Protein AF-A0A5M4BBP0-F1 (afdb_monomer)

Organism: NCBI:txid2267611

Solvent-accessible surface area (backbone atoms only — not comparable to full-atom values): 36323 Å² total; per-residue (Å²): 132,71,73,49,62,66,44,79,38,35,40,32,74,32,28,45,44,56,83,13,88,80,29,74,54,66,83,66,51,65,66,61,50,46,51,52,39,50,76,71,56,39,31,31,39,23,43,29,16,58,75,41,69,57,63,69,61,51,52,51,37,32,54,59,16,53,80,73,64,22,34,43,27,49,23,26,25,45,39,22,76,49,87,91,55,74,63,45,53,36,33,41,41,37,44,64,84,52,64,57,70,59,55,43,53,50,51,39,69,76,43,45,53,38,40,34,76,77,67,70,41,54,72,94,74,46,54,33,60,62,68,65,47,52,50,51,39,47,78,72,66,30,49,37,36,34,72,68,33,98,83,63,79,59,89,80,76,61,73,95,83,51,76,70,64,53,53,54,48,50,51,51,60,71,69,48,51,32,37,29,40,65,45,83,77,56,55,58,54,42,63,72,52,49,26,69,74,66,73,48,84,66,22,65,46,38,45,46,69,35,45,44,75,94,71,67,59,68,86,54,40,20,33,37,49,30,53,76,45,49,76,30,55,56,48,29,60,80,39,27,83,84,22,42,47,81,43,89,66,67,74,76,61,77,63,76,47,60,35,54,44,28,42,36,33,81,37,68,38,54,40,40,92,92,53,90,53,58,49,74,31,88,69,40,55,50,52,42,43,86,65,94,77,82,90,80,78,66,92,84,71,46,65,68,54,54,54,51,60,56,50,72,28,37,63,56,90,62,94,66,79,85,74,87,59,50,40,87,53,25,40,33,39,33,32,27,66,33,62,84,42,86,82,49,59,48,80,48,68,35,35,64,98,44,62,44,89,55,101,62,91,77,78,52,82,66,50,55,51,47,46,70,72,39,64,61,51,60,48,53,50,34,57,74,54,62,48,78,84,86,72,80,60,63,68,59,51,52,53,50,51,56,52,49,53,51,51,49,54,50,46,57,53,56,72,33,77,93,48,34,60,68,61,48,51,51,51,42,53,50,38,54,47,52,59,55,70,74,49,46,96,91,47,36,71,62,51,48,53,52,53,50,50,50,51,52,49,52,50,48,52,52,52,44,51,52,54,51,51,49,55,51,50,56,54,50,53,41,51,55,51,36,53,52,45,50,55,47,29,72,77,67,69,69,74,68,80,74,72,55,61,76,73,76,41,37,75,58,54,52,50,49,51,52,52,44,53,53,46,53,54,50,48,50,55,50,51,54,52,50,52,52,52,52,52,66,46,60,78,74,52,90,66,72,60,68,62,53,53,50,50,50,53,50,42,52,52,52,41,53,53,44,54,52,50,52,50,53,47,53,53,48,51,54,50,49,54,53,52,48,34,44,40,69,70,26,53,104,88,43,81,10,51,51,56,53,52,52,51,51,54,49,52,52,49,52,50,52,53,53,36,49,53,54,49,74,46,41,88,77,42,83,94,49,54,75,67,55,39,51,53,54,52,53,52,53,53,54,51,55,65,70,77,106

Nearest PDB structures (foldseek):
  4gx9-assembly2_B  TM=6.840E-01  e=6.507E-06  Escherichia coli K-12
  8wjo-assembly1_B  TM=2.340E-01  e=6.288E-02  Saccharomyces cerevisiae S288C
  3g67-assembly1_A  TM=2.323E-01  e=9.707E-01  Thermotoga maritima
  8t4j-assembly1_A  TM=2.274E-01  e=7.832E-01  Homo sapiens
  7t56-assembly1_B  TM=4.247E-01  e=7.870E+00  Acetivibrio thermocellus

Structure (mmCIF, N/CA/C/O backbone):
data_AF-A0A5M4BBP0-F1
#
_entry.id   AF-A0A5M4BBP0-F1
#
loop_
_atom_site.group_PDB
_atom_site.id
_atom_site.type_symbol
_atom_site.label_atom_id
_atom_site.label_alt_id
_atom_site.label_comp_id
_atom_site.label_asym_id
_atom_site.label_entity_id
_atom_site.label_seq_id
_atom_site.pdbx_PDB_ins_code
_atom_site.Cartn_x
_atom_site.Cartn_y
_atom_site.Cartn_z
_atom_site.occupancy
_atom_site.B_iso_or_equiv
_atom_site.auth_seq_id
_atom_site.auth_comp_id
_atom_site.auth_asym_id
_atom_site.auth_atom_id
_atom_site.pdbx_PDB_model_num
ATOM 1 N N . MET A 1 1 ? -21.624 -14.794 19.153 1.00 41.50 1 MET A N 1
ATOM 2 C CA . MET A 1 1 ? -20.356 -14.225 18.646 1.00 41.50 1 MET A CA 1
ATOM 3 C C . MET A 1 1 ? -20.687 -13.128 17.651 1.00 41.50 1 MET A C 1
ATOM 5 O O . MET A 1 1 ? -21.636 -13.293 16.895 1.00 41.50 1 MET A O 1
ATOM 9 N N . ASN A 1 2 ? -19.963 -12.007 17.676 1.00 52.50 2 ASN A N 1
ATOM 10 C CA . ASN A 1 2 ? -20.090 -10.989 16.636 1.00 52.50 2 ASN A CA 1
ATOM 11 C C . ASN A 1 2 ? -19.529 -11.530 15.327 1.00 52.50 2 ASN A C 1
ATOM 13 O O . ASN A 1 2 ? -18.333 -11.779 15.218 1.00 52.50 2 ASN A O 1
ATOM 17 N N . ASN A 1 3 ? -20.374 -11.638 14.309 1.00 65.38 3 ASN A N 1
ATOM 18 C CA . ASN A 1 3 ? -19.947 -12.146 13.007 1.00 65.38 3 ASN A CA 1
ATOM 19 C C . ASN A 1 3 ? -19.150 -11.104 12.185 1.00 65.38 3 ASN A C 1
ATOM 21 O O . ASN A 1 3 ? -18.716 -11.412 11.084 1.00 65.38 3 ASN A O 1
ATOM 25 N N . ARG A 1 4 ? -18.942 -9.879 12.700 1.00 71.62 4 ARG A N 1
ATOM 26 C CA . ARG A 1 4 ? -18.246 -8.760 12.021 1.00 71.62 4 ARG A CA 1
ATOM 27 C C . ARG A 1 4 ? -16.877 -8.405 12.631 1.00 71.62 4 ARG A C 1
ATOM 29 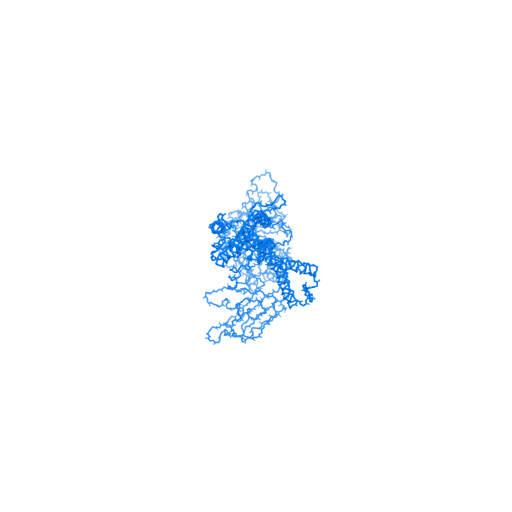O O . ARG A 1 4 ? -16.231 -7.450 12.205 1.00 71.62 4 ARG A O 1
ATOM 36 N N . GLY A 1 5 ? -16.387 -9.184 13.595 1.00 77.25 5 GLY A N 1
ATOM 37 C CA . GLY A 1 5 ? -15.147 -8.878 14.318 1.00 77.25 5 GLY A CA 1
ATOM 38 C C . GLY A 1 5 ? -15.293 -7.699 15.292 1.00 77.25 5 GLY A C 1
ATOM 39 O O . GLY A 1 5 ? -16.396 -7.372 15.728 1.00 77.25 5 GLY A O 1
ATOM 40 N N . SER A 1 6 ? -14.170 -7.068 15.660 1.00 83.44 6 SER A N 1
ATOM 41 C CA . SER A 1 6 ? -14.137 -6.003 16.675 1.00 83.44 6 SER A CA 1
ATOM 42 C C . SER A 1 6 ? -14.738 -4.684 16.173 1.00 83.44 6 SER A C 1
ATOM 44 O O . SER A 1 6 ? -14.270 -4.107 15.188 1.00 83.44 6 SER A O 1
ATOM 46 N N . GLU A 1 7 ? -15.708 -4.155 16.918 1.00 88.44 7 GLU A N 1
ATOM 47 C CA . GLU A 1 7 ? -16.390 -2.883 16.647 1.00 88.44 7 GLU A CA 1
ATOM 48 C C . GLU A 1 7 ? -16.191 -1.911 17.815 1.00 88.44 7 GLU A C 1
ATOM 50 O O . GLU A 1 7 ? -15.908 -2.330 18.940 1.00 88.44 7 GLU A O 1
ATOM 55 N N . TRP A 1 8 ? -16.355 -0.614 17.550 1.00 93.94 8 TRP A N 1
ATOM 56 C CA . TRP A 1 8 ? -16.302 0.428 18.574 1.00 93.94 8 TRP A CA 1
ATOM 57 C C . TRP A 1 8 ? -17.575 0.432 19.415 1.00 93.94 8 TRP A C 1
ATOM 59 O O . TRP A 1 8 ? -18.680 0.592 18.893 1.00 93.94 8 TRP A O 1
ATOM 69 N N . ARG A 1 9 ? -17.418 0.291 20.730 1.00 95.88 9 ARG A N 1
ATOM 70 C CA . ARG A 1 9 ? -18.519 0.318 21.702 1.00 95.88 9 ARG A CA 1
ATOM 71 C C . ARG A 1 9 ? -18.170 1.214 22.877 1.00 95.88 9 ARG A C 1
ATOM 73 O O . ARG A 1 9 ? -16.988 1.437 23.124 1.00 95.88 9 ARG A O 1
ATOM 80 N N . LYS A 1 10 ? -19.177 1.702 23.603 1.00 97.69 10 LYS A N 1
ATOM 81 C CA . LYS A 1 10 ? -18.966 2.474 24.834 1.00 97.69 10 LYS A CA 1
ATOM 82 C C . LYS A 1 10 ? -18.791 1.538 26.022 1.00 97.69 10 LYS A C 1
ATOM 84 O O . LYS A 1 10 ? -19.608 0.634 26.209 1.00 97.69 10 LYS A O 1
ATOM 89 N N . TRP A 1 11 ? -17.727 1.748 26.783 1.00 98.00 11 TRP A N 1
ATOM 90 C CA . TRP A 1 11 ? -17.383 0.949 27.956 1.00 98.00 11 TRP A CA 1
ATOM 91 C C . TRP A 1 11 ? -17.268 1.868 29.171 1.00 98.00 11 TRP A C 1
ATOM 93 O O . TRP A 1 11 ? -16.737 2.970 29.053 1.00 98.00 11 TRP A O 1
ATOM 103 N N . ASP A 1 12 ? -17.745 1.409 30.324 1.00 97.69 12 ASP A N 1
ATOM 104 C CA . ASP A 1 12 ? -17.620 2.108 31.603 1.00 97.69 12 ASP A CA 1
ATOM 105 C C . ASP A 1 12 ? -16.926 1.201 32.623 1.00 97.69 12 ASP A C 1
ATOM 107 O O . ASP A 1 12 ? -17.517 0.269 33.159 1.00 97.69 12 ASP A O 1
ATOM 111 N N . LEU A 1 13 ? -15.628 1.413 32.828 1.00 97.19 13 LEU A N 1
ATOM 112 C CA . LEU A 1 13 ? -14.762 0.473 33.551 1.00 97.19 13 LEU A CA 1
ATOM 113 C C . LEU A 1 13 ? -14.589 0.798 35.044 1.00 97.19 13 LEU A C 1
ATOM 115 O O . LEU A 1 13 ? -13.750 0.182 35.697 1.00 97.19 13 LEU A O 1
ATOM 119 N N . HIS A 1 14 ? -15.371 1.743 35.567 1.00 96.31 14 HIS A N 1
ATOM 120 C CA . HIS A 1 14 ? -15.360 2.155 36.968 1.00 96.31 14 HIS A CA 1
ATOM 121 C C . HIS A 1 14 ? -16.772 2.590 37.367 1.00 96.31 14 HIS A C 1
ATOM 123 O O . HIS A 1 14 ? -17.229 3.676 36.997 1.00 96.31 14 HIS A O 1
ATOM 129 N N . PHE A 1 15 ? -17.485 1.718 38.075 1.00 96.88 15 PHE A N 1
ATOM 130 C CA . PHE A 1 15 ? -18.886 1.922 38.418 1.00 96.88 15 PHE A CA 1
ATOM 131 C C . PHE A 1 15 ? -19.206 1.307 39.781 1.00 96.88 15 PHE A C 1
ATOM 133 O O . PHE A 1 15 ? -19.022 0.103 39.981 1.00 96.88 15 PHE A O 1
ATOM 140 N N . HIS A 1 16 ? -19.766 2.107 40.688 1.00 97.44 16 HIS A N 1
ATOM 141 C CA . HIS A 1 16 ? -20.236 1.630 41.986 1.00 97.44 16 HIS A CA 1
ATOM 142 C C . HIS A 1 16 ? -21.729 1.333 41.963 1.00 97.44 16 HIS A C 1
ATOM 144 O O . HIS A 1 16 ? -22.515 1.880 41.187 1.00 97.44 16 HIS A O 1
ATOM 150 N N . THR A 1 17 ? -22.129 0.457 42.865 1.00 97.75 17 THR A N 1
ATOM 151 C CA . THR A 1 17 ? -23.499 0.039 43.113 1.00 97.75 17 THR A CA 1
ATOM 152 C C . THR A 1 17 ? -23.860 0.330 44.570 1.00 97.75 17 THR A C 1
ATOM 154 O O . THR A 1 17 ? -22.991 0.668 45.378 1.00 97.75 17 THR A O 1
ATOM 157 N N . PRO A 1 18 ? -25.130 0.145 44.971 1.00 97.44 18 PRO A N 1
ATOM 158 C CA . PRO A 1 18 ? -25.535 0.197 46.374 1.00 97.44 18 PRO A CA 1
ATOM 159 C C . PRO A 1 18 ? -24.691 -0.640 47.348 1.00 97.44 18 PRO A C 1
ATOM 161 O O . PRO A 1 18 ? -24.754 -0.384 48.554 1.00 97.44 18 PRO A O 1
ATOM 164 N N . SER A 1 19 ? -23.909 -1.607 46.866 1.00 95.94 19 SER A N 1
ATOM 165 C CA . SER A 1 19 ? -23.012 -2.408 47.698 1.00 95.94 19 SER A CA 1
ATOM 166 C C . SER A 1 19 ? -21.733 -1.659 48.118 1.00 95.94 19 SER A C 1
ATOM 168 O O . SER A 1 19 ? -21.215 -1.952 49.195 1.00 95.94 19 SER A O 1
ATOM 170 N N . SER A 1 20 ? -21.270 -0.636 47.381 1.00 94.81 20 SER A N 1
ATOM 171 C CA . SER A 1 20 ? -20.174 0.251 47.828 1.00 94.81 20 SER A CA 1
ATOM 172 C C . SER A 1 20 ? -20.610 1.130 48.993 1.00 94.81 20 SER A C 1
ATOM 174 O O . SER A 1 20 ? -21.701 1.681 48.944 1.00 94.81 20 SER A O 1
ATOM 176 N N . TYR A 1 21 ? -19.797 1.325 50.035 1.00 91.75 21 TYR A N 1
ATOM 177 C CA . TYR A 1 21 ? -20.221 1.984 51.284 1.00 91.75 21 TYR A CA 1
ATOM 178 C C . TYR A 1 21 ? -20.748 3.424 51.120 1.00 91.75 21 TYR A C 1
ATOM 180 O O . TYR A 1 21 ? -21.602 3.843 51.901 1.00 91.75 21 TYR A O 1
ATOM 188 N N . ASP A 1 22 ? -20.290 4.149 50.108 1.00 91.88 22 ASP A N 1
ATOM 189 C CA . ASP A 1 22 ? -20.558 5.565 49.832 1.00 91.88 22 ASP A CA 1
ATOM 190 C C . ASP A 1 22 ? -21.579 5.821 48.715 1.00 91.88 22 ASP A C 1
ATOM 192 O O . ASP A 1 22 ? -21.879 6.973 48.406 1.00 91.88 22 ASP A O 1
ATOM 196 N N . TYR A 1 23 ? -22.170 4.766 48.154 1.00 93.62 23 TYR A N 1
ATOM 197 C CA . TYR A 1 23 ? -23.242 4.905 47.173 1.00 93.62 23 TYR A CA 1
ATOM 198 C C . TYR A 1 23 ? -24.443 5.674 47.748 1.00 93.62 23 TYR A C 1
ATOM 200 O O . TYR A 1 23 ? -24.960 5.298 48.808 1.00 93.62 23 TYR A O 1
ATOM 208 N N . GLU A 1 24 ? -24.910 6.710 47.039 1.00 92.81 24 GLU A N 1
ATOM 209 C CA . GLU A 1 24 ? -25.854 7.701 47.579 1.00 92.81 24 GLU A CA 1
ATOM 210 C C . GLU A 1 24 ? -27.220 7.089 47.942 1.00 92.81 24 GLU A C 1
ATOM 212 O O . GLU A 1 24 ? -27.759 7.359 49.017 1.00 92.81 24 GLU A O 1
ATOM 217 N N . ASP A 1 25 ? -27.787 6.255 47.061 1.00 91.81 25 ASP A N 1
ATOM 218 C CA . ASP A 1 25 ? -29.113 5.649 47.244 1.00 91.81 25 ASP A CA 1
ATOM 219 C C . ASP A 1 25 ? -29.047 4.117 47.284 1.00 91.81 25 ASP A C 1
ATOM 221 O O . ASP A 1 25 ? -28.974 3.432 46.262 1.00 91.81 25 ASP A O 1
ATOM 225 N N . LYS A 1 26 ? -29.141 3.568 48.498 1.00 92.25 26 LYS A N 1
ATOM 226 C CA . LYS A 1 26 ? -29.116 2.121 48.751 1.00 92.25 26 LYS A CA 1
ATOM 227 C C . LYS A 1 26 ? -30.360 1.370 48.272 1.00 92.25 26 LYS A C 1
ATOM 229 O O . LYS A 1 26 ? -30.326 0.145 48.201 1.00 92.25 26 LYS A O 1
ATOM 234 N N . GLY A 1 27 ? -31.448 2.079 47.964 1.00 93.44 27 GLY A N 1
ATOM 235 C CA . GLY A 1 27 ? -32.711 1.496 47.506 1.00 93.44 27 GLY A CA 1
ATOM 236 C C . GLY A 1 27 ? -32.762 1.202 46.005 1.00 93.44 27 GLY A C 1
ATOM 237 O O . GLY A 1 27 ? -33.750 0.641 45.533 1.00 93.44 27 GLY A O 1
ATOM 238 N N . ILE A 1 28 ? -31.725 1.575 45.249 1.00 95.69 28 ILE A N 1
ATOM 239 C CA . ILE A 1 28 ? -31.643 1.330 43.807 1.00 95.69 28 ILE A CA 1
ATOM 240 C C . ILE A 1 28 ? -31.597 -0.171 43.498 1.00 95.69 28 ILE A C 1
ATOM 242 O O . ILE A 1 28 ? -30.766 -0.927 44.011 1.00 95.69 28 ILE A O 1
ATOM 246 N N . THR A 1 29 ? -32.484 -0.589 42.598 1.00 97.31 29 THR A N 1
ATOM 247 C CA . THR A 1 29 ? -32.551 -1.966 42.098 1.00 97.31 29 THR A CA 1
ATOM 248 C C . THR A 1 29 ? -31.545 -2.207 40.973 1.00 97.31 29 THR A C 1
ATOM 250 O O . THR A 1 29 ? -31.181 -1.290 40.233 1.00 97.31 29 THR A O 1
ATOM 253 N N . ASN A 1 30 ? -31.132 -3.462 40.790 1.00 98.00 30 ASN A N 1
ATOM 254 C CA . ASN A 1 30 ? -30.227 -3.852 39.705 1.00 98.00 30 ASN A CA 1
ATOM 255 C C . ASN A 1 30 ? -30.842 -3.614 38.316 1.00 98.00 30 ASN A C 1
ATOM 257 O O . ASN A 1 30 ? -30.137 -3.218 37.389 1.00 98.00 30 ASN A O 1
ATOM 261 N N . GLN A 1 31 ? -32.169 -3.732 38.193 1.00 97.88 31 GLN A N 1
ATOM 262 C CA . GLN A 1 31 ? -32.892 -3.393 36.967 1.00 97.88 31 GLN A CA 1
ATOM 263 C C . GLN A 1 31 ? -32.720 -1.920 36.581 1.00 97.88 31 GLN A C 1
ATOM 265 O O . GLN A 1 31 ? -32.397 -1.624 35.435 1.00 97.88 31 GLN A O 1
ATOM 270 N N . GLN A 1 32 ? -32.866 -0.995 37.537 1.00 97.69 32 GLN A N 1
ATOM 271 C CA . GLN A 1 32 ? -32.683 0.438 37.279 1.00 97.69 32 GLN A CA 1
ATOM 272 C C . GLN A 1 32 ? -31.257 0.763 36.814 1.00 97.69 32 GLN A C 1
ATOM 274 O O . GLN A 1 32 ? -31.079 1.637 35.967 1.00 97.69 32 GLN A O 1
ATOM 279 N N . ILE A 1 33 ? -30.254 0.048 37.336 1.00 98.12 33 ILE A N 1
ATOM 280 C CA . ILE A 1 33 ? -28.857 0.173 36.898 1.00 98.12 33 ILE A CA 1
ATOM 281 C C . ILE A 1 33 ? -28.717 -0.223 35.428 1.00 98.12 33 ILE A C 1
ATOM 283 O O . ILE A 1 33 ? -28.269 0.583 34.613 1.00 98.12 33 ILE A O 1
ATOM 287 N N . ILE A 1 34 ? -29.156 -1.429 35.069 1.00 98.31 34 ILE A N 1
ATOM 288 C CA . ILE A 1 34 ? -29.047 -1.937 33.696 1.00 98.31 34 ILE A CA 1
ATOM 289 C C . ILE A 1 34 ? -29.878 -1.109 32.710 1.00 98.31 34 ILE A C 1
ATOM 291 O O . ILE A 1 34 ? -29.410 -0.818 31.609 1.00 98.31 34 ILE A O 1
ATOM 295 N N . ASP A 1 35 ? -31.078 -0.675 33.099 1.00 97.94 35 ASP A N 1
ATOM 296 C CA . ASP A 1 35 ? -31.922 0.198 32.281 1.00 97.94 35 ASP A CA 1
ATOM 297 C C . ASP A 1 35 ? -31.201 1.504 31.947 1.00 97.94 35 ASP A C 1
ATOM 299 O O . ASP A 1 35 ? -31.147 1.897 30.779 1.00 97.94 35 ASP A O 1
ATOM 303 N N . LYS A 1 36 ? -30.573 2.133 32.946 1.00 97.69 36 LYS A N 1
ATOM 304 C CA . LYS A 1 36 ? -29.860 3.392 32.742 1.00 97.69 36 LYS A CA 1
ATOM 305 C C . LYS A 1 36 ? -28.606 3.230 31.886 1.00 97.69 36 LYS A C 1
ATOM 307 O O . LYS A 1 36 ? -28.336 4.078 31.033 1.00 97.69 36 LYS A O 1
ATOM 312 N N . LEU A 1 37 ? -27.856 2.145 32.070 1.00 97.88 37 LEU A N 1
ATOM 313 C CA . LEU A 1 37 ? -26.690 1.827 31.240 1.00 97.88 37 LEU A CA 1
ATOM 314 C C . LEU A 1 37 ? -27.096 1.576 29.779 1.00 97.88 37 LEU A C 1
ATOM 316 O O . LEU A 1 37 ? -26.449 2.082 28.857 1.00 97.88 37 LEU A O 1
ATOM 320 N N . TYR A 1 38 ? -28.212 0.874 29.567 1.00 97.44 38 TYR A N 1
ATOM 321 C CA . TYR A 1 38 ? -28.780 0.627 28.242 1.00 97.44 38 TYR A CA 1
ATOM 322 C C . TYR A 1 38 ? -29.212 1.922 27.544 1.00 97.44 38 TYR A C 1
ATOM 324 O O . TYR A 1 38 ? -28.847 2.145 26.388 1.00 97.44 38 TYR A O 1
ATOM 332 N N . GLU A 1 39 ? -29.919 2.816 28.247 1.00 96.44 39 GLU A N 1
ATOM 333 C CA . GLU A 1 39 ? -30.294 4.147 27.736 1.00 96.44 39 GLU A CA 1
ATOM 334 C C . GLU A 1 39 ? -29.072 4.946 27.251 1.00 96.44 39 GLU A C 1
ATOM 336 O O . GLU A 1 39 ? -29.136 5.642 26.235 1.00 96.44 39 GLU A O 1
ATOM 341 N N . ASN A 1 40 ? -27.937 4.805 27.942 1.00 96.06 40 ASN A N 1
ATOM 342 C CA . ASN A 1 40 ? -26.677 5.473 27.610 1.00 96.06 40 ASN A CA 1
ATOM 343 C C . ASN A 1 40 ? -25.827 4.725 26.567 1.00 96.06 40 ASN A C 1
ATOM 345 O O . ASN A 1 40 ? -24.742 5.191 26.202 1.00 96.06 40 ASN A O 1
ATOM 349 N N . LYS A 1 41 ? -26.336 3.608 26.028 1.00 96.62 41 LYS A N 1
ATOM 350 C CA . LYS A 1 41 ? -25.673 2.759 25.025 1.00 96.62 41 LYS A CA 1
ATOM 351 C C . LYS A 1 41 ? -24.334 2.193 25.512 1.00 96.62 41 LYS A C 1
ATOM 353 O O . LYS A 1 41 ? -23.411 2.027 24.711 1.00 96.62 41 LYS A O 1
ATOM 358 N N . ILE A 1 42 ? -24.220 1.916 26.811 1.00 97.94 42 ILE A N 1
ATOM 359 C CA . ILE A 1 42 ? -23.075 1.203 27.381 1.00 97.94 42 ILE A CA 1
ATOM 360 C C . ILE A 1 42 ? -23.166 -0.264 26.974 1.00 97.94 42 ILE A C 1
ATOM 362 O O . ILE A 1 42 ? -24.210 -0.888 27.126 1.00 97.94 42 ILE A O 1
ATOM 366 N N . SER A 1 43 ? -22.082 -0.810 26.431 1.00 97.88 43 SER A N 1
ATOM 367 C CA . SER A 1 43 ? -22.004 -2.228 26.056 1.00 97.88 43 SER A CA 1
ATOM 368 C C . SER A 1 43 ? -21.264 -3.070 27.086 1.00 97.88 43 SER A C 1
ATOM 370 O O . SER A 1 43 ? -21.494 -4.273 27.156 1.00 97.88 43 SER A O 1
ATOM 372 N N . VAL A 1 44 ? -20.372 -2.457 27.866 1.00 98.50 44 VAL A N 1
ATOM 373 C CA . VAL A 1 44 ? -19.639 -3.130 28.941 1.00 98.50 44 VAL A CA 1
ATOM 374 C C . VAL A 1 44 ? -19.556 -2.211 30.148 1.00 98.50 44 VAL A C 1
ATOM 376 O O . VAL A 1 44 ? -19.202 -1.043 29.994 1.00 98.50 44 VAL A O 1
ATOM 379 N N . VAL A 1 45 ? -19.845 -2.747 31.330 1.00 98.56 45 VAL A N 1
ATOM 380 C CA . VAL A 1 45 ? -19.642 -2.068 32.612 1.00 98.56 45 VAL A CA 1
ATOM 381 C C . VAL A 1 45 ? -18.792 -2.940 33.534 1.00 98.56 45 VAL A C 1
ATOM 383 O O . VAL A 1 45 ? -19.006 -4.151 33.584 1.00 98.56 45 VAL A O 1
ATOM 386 N N . ALA A 1 46 ? -17.838 -2.357 34.259 1.00 98.44 46 ALA A N 1
ATOM 387 C CA . ALA A 1 46 ? -17.147 -3.038 35.352 1.00 98.44 46 ALA A CA 1
ATOM 388 C C . ALA A 1 46 ? -17.709 -2.563 36.692 1.00 98.44 46 ALA A C 1
ATOM 390 O O . ALA A 1 46 ? -17.720 -1.367 36.969 1.00 98.44 46 ALA A O 1
ATOM 391 N N . ILE A 1 47 ? -18.179 -3.503 37.511 1.00 98.44 47 ILE A N 1
ATOM 392 C CA . ILE A 1 47 ? -18.720 -3.212 38.842 1.00 98.44 47 ILE A CA 1
ATOM 393 C C . ILE A 1 47 ? -17.575 -3.246 39.841 1.00 98.44 47 ILE A C 1
ATOM 395 O O . ILE A 1 47 ? -16.998 -4.305 40.052 1.00 98.44 47 ILE A O 1
ATOM 399 N N . THR A 1 48 ? -17.231 -2.105 40.428 1.00 97.31 48 THR A N 1
ATOM 400 C CA . THR A 1 48 ? -15.968 -1.899 41.152 1.00 97.31 48 THR A CA 1
ATOM 401 C C . THR A 1 48 ? -16.213 -1.333 42.548 1.00 97.31 48 THR A C 1
ATOM 403 O O . THR A 1 48 ? -15.608 -0.347 42.948 1.00 97.31 48 THR A O 1
ATOM 406 N N . ASP A 1 49 ? -17.125 -1.944 43.304 1.00 97.38 49 ASP A N 1
ATOM 407 C CA . ASP A 1 49 ? -17.475 -1.493 44.654 1.00 97.38 49 ASP A CA 1
ATOM 408 C C . ASP A 1 49 ? -16.264 -1.476 45.612 1.00 97.38 49 ASP A C 1
ATOM 410 O O . ASP A 1 49 ? -15.359 -2.315 45.534 1.00 97.38 49 ASP A O 1
ATOM 414 N N . HIS A 1 50 ? -16.248 -0.521 46.548 1.00 94.81 50 HIS A N 1
ATOM 415 C CA . HIS A 1 50 ? -15.123 -0.331 47.464 1.00 94.81 50 HIS A CA 1
ATOM 416 C C . HIS A 1 50 ? -14.932 -1.510 48.432 1.00 94.81 50 HIS A C 1
ATOM 418 O O . HIS A 1 50 ? -15.741 -1.750 49.338 1.00 94.81 50 HIS A O 1
ATOM 424 N N . HIS A 1 51 ? -13.797 -2.201 48.298 1.00 95.44 51 HIS A N 1
ATOM 425 C CA . HIS A 1 51 ? -13.383 -3.359 49.108 1.00 95.44 51 HIS A CA 1
ATOM 426 C C . HIS A 1 51 ? -14.394 -4.509 49.161 1.00 95.44 51 HIS A C 1
ATOM 428 O O . HIS A 1 51 ? -14.343 -5.318 50.090 1.00 95.44 51 HIS A O 1
ATOM 434 N N . ILE A 1 52 ? -15.310 -4.610 48.198 1.00 95.88 52 ILE A N 1
ATOM 435 C CA . ILE A 1 52 ? -16.320 -5.666 48.192 1.00 95.88 52 ILE A CA 1
ATOM 436 C C . ILE A 1 52 ? -16.616 -6.159 46.779 1.00 95.88 52 ILE A C 1
ATOM 438 O O . ILE A 1 52 ? -16.782 -5.373 45.857 1.00 95.88 52 ILE A O 1
ATOM 442 N N . ILE A 1 53 ? -16.714 -7.482 46.633 1.00 97.25 53 ILE A N 1
ATOM 443 C CA . ILE A 1 53 ? -17.343 -8.132 45.480 1.00 97.25 53 ILE A CA 1
ATOM 444 C C . ILE A 1 53 ? -18.659 -8.721 45.978 1.00 97.25 53 ILE A C 1
ATOM 446 O O . ILE A 1 53 ? -18.680 -9.779 46.611 1.00 97.25 53 ILE A O 1
ATOM 450 N N . ASP A 1 54 ? -19.764 -8.031 45.713 1.00 97.38 54 ASP A N 1
ATOM 451 C CA . ASP A 1 54 ? -21.099 -8.543 46.016 1.00 97.38 54 ASP A CA 1
ATOM 452 C C . ASP A 1 54 ? -21.501 -9.585 44.964 1.00 97.38 54 ASP A C 1
ATOM 454 O O . ASP A 1 54 ? -21.959 -9.265 43.866 1.00 97.38 54 ASP A O 1
ATOM 458 N N . ILE A 1 55 ? -21.274 -10.856 45.300 1.00 98.00 55 ILE A N 1
ATOM 459 C CA . ILE A 1 55 ? -21.470 -11.985 44.385 1.00 98.00 55 ILE A CA 1
ATOM 460 C C . ILE A 1 55 ? -22.924 -12.077 43.913 1.00 98.00 55 ILE A C 1
ATOM 462 O O . ILE A 1 55 ? -23.159 -12.364 42.740 1.00 98.00 55 ILE A O 1
ATOM 466 N N . GLU A 1 56 ? -23.894 -11.870 44.806 1.00 98.00 56 GLU A N 1
ATOM 467 C CA . GLU A 1 56 ? -25.314 -11.985 44.463 1.00 98.00 56 GLU A CA 1
ATOM 468 C C . GLU A 1 56 ? -25.722 -10.854 43.522 1.00 98.00 56 GLU A C 1
ATOM 470 O O . GLU A 1 56 ? -26.279 -11.114 42.452 1.00 98.00 56 GLU A O 1
ATOM 475 N N . ARG A 1 57 ? -25.347 -9.614 43.861 1.00 98.06 57 ARG A N 1
ATOM 476 C CA . ARG A 1 57 ? -25.639 -8.442 43.032 1.00 98.06 57 ARG A CA 1
ATOM 477 C C . ARG A 1 57 ? -24.987 -8.526 41.657 1.00 98.06 57 ARG A C 1
ATOM 479 O O . ARG A 1 57 ? -25.657 -8.270 40.661 1.00 98.06 57 ARG A O 1
ATOM 486 N N . ILE A 1 58 ? -23.703 -8.881 41.577 1.00 98.44 58 ILE A N 1
ATOM 487 C CA . ILE A 1 58 ? -23.000 -8.964 40.289 1.00 98.44 58 ILE A CA 1
ATOM 488 C C . ILE A 1 58 ? -23.620 -10.047 39.405 1.00 98.44 58 ILE A C 1
ATOM 490 O O . ILE A 1 58 ? -23.829 -9.797 38.222 1.00 98.44 58 ILE A O 1
ATOM 494 N N . ARG A 1 59 ? -23.978 -11.215 39.956 1.00 98.38 59 ARG A N 1
ATOM 495 C CA . ARG A 1 59 ? -24.642 -12.276 39.178 1.00 98.38 59 ARG A CA 1
ATOM 496 C C . ARG A 1 59 ? -26.003 -11.842 38.643 1.00 98.38 59 ARG A C 1
ATOM 498 O O . ARG A 1 59 ? -26.319 -12.127 37.491 1.00 98.38 59 ARG A O 1
ATOM 505 N N . GLU A 1 60 ? -26.791 -11.136 39.450 1.00 98.44 60 GLU A N 1
ATOM 506 C CA . GLU A 1 60 ? -28.070 -10.581 38.999 1.00 98.44 60 GLU A CA 1
ATOM 507 C C . GLU A 1 60 ? -27.861 -9.523 37.903 1.00 98.44 60 GLU A C 1
ATOM 509 O O . GLU A 1 60 ? -28.521 -9.570 36.868 1.00 98.44 60 GLU A O 1
ATOM 514 N N . LEU A 1 61 ? -26.891 -8.616 38.070 1.00 98.56 61 LEU A N 1
ATOM 515 C CA . LEU A 1 61 ? -26.530 -7.631 37.045 1.00 98.56 61 LEU A CA 1
ATOM 516 C C . LEU A 1 61 ? -26.045 -8.297 35.751 1.00 98.56 61 LEU A C 1
ATOM 518 O O . LEU A 1 61 ? -26.417 -7.844 34.674 1.00 98.56 61 LEU A O 1
ATOM 522 N N . GLN A 1 62 ? -25.258 -9.371 35.832 1.00 98.50 62 GLN A N 1
ATOM 523 C CA . GLN A 1 62 ? -24.826 -10.153 34.669 1.00 98.50 62 GLN A CA 1
ATOM 524 C C . GLN A 1 62 ? -26.018 -10.770 33.933 1.00 98.50 62 GLN A C 1
ATOM 526 O O . GLN A 1 62 ? -26.089 -10.683 32.707 1.00 98.50 62 GLN A O 1
ATOM 531 N N . GLN A 1 63 ? -26.978 -11.341 34.667 1.00 98.31 63 GLN A N 1
ATOM 532 C CA . GLN A 1 63 ? -28.199 -11.886 34.082 1.00 98.31 63 GLN A CA 1
ATOM 533 C C . GLN A 1 63 ? -29.003 -10.790 33.365 1.00 98.31 63 GLN A C 1
ATOM 535 O O . GLN A 1 63 ? -29.231 -10.890 32.160 1.00 98.31 63 GLN A O 1
ATOM 540 N N . LEU A 1 64 ? -29.362 -9.717 34.074 1.00 98.44 64 LEU A N 1
ATOM 541 C CA . LEU A 1 64 ? -30.147 -8.603 33.530 1.00 98.44 64 LEU A CA 1
ATOM 542 C C . LEU A 1 64 ? -29.426 -7.890 32.375 1.00 98.44 64 LEU A C 1
ATOM 544 O O . LEU A 1 64 ? -30.041 -7.505 31.381 1.00 98.44 64 LEU A O 1
ATOM 548 N N . GLY A 1 65 ? -28.107 -7.726 32.487 1.00 97.62 65 GLY A N 1
ATOM 549 C CA . GLY A 1 65 ? -27.258 -7.154 31.448 1.00 97.62 65 GLY A CA 1
ATOM 550 C C . GLY A 1 65 ? -27.273 -7.999 30.179 1.00 97.62 65 GLY A C 1
ATOM 551 O O . GLY A 1 65 ? -27.470 -7.454 29.092 1.00 97.62 65 GLY A O 1
ATOM 552 N N . SER A 1 66 ? -27.166 -9.327 30.305 1.00 96.06 66 SER A N 1
ATOM 553 C CA . SER A 1 66 ? -27.181 -10.241 29.157 1.00 96.06 66 SER A CA 1
ATOM 554 C C . SER A 1 66 ? -28.475 -10.147 28.337 1.00 96.06 66 SER A C 1
ATOM 556 O O . SER A 1 66 ? -28.418 -10.148 27.106 1.00 96.06 66 SER A O 1
ATOM 558 N N . GLU A 1 67 ? -29.625 -9.946 28.993 1.00 96.06 67 GLU A N 1
ATOM 559 C CA . GLU A 1 67 ? -30.928 -9.747 28.340 1.00 96.06 67 GLU A CA 1
ATOM 560 C C . GLU A 1 67 ? -30.974 -8.459 27.498 1.00 96.06 67 GLU A C 1
ATOM 562 O O . GLU A 1 67 ? -31.700 -8.384 26.505 1.00 96.06 67 GLU A O 1
ATOM 567 N N . LYS A 1 68 ? -30.165 -7.455 27.859 1.00 95.38 68 LYS A N 1
ATOM 568 C CA . LYS A 1 68 ? -30.037 -6.175 27.146 1.00 95.38 68 LYS A CA 1
ATOM 569 C C . LYS A 1 68 ? -28.791 -6.060 26.263 1.00 95.38 68 LYS A C 1
ATOM 571 O O . LYS A 1 68 ? -28.586 -5.013 25.648 1.00 95.38 68 LYS A O 1
ATOM 576 N N . GLY A 1 69 ? -27.966 -7.105 26.186 1.00 95.31 69 GLY A N 1
ATOM 577 C CA . GLY A 1 69 ? -26.699 -7.084 25.450 1.00 95.31 69 GLY A CA 1
ATOM 578 C C . GLY A 1 69 ? -25.603 -6.230 26.102 1.00 95.31 69 GLY A C 1
ATOM 579 O O . GLY A 1 69 ? -24.755 -5.692 25.392 1.00 95.31 69 GLY A O 1
ATOM 580 N N . ILE A 1 70 ? -25.631 -6.086 27.430 1.00 98.12 70 ILE A N 1
ATOM 581 C CA . ILE A 1 70 ? -24.599 -5.419 28.233 1.00 98.12 70 ILE A CA 1
ATOM 582 C C . ILE A 1 70 ? -23.788 -6.476 28.975 1.00 98.12 70 ILE A C 1
ATOM 584 O O . ILE A 1 70 ? -24.335 -7.251 29.760 1.00 98.12 70 ILE A O 1
ATOM 588 N N . THR A 1 71 ? -22.476 -6.470 28.779 1.00 98.50 71 THR A N 1
ATOM 589 C CA . THR A 1 71 ? -21.569 -7.324 29.548 1.00 98.50 71 THR A CA 1
ATOM 590 C C . THR A 1 71 ? -21.227 -6.656 30.871 1.00 98.50 71 THR A C 1
ATOM 592 O O . THR A 1 71 ? -20.790 -5.506 30.906 1.00 98.50 71 THR A O 1
ATOM 595 N N . VAL A 1 72 ? -21.400 -7.391 31.966 1.00 98.69 72 VAL A N 1
ATOM 596 C CA . VAL A 1 72 ? -21.045 -6.938 33.313 1.00 98.69 72 VAL A CA 1
ATOM 597 C C . VAL A 1 72 ? -19.787 -7.673 33.760 1.00 98.69 72 VAL A C 1
ATOM 599 O O . VAL A 1 72 ? -19.801 -8.892 33.957 1.00 98.69 72 VAL A O 1
ATOM 602 N N . LEU A 1 73 ? -18.696 -6.924 33.900 1.00 98.69 73 LEU A N 1
ATOM 603 C CA . LEU A 1 73 ? -17.421 -7.426 34.388 1.00 98.69 73 LEU A CA 1
ATOM 604 C C . LEU A 1 73 ? -17.368 -7.307 35.920 1.00 98.69 73 LEU A C 1
ATOM 606 O O . LEU A 1 73 ? -17.592 -6.215 36.454 1.00 98.69 73 LEU A O 1
ATOM 610 N N . PRO A 1 74 ? -17.065 -8.396 36.643 1.00 98.44 74 PRO A N 1
ATOM 611 C CA . PRO A 1 74 ? -16.789 -8.326 38.069 1.00 98.44 74 PRO A CA 1
ATOM 612 C C . PRO A 1 74 ? -15.498 -7.550 38.319 1.00 98.44 74 PRO A C 1
ATOM 614 O O . PRO A 1 74 ? -14.466 -7.809 37.698 1.00 98.44 74 PRO A O 1
ATOM 617 N N . GLY A 1 75 ? -15.535 -6.637 39.276 1.00 97.75 75 GLY A N 1
ATOM 618 C CA . GLY A 1 75 ? -14.371 -5.899 39.721 1.00 97.75 75 GLY A CA 1
ATOM 619 C C . GLY A 1 75 ? -14.480 -5.503 41.184 1.00 97.75 75 GLY A C 1
ATOM 620 O O . GLY A 1 75 ? -15.406 -5.885 41.897 1.00 97.75 75 GLY A O 1
ATOM 621 N N . ILE A 1 76 ? -13.473 -4.775 41.640 1.00 97.81 76 ILE A N 1
ATOM 622 C CA . ILE A 1 76 ? -13.364 -4.266 43.004 1.00 97.81 76 ILE A CA 1
ATOM 623 C C . ILE A 1 76 ? -12.404 -3.090 42.989 1.00 97.81 76 ILE A C 1
ATOM 625 O O . ILE A 1 76 ? -11.379 -3.129 42.303 1.00 97.81 76 ILE A O 1
ATOM 629 N N . GLU A 1 77 ? -12.714 -2.066 43.769 1.00 96.06 77 GLU A N 1
ATOM 630 C CA . GLU A 1 77 ? -11.796 -0.961 43.993 1.00 96.06 77 GLU A CA 1
ATOM 631 C C . GLU A 1 77 ? -11.145 -1.071 45.375 1.00 96.06 77 GLU A C 1
ATOM 633 O O . GLU A 1 77 ? -11.800 -1.289 46.400 1.00 96.06 77 GLU A O 1
ATOM 638 N N . PHE A 1 78 ? -9.823 -0.930 45.394 1.00 93.31 78 PHE A N 1
ATOM 639 C CA . PHE A 1 78 ? -8.982 -0.962 46.577 1.00 93.31 78 PHE A CA 1
ATOM 640 C C . PHE A 1 78 ? -8.485 0.432 46.952 1.00 93.31 78 PHE A C 1
ATOM 642 O O . PHE A 1 78 ? -8.333 1.314 46.112 1.00 93.31 78 PHE A O 1
ATOM 649 N N . LEU A 1 79 ? -8.134 0.578 48.230 1.00 88.69 79 LEU A N 1
ATOM 650 C CA . LEU A 1 79 ? -7.431 1.743 48.760 1.00 88.69 79 LEU A CA 1
ATOM 651 C C . LEU A 1 79 ? -6.029 1.295 49.159 1.00 88.69 79 LEU A C 1
ATOM 653 O O . LEU A 1 79 ? -5.895 0.322 49.900 1.00 88.69 79 LEU A O 1
ATOM 657 N N . ALA A 1 80 ? -4.996 1.994 48.704 1.00 84.50 80 ALA A N 1
ATOM 658 C CA . ALA A 1 80 ? -3.617 1.824 49.154 1.00 84.50 80 ALA A CA 1
ATOM 659 C C . ALA A 1 80 ? -3.135 3.061 49.923 1.00 84.50 80 ALA A C 1
ATOM 661 O O . ALA A 1 80 ? -3.519 4.194 49.625 1.00 84.50 80 ALA A O 1
ATOM 662 N N . ASP A 1 81 ? -2.284 2.840 50.927 1.00 78.69 81 ASP A N 1
ATOM 663 C CA . ASP A 1 81 ? -1.709 3.916 51.739 1.00 78.69 81 ASP A CA 1
ATOM 664 C C . ASP A 1 81 ? -0.684 4.728 50.925 1.00 78.69 81 ASP A C 1
ATOM 666 O O . ASP A 1 81 ? 0.273 4.185 50.370 1.00 78.69 81 ASP A O 1
ATOM 670 N N . ALA A 1 82 ? -0.871 6.049 50.890 1.00 66.25 82 ALA A N 1
ATOM 671 C CA . ALA A 1 82 ? -0.001 7.001 50.205 1.00 66.25 82 ALA A CA 1
ATOM 672 C C . ALA A 1 82 ? 0.997 7.721 51.139 1.00 66.25 82 ALA A C 1
ATOM 674 O O . ALA A 1 82 ? 1.562 8.749 50.756 1.00 66.25 82 ALA A O 1
ATOM 675 N N . ARG A 1 83 ? 1.224 7.211 52.362 1.00 59.03 83 ARG A N 1
ATOM 676 C CA . ARG A 1 83 ? 2.200 7.713 53.353 1.00 59.03 83 ARG A CA 1
ATOM 677 C C . ARG A 1 83 ? 2.071 9.220 53.631 1.00 59.03 83 ARG A C 1
ATOM 679 O O . ARG A 1 83 ? 3.035 9.974 53.497 1.00 59.03 83 ARG A O 1
ATOM 686 N N . GLY A 1 84 ? 0.880 9.655 54.048 1.00 52.56 84 GLY A N 1
ATOM 687 C CA . GLY A 1 84 ? 0.613 11.043 54.468 1.00 52.56 84 GLY A CA 1
ATOM 688 C C . GLY A 1 84 ? -0.019 11.946 53.402 1.00 52.56 84 GLY A C 1
ATOM 689 O O . GLY A 1 84 ? -0.012 13.167 53.549 1.00 52.56 84 GLY A O 1
ATOM 690 N N . LYS A 1 85 ? -0.565 11.355 52.337 1.00 59.97 85 LYS A N 1
ATOM 691 C CA . LYS A 1 85 ? -1.392 12.011 51.311 1.00 59.97 85 LYS A CA 1
ATOM 692 C C . LYS A 1 85 ? -2.712 11.240 51.151 1.00 59.97 85 LYS A C 1
ATOM 694 O O . LYS A 1 85 ? -2.864 10.214 51.812 1.00 59.97 85 LYS A O 1
ATOM 699 N N . GLU A 1 86 ? -3.660 11.711 50.331 1.00 64.75 86 GLU A N 1
ATOM 700 C CA . GLU A 1 86 ? -4.899 10.932 50.118 1.00 64.75 86 GLU A CA 1
ATOM 701 C C . GLU A 1 86 ? -4.580 9.541 49.536 1.00 64.75 86 GLU A C 1
ATOM 703 O O . GLU A 1 86 ? -3.582 9.408 48.813 1.00 64.75 86 GLU A O 1
ATOM 708 N N . PRO A 1 87 ? -5.385 8.518 49.884 1.00 75.00 87 PRO A N 1
ATOM 709 C CA . PRO A 1 87 ? -5.209 7.152 49.407 1.00 75.00 87 PRO A CA 1
ATOM 710 C C . PRO A 1 87 ? -5.099 7.045 47.892 1.00 75.00 87 PRO A C 1
ATOM 712 O O . PRO A 1 87 ? -5.713 7.799 47.144 1.00 75.00 87 PRO A O 1
ATOM 715 N N . ILE A 1 88 ? -4.360 6.032 47.449 1.00 78.06 88 ILE A N 1
ATOM 716 C CA . ILE A 1 88 ? -4.343 5.637 46.044 1.00 78.06 88 ILE A CA 1
ATOM 717 C C . ILE A 1 88 ? -5.489 4.659 45.816 1.00 78.06 88 ILE A C 1
ATOM 719 O O . ILE A 1 88 ? -5.530 3.593 46.432 1.00 78.06 88 ILE A O 1
ATOM 723 N N . HIS A 1 89 ? -6.379 5.023 44.905 1.00 86.50 89 HIS A N 1
ATOM 724 C CA . HIS A 1 89 ? -7.452 4.175 44.416 1.00 86.50 89 HIS A CA 1
ATOM 725 C C . HIS A 1 89 ? -6.959 3.350 43.225 1.00 86.50 89 HIS A C 1
ATOM 727 O O . HIS A 1 89 ? -6.390 3.894 42.272 1.00 86.50 89 HIS A O 1
ATOM 733 N N . PHE A 1 90 ? -7.141 2.032 43.283 1.00 89.81 90 PHE A N 1
ATOM 734 C CA . PHE A 1 90 ? -6.801 1.137 42.177 1.00 89.81 90 PHE A CA 1
ATOM 735 C C . PHE A 1 90 ? -7.820 0.011 42.064 1.00 89.81 90 PHE A C 1
ATOM 737 O O . PHE A 1 90 ? -8.339 -0.484 43.062 1.00 89.81 90 PHE A O 1
ATOM 744 N N . ILE A 1 91 ? -8.098 -0.399 40.834 1.00 95.00 91 ILE A N 1
ATOM 745 C CA . ILE A 1 91 ? -9.203 -1.290 40.505 1.00 95.00 91 ILE A CA 1
ATOM 746 C C . ILE A 1 91 ? -8.646 -2.599 39.978 1.00 95.00 91 ILE A C 1
ATOM 748 O O . ILE A 1 91 ? -7.728 -2.609 39.157 1.00 95.00 91 ILE A O 1
ATOM 752 N N . ALA A 1 92 ? -9.242 -3.704 40.411 1.00 97.31 92 ALA A N 1
ATOM 753 C CA . ALA A 1 92 ? -9.100 -4.984 39.742 1.00 97.31 92 ALA A CA 1
ATOM 754 C C . ALA A 1 92 ? -10.370 -5.304 38.956 1.00 97.31 92 ALA A C 1
ATOM 756 O O . ALA A 1 92 ? -11.472 -5.180 39.486 1.00 97.31 92 ALA A O 1
ATOM 757 N N . ILE A 1 93 ? -10.206 -5.753 37.713 1.00 98.44 93 ILE A N 1
ATOM 758 C CA . ILE A 1 93 ? -11.296 -6.237 36.859 1.00 98.44 93 ILE A CA 1
ATOM 759 C C . ILE A 1 93 ? -10.993 -7.685 36.481 1.00 98.44 93 ILE A C 1
ATOM 761 O O . ILE A 1 93 ? -9.853 -8.014 36.144 1.00 98.44 93 ILE A O 1
ATOM 765 N N . PHE A 1 94 ? -12.006 -8.544 36.520 1.00 98.56 94 PHE A N 1
ATOM 766 C CA . PHE A 1 94 ? -11.911 -9.969 36.220 1.00 98.56 94 PHE A CA 1
ATOM 767 C C . PHE A 1 94 ? -12.870 -10.363 35.094 1.00 98.56 94 PHE A C 1
ATOM 769 O O . PHE A 1 94 ? -13.749 -9.595 34.697 1.00 98.56 94 PHE A O 1
ATOM 776 N N . SER A 1 95 ? -12.697 -11.582 34.578 1.00 98.19 95 SER A N 1
ATOM 777 C CA . SER A 1 95 ? -13.597 -12.124 33.562 1.00 98.19 95 SER A CA 1
ATOM 778 C C . SER A 1 95 ? -15.016 -12.302 34.085 1.00 98.19 95 SER A C 1
ATOM 780 O O . SER A 1 95 ? -15.231 -12.775 35.200 1.00 98.19 95 SER A O 1
ATOM 782 N N . GLU A 1 96 ? -15.981 -11.974 33.233 1.00 97.69 96 GLU A N 1
ATOM 783 C CA . GLU A 1 96 ? -17.400 -12.265 33.390 1.00 97.69 96 GLU A CA 1
ATOM 784 C C . GLU A 1 96 ? -17.681 -13.740 33.728 1.00 97.69 96 GLU A C 1
ATOM 786 O O . GLU A 1 96 ? -18.603 -14.012 34.494 1.00 97.69 96 GLU A O 1
ATOM 791 N N . ASP A 1 97 ? -16.840 -14.664 33.251 1.00 96.38 97 ASP A N 1
ATOM 792 C CA . ASP A 1 97 ? -16.981 -16.114 33.432 1.00 96.38 97 ASP A CA 1
ATOM 793 C C . ASP A 1 97 ? -16.138 -16.670 34.599 1.00 96.38 97 ASP A C 1
ATOM 795 O O . ASP A 1 97 ? -16.028 -17.887 34.787 1.00 96.38 97 ASP A O 1
ATOM 799 N N . CYS A 1 98 ? -15.489 -15.809 35.394 1.00 96.94 98 CYS A N 1
ATOM 800 C CA . CYS A 1 98 ? -14.625 -16.271 36.479 1.00 96.94 98 CYS A CA 1
ATOM 801 C C . CYS A 1 98 ? -15.418 -16.881 37.650 1.00 96.94 98 CYS A C 1
ATOM 803 O O . CYS A 1 98 ? -16.591 -16.589 37.894 1.00 96.94 98 CYS A O 1
ATOM 805 N N . ASN A 1 99 ? -14.749 -17.716 38.452 1.00 97.62 99 ASN A N 1
ATOM 806 C CA . ASN A 1 99 ? -15.327 -18.209 39.699 1.00 97.62 99 ASN A CA 1
ATOM 807 C C . ASN A 1 99 ? -15.316 -17.096 40.763 1.00 97.62 99 ASN A C 1
ATOM 809 O O . ASN A 1 99 ? -14.411 -17.044 41.598 1.00 97.62 99 ASN A O 1
ATOM 813 N N . LEU A 1 100 ? -16.333 -16.225 40.745 1.00 96.44 100 LEU A N 1
ATOM 814 C CA . LEU A 1 100 ? -16.455 -15.080 41.661 1.00 96.44 100 LEU A CA 1
ATOM 815 C C . LEU A 1 100 ? -16.263 -15.458 43.133 1.00 96.44 100 LEU A C 1
ATOM 817 O O . LEU A 1 100 ? -15.607 -14.729 43.867 1.00 96.44 100 LEU A O 1
ATOM 821 N N . SER A 1 101 ? -16.819 -16.590 43.575 1.00 97.75 101 SER A N 1
ATOM 822 C CA . SER A 1 101 ? -16.716 -17.029 44.972 1.00 97.75 101 SER A CA 1
ATOM 823 C C . SER A 1 101 ? -15.278 -17.360 45.363 1.00 97.75 101 SER A C 1
ATOM 825 O O . SER A 1 101 ? -14.849 -17.025 46.466 1.00 97.75 101 SER A O 1
ATOM 827 N N . PHE A 1 102 ? -14.523 -17.984 44.457 1.00 97.94 102 PHE A N 1
ATOM 828 C CA . PHE A 1 102 ? -13.099 -18.229 44.658 1.00 97.94 102 PHE A CA 1
ATOM 829 C C . PHE A 1 102 ? -12.307 -16.918 44.657 1.00 97.94 102 PHE A C 1
ATOM 831 O O . PHE A 1 102 ? -11.555 -16.678 45.598 1.00 97.94 102 PHE A O 1
ATOM 838 N N . ILE A 1 103 ? -12.512 -16.059 43.652 1.00 97.94 103 ILE A N 1
ATOM 839 C CA . ILE A 1 103 ? -11.821 -14.766 43.523 1.00 97.94 103 ILE A CA 1
ATOM 840 C C . ILE A 1 103 ? -12.049 -13.909 44.771 1.00 97.94 103 ILE A C 1
ATOM 842 O O . ILE A 1 103 ? -11.087 -13.509 45.426 1.00 97.94 103 ILE A O 1
ATOM 846 N N . TRP A 1 104 ? -13.311 -13.697 45.155 1.00 97.81 104 TRP A N 1
ATOM 847 C CA . TRP A 1 104 ? -13.667 -12.939 46.351 1.00 97.81 104 TRP A CA 1
ATOM 848 C C . TRP A 1 104 ? -13.051 -13.549 47.611 1.00 97.81 104 TRP A C 1
ATOM 850 O O . TRP A 1 104 ? -12.423 -12.835 48.384 1.00 97.81 104 TRP A O 1
ATOM 860 N N . GLY A 1 105 ? -13.142 -14.872 47.789 1.00 97.25 105 GLY A N 1
ATOM 861 C CA . GLY A 1 105 ? -12.544 -15.549 48.938 1.00 97.25 105 GLY A CA 1
ATOM 862 C C . GLY A 1 105 ? -11.024 -15.364 49.025 1.00 97.25 105 GLY A C 1
ATOM 863 O O . GLY A 1 105 ? -10.494 -15.195 50.122 1.00 97.25 105 GLY A O 1
ATOM 864 N N . GLN A 1 106 ? -10.312 -15.357 47.894 1.00 97.88 106 GLN A N 1
ATOM 865 C CA . GLN A 1 106 ? -8.871 -15.094 47.879 1.00 97.88 106 GLN A CA 1
ATOM 866 C C . GLN A 1 106 ? -8.557 -13.633 48.210 1.00 97.88 106 GLN A C 1
ATOM 868 O O . GLN A 1 106 ? -7.676 -13.380 49.031 1.00 97.88 106 GLN A O 1
ATOM 873 N N . LEU A 1 107 ? -9.283 -12.679 47.625 1.00 97.00 107 LEU A N 1
ATOM 874 C CA . LEU A 1 107 ? -9.071 -11.253 47.878 1.00 97.00 107 LEU A CA 1
ATOM 875 C C . LEU A 1 107 ? -9.418 -10.871 49.320 1.00 97.00 107 LEU A C 1
ATOM 877 O O . LEU A 1 107 ? -8.620 -10.218 49.989 1.00 97.00 107 LEU A O 1
ATOM 881 N N . GLU A 1 108 ? -10.562 -11.322 49.832 1.00 96.00 108 GLU A N 1
ATOM 882 C CA . GLU A 1 108 ? -11.032 -11.020 51.186 1.00 96.00 108 GLU A CA 1
ATOM 883 C C . GLU A 1 108 ? -10.031 -11.502 52.247 1.00 96.00 108 GLU A C 1
ATOM 885 O O . GLU A 1 108 ? -9.710 -10.758 53.171 1.00 96.00 108 GLU A O 1
ATOM 890 N N . ASN A 1 109 ? -9.489 -12.717 52.097 1.00 95.38 109 ASN A N 1
ATOM 891 C CA . ASN A 1 109 ? -8.662 -13.355 53.127 1.00 95.38 109 ASN A CA 1
ATOM 892 C C . ASN A 1 109 ? -7.155 -13.068 53.009 1.00 95.38 109 ASN A C 1
ATOM 894 O O . ASN A 1 109 ? -6.445 -13.093 54.023 1.00 95.38 109 ASN A O 1
ATOM 898 N N . ASN A 1 110 ? -6.651 -12.790 51.803 1.00 95.12 110 ASN A N 1
ATOM 899 C CA . ASN A 1 110 ? -5.219 -12.568 51.574 1.00 95.12 110 ASN A CA 1
ATOM 900 C C . ASN A 1 110 ? -4.829 -11.089 51.460 1.00 95.12 110 ASN A C 1
ATOM 902 O O . ASN A 1 110 ? -3.642 -10.785 51.404 1.00 95.12 110 ASN A O 1
ATOM 906 N N . THR A 1 111 ? -5.791 -10.166 51.498 1.00 94.75 111 THR A N 1
ATOM 907 C CA . THR A 1 111 ? -5.522 -8.723 51.587 1.00 94.75 111 THR A CA 1
ATOM 908 C C . THR A 1 111 ? -5.888 -8.179 52.971 1.00 94.75 111 THR A C 1
ATOM 910 O O . THR A 1 111 ? -6.316 -8.911 53.870 1.00 94.75 111 THR A O 1
ATOM 913 N N . ASN A 1 112 ? -5.729 -6.868 53.168 1.00 93.75 112 ASN A N 1
ATOM 914 C CA . ASN A 1 112 ? -6.135 -6.211 54.409 1.00 93.75 112 ASN A CA 1
ATOM 915 C C . ASN A 1 112 ? -7.660 -6.066 54.552 1.00 93.75 112 ASN A C 1
ATOM 917 O O . ASN A 1 112 ? -8.110 -5.699 55.640 1.00 93.75 112 ASN A O 1
ATOM 921 N N . ILE A 1 113 ? -8.447 -6.423 53.528 1.00 94.00 113 ILE A N 1
ATOM 922 C CA . ILE A 1 113 ? -9.921 -6.436 53.553 1.00 94.00 113 ILE A CA 1
ATOM 923 C C . ILE A 1 113 ? -10.464 -7.303 54.695 1.00 94.00 113 ILE A C 1
ATOM 925 O O . ILE A 1 113 ? -11.431 -6.910 55.347 1.00 94.00 113 ILE A O 1
ATOM 929 N N . LYS A 1 114 ? -9.799 -8.413 55.051 1.00 91.56 114 LYS A N 1
ATOM 930 C CA . LYS A 1 114 ? -10.174 -9.242 56.214 1.00 91.56 114 LYS A CA 1
ATOM 931 C C . LYS A 1 114 ? -10.338 -8.456 57.513 1.00 91.56 114 LYS A C 1
ATOM 933 O O . LYS A 1 114 ? -11.088 -8.877 58.388 1.00 91.56 114 LYS A O 1
ATOM 938 N N . ASN A 1 115 ? -9.656 -7.317 57.655 1.00 90.44 115 ASN A N 1
ATOM 939 C CA . ASN A 1 115 ? -9.729 -6.484 58.852 1.00 90.44 115 ASN A CA 1
ATOM 940 C C . ASN A 1 115 ? -11.064 -5.736 58.981 1.00 90.44 115 ASN A C 1
ATOM 942 O O . ASN A 1 115 ? -11.398 -5.322 60.089 1.00 90.44 115 ASN A O 1
ATOM 946 N N . ILE A 1 116 ? -11.840 -5.597 57.899 1.00 88.81 116 ILE A N 1
ATOM 947 C CA . ILE A 1 116 ? -13.200 -5.039 57.943 1.00 88.81 116 ILE A CA 1
ATOM 948 C C . ILE A 1 116 ? -14.066 -5.909 58.859 1.00 88.81 116 ILE A C 1
ATOM 950 O O . ILE A 1 116 ? -14.610 -5.422 59.845 1.00 88.81 116 ILE A O 1
ATOM 954 N N . LYS A 1 117 ? -14.105 -7.226 58.615 1.00 84.75 117 LYS A N 1
ATOM 955 C CA . LYS A 1 117 ? -14.844 -8.180 59.460 1.00 84.75 117 LYS A CA 1
ATOM 956 C C . LYS A 1 117 ? -14.076 -8.567 60.725 1.00 84.75 117 LYS A C 1
ATOM 958 O O . LYS A 1 117 ? -14.643 -8.584 61.811 1.00 84.75 117 LYS A O 1
ATOM 963 N N . GLY A 1 118 ? -12.786 -8.872 60.596 1.00 80.56 118 GLY A N 1
ATOM 964 C CA . GLY A 1 118 ? -11.966 -9.420 61.679 1.00 80.56 118 GLY A CA 1
ATOM 965 C C . GLY A 1 118 ? -11.633 -8.427 62.793 1.00 80.56 118 GLY A C 1
ATOM 966 O O . GLY A 1 118 ? -11.449 -8.845 63.932 1.00 80.56 118 GLY A O 1
ATOM 967 N N . LEU A 1 119 ? -11.571 -7.126 62.485 1.00 84.75 119 LEU A N 1
ATOM 968 C CA . LEU A 1 119 ? -11.270 -6.056 63.447 1.00 84.75 119 LEU A CA 1
ATOM 969 C C . LEU A 1 119 ? -12.380 -4.992 63.529 1.00 84.75 119 LEU A C 1
ATOM 971 O O . LEU A 1 119 ? -12.181 -3.968 64.179 1.00 84.75 119 LEU A O 1
ATOM 975 N N . ASN A 1 120 ? -13.532 -5.225 62.886 1.00 85.25 120 ASN A N 1
ATOM 976 C CA . ASN A 1 120 ? -14.672 -4.302 62.830 1.00 85.25 120 ASN A CA 1
ATOM 977 C C . ASN A 1 120 ? -14.298 -2.884 62.339 1.00 85.25 120 ASN A C 1
ATOM 979 O O . ASN A 1 120 ? -14.794 -1.883 62.861 1.00 85.25 120 ASN A O 1
ATOM 983 N N . LYS A 1 121 ? -13.376 -2.801 61.370 1.00 86.19 121 LYS A N 1
ATOM 984 C CA . LYS A 1 121 ? -12.971 -1.538 60.734 1.00 86.19 121 LYS A CA 1
ATOM 985 C C . LYS A 1 121 ? -13.983 -1.110 59.678 1.00 86.19 121 LYS A C 1
ATOM 987 O O . LYS A 1 121 ? -14.599 -1.955 59.031 1.00 86.19 121 LYS A O 1
ATOM 992 N N . LYS A 1 122 ? -14.106 0.196 59.442 1.00 85.69 122 LYS A N 1
ATOM 993 C CA . LYS A 1 122 ? -14.861 0.708 58.288 1.00 85.69 122 LYS A CA 1
ATOM 994 C C . LYS A 1 122 ? -14.082 0.466 56.991 1.00 85.69 122 LYS A C 1
ATOM 996 O O . LYS A 1 122 ? -12.855 0.396 57.015 1.00 85.69 122 LYS A O 1
ATOM 1001 N N . HIS A 1 123 ? -14.783 0.387 55.857 1.00 84.81 123 HIS A N 1
ATOM 1002 C CA . HIS A 1 123 ? -14.163 0.197 54.533 1.00 84.81 123 HIS A CA 1
ATOM 1003 C C . HIS A 1 123 ? -13.086 1.266 54.255 1.00 84.81 123 HIS A C 1
ATOM 1005 O O . HIS A 1 123 ? -11.948 0.944 53.933 1.00 84.81 123 HIS A O 1
ATOM 1011 N N . ASN A 1 124 ? -13.379 2.538 54.529 1.00 83.31 124 ASN A N 1
ATOM 1012 C CA . ASN A 1 124 ? -12.440 3.653 54.346 1.00 83.31 124 ASN A CA 1
ATOM 1013 C C . ASN A 1 124 ? -11.293 3.737 55.384 1.00 83.31 124 ASN A C 1
ATOM 1015 O O . ASN A 1 124 ? -10.480 4.658 55.336 1.00 83.31 124 ASN A O 1
ATOM 1019 N N . GLU A 1 125 ? -11.208 2.799 56.332 1.00 86.25 125 GLU A N 1
ATOM 1020 C CA . GLU A 1 125 ? -10.119 2.690 57.320 1.00 86.25 125 GLU A CA 1
ATOM 1021 C C . GLU A 1 125 ? -9.151 1.535 56.999 1.00 86.25 125 GLU A C 1
ATOM 1023 O O . GLU A 1 125 ? -8.208 1.263 57.758 1.00 86.25 125 GLU A O 1
ATOM 1028 N N . VAL A 1 126 ? -9.390 0.822 55.895 1.00 88.75 126 VAL A N 1
ATOM 1029 C CA . VAL A 1 126 ? -8.594 -0.320 55.451 1.00 88.75 126 VAL A CA 1
ATOM 1030 C C . VAL A 1 126 ? -7.791 0.055 54.213 1.00 88.75 126 VAL A C 1
ATOM 1032 O O . VAL A 1 126 ? -8.325 0.535 53.224 1.00 88.75 126 VAL A O 1
ATOM 1035 N N . TYR A 1 127 ? -6.487 -0.197 54.271 1.00 89.75 127 TYR A N 1
ATOM 1036 C CA . TYR A 1 127 ? -5.557 0.068 53.179 1.00 89.75 127 TYR A CA 1
ATOM 1037 C C . TYR A 1 127 ? -4.845 -1.234 52.837 1.00 89.75 127 TYR A C 1
ATOM 1039 O O . TYR A 1 127 ? -4.297 -1.890 53.726 1.00 89.75 127 TYR A O 1
ATOM 1047 N N . CYS A 1 128 ? -4.880 -1.632 51.574 1.00 89.94 128 CYS A N 1
ATOM 1048 C CA . CYS A 1 128 ? -4.193 -2.805 51.052 1.00 89.94 128 CYS A CA 1
ATOM 1049 C C . CYS A 1 128 ? -2.782 -2.432 50.588 1.00 89.94 128 CYS A C 1
ATOM 1051 O O . CYS A 1 128 ? -2.542 -1.309 50.141 1.00 89.94 128 CYS A O 1
ATOM 1053 N N . ASP A 1 129 ? -1.841 -3.371 50.701 1.00 90.44 129 ASP A N 1
ATOM 1054 C CA . ASP A 1 129 ? -0.522 -3.186 50.098 1.00 90.44 129 ASP A CA 1
ATOM 1055 C C . ASP A 1 129 ? -0.657 -3.228 48.573 1.00 90.44 129 ASP A C 1
ATOM 1057 O O . ASP A 1 129 ? -1.210 -4.182 48.025 1.00 90.44 129 ASP A O 1
ATOM 1061 N N . LEU A 1 130 ? -0.189 -2.184 47.890 1.00 85.31 130 LEU A N 1
ATOM 1062 C CA . LEU A 1 130 ? -0.403 -2.028 46.454 1.00 85.31 130 LEU A CA 1
ATOM 1063 C C . LEU A 1 130 ? 0.254 -3.157 45.646 1.00 85.31 130 LEU A C 1
ATOM 1065 O O . LEU A 1 130 ? -0.389 -3.739 44.777 1.00 85.31 130 LEU A O 1
ATOM 1069 N N . LEU A 1 131 ? 1.520 -3.480 45.920 1.00 86.12 131 LEU A N 1
ATOM 1070 C CA . LEU A 1 131 ? 2.278 -4.425 45.097 1.00 86.12 131 LEU A CA 1
ATOM 1071 C C . LEU A 1 131 ? 1.849 -5.868 45.362 1.00 86.12 131 LEU A C 1
ATOM 1073 O O . LEU A 1 131 ? 1.652 -6.628 44.412 1.00 86.12 131 LEU A O 1
ATOM 1077 N N . ASP A 1 132 ? 1.644 -6.228 46.629 1.00 91.12 132 ASP A N 1
ATOM 1078 C CA . ASP A 1 132 ? 1.171 -7.562 46.998 1.00 91.12 132 ASP A CA 1
ATOM 1079 C C . ASP A 1 132 ? -0.249 -7.808 46.468 1.00 91.12 132 ASP A C 1
ATOM 1081 O O . ASP A 1 132 ? -0.547 -8.893 45.962 1.00 91.12 132 ASP A O 1
ATOM 1085 N N . THR A 1 133 ? -1.114 -6.786 46.501 1.00 93.44 133 THR A N 1
ATOM 1086 C CA . THR A 1 133 ? -2.479 -6.900 45.965 1.00 93.44 133 THR A CA 1
ATOM 1087 C C . THR A 1 133 ? -2.473 -7.011 44.443 1.00 93.44 133 THR A C 1
ATOM 1089 O O . THR A 1 133 ? -3.164 -7.874 43.907 1.00 93.44 133 THR A O 1
ATOM 1092 N N . ILE A 1 134 ? -1.666 -6.213 43.731 1.00 91.81 134 ILE A N 1
ATOM 1093 C CA . ILE A 1 134 ? -1.512 -6.339 42.270 1.00 91.81 134 ILE A CA 1
ATOM 1094 C C . ILE A 1 134 ? -1.038 -7.746 41.896 1.00 91.81 134 ILE A C 1
ATOM 1096 O O . ILE A 1 134 ? -1.571 -8.356 40.967 1.00 91.81 134 ILE A O 1
ATOM 1100 N N . LYS A 1 135 ? -0.056 -8.285 42.627 1.00 93.50 135 LYS A N 1
ATOM 1101 C CA . LYS A 1 135 ? 0.455 -9.636 42.389 1.00 93.50 135 LYS A CA 1
ATOM 1102 C C . LYS A 1 135 ? -0.643 -10.686 42.560 1.00 93.50 135 LYS A C 1
ATOM 1104 O O . LYS A 1 135 ? -0.820 -11.513 41.668 1.00 93.50 135 LYS A O 1
ATOM 1109 N N . LEU A 1 136 ? -1.408 -10.611 43.649 1.00 96.69 136 LEU A N 1
ATOM 1110 C CA . LEU A 1 136 ? -2.535 -11.511 43.894 1.00 96.69 136 LEU A CA 1
ATOM 1111 C C . LEU A 1 136 ? -3.596 -11.407 42.789 1.00 96.69 136 LEU A C 1
ATOM 1113 O O . LEU A 1 136 ? -4.035 -12.424 42.266 1.00 96.69 136 LEU A O 1
ATOM 1117 N N . VAL A 1 137 ? -3.986 -10.195 42.386 1.00 96.75 137 VAL A N 1
ATOM 1118 C CA . VAL A 1 137 ? -4.969 -9.988 41.308 1.00 96.75 137 VAL A CA 1
ATOM 1119 C C . VAL A 1 137 ? -4.505 -10.637 40.004 1.00 96.75 137 VAL A C 1
ATOM 1121 O O . VAL A 1 137 ? -5.296 -11.302 39.335 1.00 96.75 137 VAL A O 1
ATOM 1124 N N . ARG A 1 138 ? -3.218 -10.506 39.667 1.00 94.50 138 ARG A N 1
ATOM 1125 C CA . ARG A 1 138 ? -2.633 -11.138 38.477 1.00 94.50 138 ARG A CA 1
ATOM 1126 C C . ARG A 1 138 ? -2.611 -12.662 38.571 1.00 94.50 138 ARG A C 1
ATOM 1128 O O . ARG A 1 138 ? -2.929 -13.324 37.588 1.00 94.50 138 ARG A O 1
ATOM 1135 N N . GLU A 1 139 ? -2.289 -13.225 39.737 1.00 96.69 139 GLU A N 1
ATOM 1136 C CA . GLU A 1 139 ? -2.376 -14.676 39.986 1.00 96.69 139 GLU A CA 1
ATOM 1137 C C . GLU A 1 139 ? -3.811 -15.202 39.823 1.00 96.69 139 GLU A C 1
ATOM 1139 O O . GLU A 1 139 ? -4.019 -16.327 39.371 1.00 96.69 139 GLU A O 1
ATOM 1144 N N . LEU A 1 140 ? -4.801 -14.361 40.124 1.00 97.44 140 LEU A N 1
ATOM 1145 C CA . LEU A 1 140 ? -6.226 -14.634 39.947 1.00 97.44 140 LEU A CA 1
ATOM 1146 C C . LEU A 1 140 ? -6.746 -14.343 38.524 1.00 97.44 140 LEU A C 1
ATOM 1148 O O . LEU A 1 140 ? -7.930 -14.538 38.255 1.00 97.44 140 LEU A O 1
ATOM 1152 N N . GLY A 1 141 ? -5.880 -13.903 37.605 1.00 96.06 141 GLY A N 1
ATOM 1153 C CA . GLY A 1 141 ? -6.218 -13.645 36.203 1.00 96.06 141 GLY A CA 1
ATOM 1154 C C . GLY A 1 141 ? -6.924 -12.312 35.936 1.00 96.06 141 GLY A C 1
ATOM 1155 O O . GLY A 1 141 ? -7.492 -12.143 34.858 1.00 96.06 141 GLY A O 1
ATOM 1156 N N . GLY A 1 142 ? -6.911 -11.381 36.894 1.00 96.81 142 GLY A N 1
ATOM 1157 C CA . GLY A 1 142 ? -7.456 -10.034 36.727 1.00 96.81 142 GLY A CA 1
ATOM 1158 C C . GLY A 1 142 ? -6.473 -9.054 36.081 1.00 96.81 142 GLY A C 1
ATOM 1159 O O . GLY A 1 142 ? -5.270 -9.315 36.003 1.00 96.81 142 GLY A O 1
ATOM 1160 N N . ILE A 1 143 ? -6.996 -7.906 35.651 1.00 96.06 143 ILE A N 1
ATOM 1161 C CA . ILE A 1 143 ? -6.206 -6.746 35.211 1.00 96.06 143 ILE A CA 1
ATOM 1162 C C . ILE A 1 143 ? -6.313 -5.611 36.225 1.00 96.06 143 ILE A C 1
ATOM 1164 O O . ILE A 1 143 ? -7.312 -5.508 36.939 1.00 96.06 143 ILE A O 1
ATOM 1168 N N . ILE A 1 144 ? -5.306 -4.742 36.246 1.00 94.25 144 ILE A N 1
ATOM 1169 C CA . ILE A 1 144 ? -5.234 -3.598 37.153 1.00 94.25 144 ILE A CA 1
ATOM 1170 C C . ILE A 1 144 ? -5.428 -2.284 36.403 1.00 94.25 144 ILE A C 1
ATOM 1172 O O . ILE A 1 144 ? -4.702 -1.982 35.449 1.00 94.25 144 ILE A O 1
ATOM 1176 N N . THR A 1 145 ? -6.355 -1.471 36.904 1.00 91.44 145 THR A N 1
ATOM 1177 C CA . THR A 1 145 ? -6.527 -0.066 36.527 1.00 91.44 145 THR A CA 1
ATOM 1178 C C . THR A 1 145 ? -6.125 0.840 37.694 1.00 91.44 145 THR A C 1
ATOM 1180 O O . THR A 1 145 ? -6.235 0.455 38.860 1.00 91.44 145 THR A O 1
ATOM 1183 N N . ILE A 1 146 ? -5.628 2.040 37.398 1.00 85.44 146 ILE A N 1
ATOM 1184 C CA . ILE A 1 146 ? -5.362 3.063 38.416 1.00 85.44 146 ILE A CA 1
ATOM 1185 C C . ILE A 1 146 ? -5.933 4.404 37.964 1.00 85.44 146 ILE A C 1
ATOM 1187 O O . ILE A 1 146 ? -5.804 4.773 36.791 1.00 85.44 146 ILE A O 1
ATOM 1191 N N . HIS A 1 147 ? -6.537 5.140 38.895 1.00 72.56 147 HIS A N 1
ATOM 1192 C CA . HIS A 1 147 ? -7.028 6.482 38.615 1.00 72.56 147 HIS A CA 1
ATOM 1193 C C . HIS A 1 147 ? -5.853 7.466 38.478 1.00 72.56 147 HIS A C 1
ATOM 1195 O O . HIS A 1 147 ? -4.960 7.530 39.321 1.00 72.56 147 HIS A O 1
ATOM 1201 N N . ALA A 1 148 ? -5.853 8.234 37.392 1.00 56.00 148 ALA A N 1
ATOM 1202 C CA . ALA A 1 148 ? -4.768 9.096 36.924 1.00 56.00 148 ALA A CA 1
ATOM 1203 C C . ALA A 1 148 ? -5.107 10.607 36.998 1.00 56.00 148 ALA A C 1
ATOM 1205 O O . ALA A 1 148 ? -4.362 11.424 36.452 1.00 56.00 148 ALA A O 1
ATOM 1206 N N . GLY A 1 149 ? -6.215 10.990 37.651 1.00 42.09 149 GLY A N 1
ATOM 1207 C CA . GLY A 1 149 ? -6.794 12.342 37.646 1.00 42.09 149 GLY A CA 1
ATOM 1208 C C . GLY A 1 149 ? -6.488 13.278 38.835 1.00 42.09 149 GLY A C 1
ATOM 1209 O O . GLY A 1 149 ? -6.159 12.867 39.944 1.00 42.09 149 GLY A O 1
ATOM 1210 N N . LYS A 1 150 ? -6.672 14.583 38.572 1.00 41.28 150 LYS A N 1
ATOM 1211 C CA . LYS A 1 150 ? -6.256 15.815 39.293 1.00 41.28 150 LYS A CA 1
ATOM 1212 C C . LYS A 1 150 ? -6.605 16.013 40.784 1.00 41.28 150 LYS A C 1
ATOM 1214 O O . LYS A 1 150 ? -6.427 17.133 41.269 1.00 41.28 150 LYS A O 1
ATOM 1219 N N . LYS A 1 151 ? -7.071 15.013 41.540 1.00 41.06 151 LYS A N 1
ATOM 1220 C CA . LYS A 1 151 ? -7.368 15.210 42.976 1.00 41.06 151 LYS A CA 1
ATOM 1221 C C . LYS A 1 151 ? -6.514 14.477 43.985 1.00 41.06 151 LYS A C 1
ATOM 1223 O O . LYS A 1 151 ? -6.490 14.949 45.112 1.00 41.06 151 LYS A O 1
ATOM 1228 N N . THR A 1 152 ? -5.616 13.586 43.578 1.00 34.72 152 THR A N 1
ATOM 1229 C CA . THR A 1 152 ? -4.445 13.357 44.423 1.00 34.72 152 THR A CA 1
ATOM 1230 C C . THR A 1 152 ? -3.232 12.817 43.700 1.00 34.72 152 THR A C 1
ATOM 1232 O O . THR A 1 152 ? -3.273 11.807 43.020 1.00 34.72 152 THR A O 1
ATOM 1235 N N . ASN A 1 153 ? -2.106 13.503 43.912 1.00 39.03 153 ASN A N 1
ATOM 1236 C CA 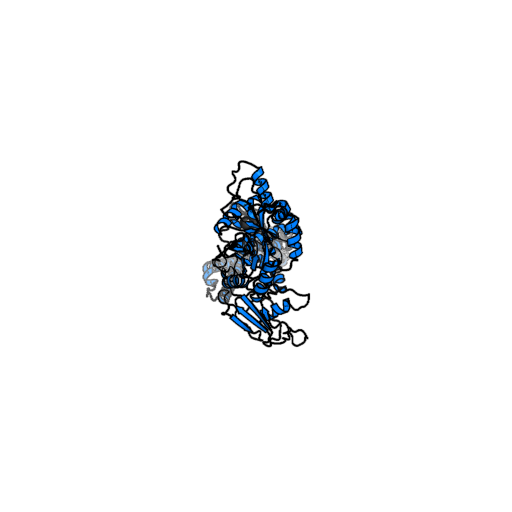. ASN A 1 153 ? -0.770 13.101 43.481 1.00 39.03 153 ASN A CA 1
ATOM 1237 C C . ASN A 1 153 ? -0.599 12.839 41.985 1.00 39.03 153 ASN A C 1
ATOM 1239 O O . ASN A 1 153 ? -0.279 11.729 41.568 1.00 39.03 153 ASN A O 1
ATOM 1243 N N . ASN A 1 154 ? -0.619 13.920 41.203 1.00 40.50 154 ASN A N 1
ATOM 1244 C CA . ASN A 1 154 ? 0.015 13.930 39.892 1.00 40.50 154 ASN A CA 1
ATOM 1245 C C . ASN A 1 154 ? 1.394 13.244 39.953 1.00 40.50 154 ASN A C 1
ATOM 1247 O O . ASN A 1 154 ? 2.288 13.637 40.720 1.00 40.50 154 ASN A O 1
ATOM 1251 N N . ILE A 1 155 ? 1.607 12.295 39.040 1.00 42.50 155 ILE A N 1
ATOM 1252 C CA . ILE A 1 155 ? 2.950 11.891 38.618 1.00 42.50 155 ILE A CA 1
ATOM 1253 C C . ILE A 1 155 ? 3.767 13.122 38.163 1.00 42.50 155 ILE A C 1
ATOM 1255 O O . ILE A 1 155 ? 4.988 13.132 38.297 1.00 42.50 155 ILE A O 1
ATOM 1259 N N . GLU A 1 156 ? 3.101 14.201 37.765 1.00 38.72 156 GLU A N 1
ATOM 1260 C CA . GLU A 1 156 ? 3.693 15.441 37.256 1.00 38.72 156 GLU A CA 1
ATOM 1261 C C . GLU A 1 156 ? 4.161 16.447 38.330 1.00 38.72 156 GLU A C 1
ATOM 1263 O O . GLU A 1 156 ? 5.050 17.238 38.043 1.00 38.72 156 GLU A O 1
ATOM 1268 N N . ASN A 1 157 ? 3.645 16.423 39.571 1.00 36.09 157 ASN A N 1
ATOM 1269 C CA . ASN A 1 157 ? 3.949 17.453 40.597 1.00 36.09 157 ASN A CA 1
ATOM 1270 C C . ASN A 1 157 ? 4.919 17.000 41.701 1.00 36.09 157 ASN A C 1
ATOM 1272 O O . ASN A 1 157 ? 4.938 17.559 42.799 1.00 36.09 157 ASN A O 1
ATOM 1276 N N . ILE A 1 158 ? 5.748 15.988 41.443 1.00 39.75 158 ILE A N 1
ATOM 1277 C CA . ILE A 1 158 ? 6.861 15.690 42.351 1.00 39.75 158 ILE A CA 1
ATOM 1278 C C . ILE A 1 158 ? 8.074 16.459 41.859 1.00 39.75 158 ILE A C 1
ATOM 1280 O O . ILE A 1 158 ? 8.559 16.227 40.757 1.00 39.75 158 ILE A O 1
ATOM 1284 N N . THR A 1 159 ? 8.562 17.371 42.695 1.00 33.31 159 THR A N 1
ATOM 1285 C CA . THR A 1 159 ? 9.836 18.055 42.493 1.00 33.31 159 THR A CA 1
ATOM 1286 C C . THR A 1 159 ? 10.920 17.040 42.130 1.00 33.31 159 THR A C 1
ATOM 1288 O O . THR A 1 159 ? 11.100 16.055 42.845 1.00 33.31 159 THR A O 1
ATOM 1291 N N . ASN A 1 160 ? 11.680 17.316 41.065 1.00 37.34 160 ASN A N 1
ATOM 1292 C CA . ASN A 1 160 ? 12.849 16.557 40.583 1.00 37.34 160 ASN A CA 1
ATOM 1293 C C . ASN A 1 160 ? 14.011 16.458 41.604 1.00 37.34 160 ASN A C 1
ATOM 1295 O O . ASN A 1 160 ? 15.161 16.244 41.234 1.00 37.34 160 ASN A O 1
ATOM 1299 N N . SER A 1 161 ? 13.748 16.666 42.893 1.00 34.88 161 SER A N 1
ATOM 1300 C CA . SER A 1 161 ? 14.742 16.794 43.950 1.00 34.88 161 SER A CA 1
ATOM 1301 C C . SER A 1 161 ? 15.185 15.460 44.556 1.00 34.88 161 SER A C 1
ATOM 1303 O O . SER A 1 161 ? 16.214 15.446 45.227 1.00 34.88 161 SER A O 1
ATOM 1305 N N . LEU A 1 162 ? 14.475 14.340 44.333 1.00 33.59 162 LEU A N 1
ATOM 1306 C CA . LEU A 1 162 ? 14.799 13.044 44.956 1.00 33.59 162 LEU A CA 1
ATOM 1307 C C . LEU A 1 162 ? 14.623 11.837 43.995 1.00 33.59 162 LEU A C 1
ATOM 1309 O O . LEU A 1 162 ? 13.490 11.494 43.650 1.00 33.59 162 LEU A O 1
ATOM 1313 N N . PRO A 1 163 ? 15.709 11.116 43.637 1.00 35.31 163 PRO A N 1
ATOM 1314 C CA . PRO A 1 163 ? 15.696 9.921 42.771 1.00 35.31 163 PRO A CA 1
ATOM 1315 C C . PRO A 1 163 ? 14.766 8.777 43.225 1.00 35.31 163 PRO A C 1
ATOM 1317 O O . PRO A 1 163 ? 14.265 8.011 42.406 1.00 35.31 163 PRO A O 1
ATOM 1320 N N . HIS A 1 164 ? 14.489 8.674 44.527 1.00 35.28 164 HIS A N 1
ATOM 1321 C CA . HIS A 1 164 ? 13.669 7.610 45.121 1.00 35.28 164 HIS A CA 1
ATOM 1322 C C . HIS A 1 164 ? 12.171 7.704 44.757 1.00 35.28 164 HIS A C 1
ATOM 1324 O O . HIS A 1 164 ? 11.485 6.688 44.673 1.00 35.28 164 HIS A O 1
ATOM 1330 N N . ALA A 1 165 ? 11.643 8.910 44.514 1.00 39.19 165 ALA A N 1
ATOM 1331 C CA . ALA A 1 165 ? 10.231 9.103 44.160 1.00 39.19 165 ALA A CA 1
ATOM 1332 C C . ALA A 1 165 ? 9.936 8.787 42.682 1.00 39.19 165 ALA A C 1
ATOM 1334 O O . ALA A 1 165 ? 8.800 8.480 42.330 1.00 39.19 165 ALA A O 1
ATOM 1335 N N . ILE A 1 166 ? 10.959 8.843 41.823 1.00 41.47 166 ILE A N 1
ATOM 1336 C CA . ILE A 1 166 ? 10.875 8.438 40.415 1.00 41.47 166 ILE A CA 1
ATOM 1337 C C . ILE A 1 166 ? 10.883 6.907 40.317 1.00 41.47 166 ILE A C 1
ATOM 1339 O O . ILE A 1 166 ? 10.049 6.355 39.614 1.00 41.47 166 ILE A O 1
ATOM 1343 N N . ALA A 1 167 ? 11.726 6.216 41.095 1.00 43.25 167 ALA A N 1
ATOM 1344 C CA . ALA A 1 167 ? 11.776 4.750 41.121 1.00 43.25 167 ALA A CA 1
ATOM 1345 C C . ALA A 1 167 ? 10.426 4.106 41.501 1.00 43.25 167 ALA A C 1
ATOM 1347 O O . ALA A 1 167 ? 9.944 3.240 40.781 1.00 43.25 167 ALA A O 1
ATOM 1348 N N . GLN A 1 168 ? 9.751 4.596 42.552 1.00 49.78 168 GLN A N 1
ATOM 1349 C CA . GLN A 1 168 ? 8.411 4.107 42.926 1.00 49.78 168 GLN A CA 1
ATOM 1350 C C . GLN A 1 168 ? 7.347 4.361 41.849 1.00 49.78 168 GLN A C 1
ATOM 1352 O O . GLN A 1 168 ? 6.443 3.550 41.670 1.00 49.78 168 GLN A O 1
ATOM 1357 N N . LYS A 1 169 ? 7.441 5.474 41.115 1.00 53.69 169 LYS A N 1
ATOM 1358 C CA . LYS A 1 169 ? 6.517 5.786 40.016 1.00 53.69 169 LYS A CA 1
ATOM 1359 C C . LYS A 1 169 ? 6.739 4.893 38.812 1.00 53.69 169 LYS A C 1
ATOM 1361 O O . LYS A 1 169 ? 5.769 4.418 38.232 1.00 53.69 169 LYS A O 1
ATOM 1366 N N . THR A 1 170 ? 7.996 4.651 38.461 1.00 54.53 170 THR A N 1
ATOM 1367 C CA . THR A 1 170 ? 8.363 3.712 37.404 1.00 54.53 170 THR A CA 1
ATOM 1368 C C . THR A 1 170 ? 7.930 2.292 37.769 1.00 54.53 170 THR A C 1
ATOM 1370 O O . THR A 1 170 ? 7.391 1.595 36.912 1.00 54.53 170 THR A O 1
ATOM 1373 N N . ASP A 1 171 ? 8.063 1.883 39.034 1.00 59.09 171 ASP A N 1
ATOM 1374 C CA . ASP A 1 171 ? 7.619 0.566 39.508 1.00 59.09 171 ASP A CA 1
ATOM 1375 C C . ASP A 1 171 ? 6.092 0.415 39.458 1.00 59.09 171 ASP A C 1
ATOM 1377 O O . ASP A 1 171 ? 5.599 -0.582 38.934 1.00 59.09 171 ASP A O 1
ATOM 1381 N N . ILE A 1 172 ? 5.318 1.403 39.920 1.00 63.66 172 ILE A N 1
ATOM 1382 C CA . ILE A 1 172 ? 3.846 1.365 39.821 1.00 63.66 172 ILE A CA 1
ATOM 1383 C C . ILE A 1 172 ? 3.409 1.384 38.351 1.00 63.66 172 ILE A C 1
ATOM 1385 O O . ILE A 1 172 ? 2.609 0.549 37.938 1.00 63.66 172 ILE A O 1
ATOM 1389 N N . ALA A 1 173 ? 3.983 2.264 37.526 1.00 63.12 173 ALA A N 1
ATOM 1390 C CA . ALA A 1 173 ? 3.688 2.329 36.094 1.00 63.12 173 ALA A CA 1
ATOM 1391 C C . ALA A 1 173 ? 4.025 1.027 35.348 1.00 63.12 173 ALA A C 1
ATOM 1393 O O . ALA A 1 173 ? 3.337 0.651 34.402 1.00 63.12 173 ALA A O 1
ATOM 1394 N N . SER A 1 174 ? 5.049 0.300 35.796 1.00 66.31 174 SER A N 1
ATOM 1395 C CA . SER A 1 174 ? 5.414 -1.000 35.223 1.00 66.31 174 SER A CA 1
ATOM 1396 C C . SER A 1 174 ? 4.423 -2.115 35.582 1.00 66.31 174 SER A C 1
ATOM 1398 O O . SER A 1 174 ? 4.317 -3.098 34.844 1.00 66.31 174 SER A O 1
ATOM 1400 N N . ASN A 1 175 ? 3.683 -1.967 36.686 1.00 76.31 175 ASN A N 1
ATOM 1401 C CA . ASN A 1 175 ? 2.784 -2.986 37.236 1.00 76.31 175 ASN A CA 1
ATOM 1402 C C . ASN A 1 175 ? 1.290 -2.735 36.967 1.00 76.31 175 ASN A C 1
ATOM 1404 O O . ASN A 1 175 ? 0.474 -3.595 37.288 1.00 76.31 175 ASN A O 1
ATOM 1408 N N . VAL A 1 176 ? 0.935 -1.600 36.362 1.00 82.94 176 VAL A N 1
ATOM 1409 C CA . VAL A 1 176 ? -0.443 -1.268 35.974 1.00 82.94 176 VAL A CA 1
ATOM 1410 C C . VAL A 1 176 ? -0.689 -1.619 34.506 1.00 82.94 176 VAL A C 1
ATOM 1412 O O . VAL A 1 176 ? 0.190 -1.454 33.652 1.00 82.94 176 VAL A O 1
ATOM 1415 N N . ASP A 1 177 ? -1.897 -2.106 34.217 1.00 90.94 177 ASP A N 1
ATOM 1416 C CA . ASP A 1 177 ? -2.298 -2.525 32.876 1.00 90.94 177 ASP A CA 1
ATOM 1417 C C . ASP A 1 177 ? -3.049 -1.412 32.131 1.00 90.94 177 ASP A C 1
ATOM 1419 O O . ASP A 1 177 ? -2.874 -1.279 30.922 1.00 90.94 177 ASP A O 1
ATOM 1423 N N . VAL A 1 178 ? -3.837 -0.593 32.845 1.00 92.12 178 VAL A N 1
ATOM 1424 C CA . VAL A 1 178 ? -4.668 0.490 32.285 1.00 92.12 178 VAL A CA 1
ATOM 1425 C C . VAL A 1 178 ? -4.636 1.745 33.170 1.00 92.12 178 VAL A C 1
ATOM 1427 O O . VAL A 1 178 ? -4.707 1.657 34.393 1.00 92.12 178 VAL A O 1
ATOM 1430 N N . TYR A 1 179 ? -4.576 2.931 32.562 1.00 88.88 179 TYR A N 1
ATOM 1431 C CA . TYR A 1 179 ? -4.712 4.222 33.248 1.00 88.88 179 TYR A CA 1
ATOM 1432 C C . TYR A 1 179 ? -6.100 4.816 33.042 1.00 88.88 179 TYR A C 1
ATOM 1434 O O . TYR A 1 179 ? -6.546 4.972 31.912 1.00 88.88 179 TYR A O 1
ATOM 1442 N N . GLU A 1 180 ? -6.778 5.188 34.121 1.00 89.69 180 GLU A N 1
ATOM 1443 C CA . GLU A 1 180 ? -8.075 5.857 34.058 1.00 89.69 180 GLU A CA 1
ATOM 1444 C C . GLU A 1 180 ? -7.908 7.369 34.230 1.00 89.69 180 GLU A C 1
ATOM 1446 O O . GLU A 1 180 ? -7.548 7.856 35.295 1.00 89.69 180 GLU A O 1
ATOM 1451 N N . LEU A 1 181 ? -8.174 8.139 33.184 1.00 87.75 181 LEU A N 1
ATOM 1452 C CA . LEU A 1 181 ? -8.029 9.589 33.195 1.00 87.75 181 LEU A CA 1
ATOM 1453 C C . LEU A 1 181 ? -9.154 10.267 33.986 1.00 87.75 181 LEU A C 1
ATOM 1455 O O . LEU A 1 181 ? -10.325 9.912 33.860 1.00 87.75 181 LEU A O 1
ATOM 1459 N N . GLY A 1 182 ? -8.809 11.324 34.728 1.00 81.38 182 GLY A N 1
ATOM 1460 C CA . GLY A 1 182 ? -9.803 12.200 35.356 1.00 81.38 182 GLY A CA 1
ATOM 1461 C C . GLY A 1 182 ? -10.510 13.108 34.346 1.00 81.38 182 GLY A C 1
ATOM 1462 O O . GLY A 1 182 ? -11.712 13.346 34.460 1.00 81.38 182 GLY A O 1
ATOM 1463 N N . ALA A 1 183 ? -9.773 13.595 33.344 1.00 84.38 183 ALA A N 1
ATOM 1464 C CA . ALA A 1 183 ? -10.296 14.371 32.226 1.00 84.38 183 ALA A CA 1
ATOM 1465 C C . ALA A 1 183 ? -9.597 13.995 30.912 1.00 84.38 183 ALA A C 1
ATOM 1467 O O . ALA A 1 183 ? -8.419 13.637 30.893 1.00 84.38 183 ALA A O 1
ATOM 1468 N N . SER A 1 184 ? -10.298 14.149 29.785 1.00 84.44 184 SER A N 1
ATOM 1469 C CA . SER A 1 184 ? -9.744 13.877 28.450 1.00 84.44 184 SER A CA 1
ATOM 1470 C C . SER A 1 184 ? -8.511 14.733 28.122 1.00 84.44 184 SER A C 1
ATOM 1472 O O . SER A 1 184 ? -7.623 14.274 27.403 1.00 84.44 184 SER A O 1
ATOM 1474 N N . SER A 1 185 ? -8.410 15.938 28.700 1.00 82.94 185 SER A N 1
ATOM 1475 C CA . SER A 1 185 ? -7.253 16.834 28.561 1.00 82.94 185 SER A CA 1
ATOM 1476 C C . SER A 1 185 ? -5.952 16.252 29.110 1.00 82.94 185 SER A C 1
ATOM 1478 O O . SER A 1 185 ? -4.883 16.582 28.606 1.00 82.94 185 SER A O 1
ATOM 1480 N N . ASP A 1 186 ? -6.034 15.386 30.122 1.00 79.12 186 ASP A N 1
ATOM 1481 C CA . ASP A 1 186 ? -4.858 14.883 30.842 1.00 79.12 186 ASP A CA 1
ATOM 1482 C C . ASP A 1 186 ? -4.070 13.870 29.987 1.00 79.12 186 ASP A C 1
ATOM 1484 O O . ASP A 1 186 ? -2.889 13.617 30.215 1.00 79.12 186 ASP A O 1
ATOM 1488 N N . LYS A 1 187 ? -4.695 13.335 28.928 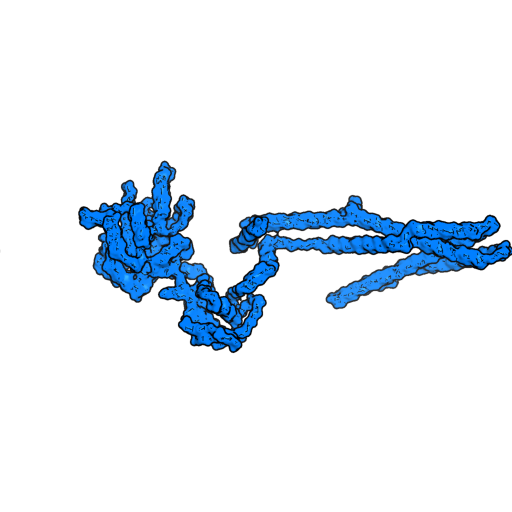1.00 83.62 187 LYS A N 1
ATOM 1489 C CA . LYS A 1 187 ? -4.092 12.379 27.989 1.00 83.62 187 LYS A CA 1
ATOM 1490 C C . LYS A 1 187 ? -2.756 12.865 27.413 1.00 83.62 187 LYS A C 1
ATOM 1492 O O . LYS A 1 187 ? -1.843 12.065 27.211 1.00 83.62 187 LYS A O 1
ATOM 1497 N N . GLN A 1 188 ? -2.651 14.158 27.103 1.00 83.12 188 GLN A N 1
ATOM 1498 C CA . GLN A 1 188 ? -1.486 14.697 26.402 1.00 83.12 188 GLN A CA 1
ATOM 1499 C C . GLN A 1 188 ? -0.232 14.715 27.283 1.00 83.12 188 GLN A C 1
ATOM 1501 O O . GLN A 1 188 ? 0.868 14.469 26.782 1.00 83.12 188 GLN A O 1
ATOM 1506 N N . ASP A 1 189 ? -0.397 14.946 28.584 1.00 76.12 189 ASP A N 1
ATOM 1507 C CA . ASP A 1 189 ? 0.713 14.999 29.531 1.00 76.12 189 ASP A CA 1
ATOM 1508 C C . ASP A 1 189 ? 1.311 13.598 29.748 1.00 76.12 189 ASP A C 1
ATOM 1510 O O . ASP A 1 189 ? 2.532 13.430 29.698 1.00 76.12 189 ASP A O 1
ATOM 1514 N N . TYR A 1 190 ? 0.475 12.554 29.824 1.00 76.88 190 TYR A N 1
ATOM 1515 C CA . TYR A 1 190 ? 0.944 11.160 29.852 1.00 76.88 190 TYR A CA 1
ATOM 1516 C C . TYR A 1 190 ? 1.763 10.790 28.610 1.00 76.88 190 TYR A C 1
ATOM 1518 O O . TYR A 1 190 ? 2.843 10.208 28.737 1.00 76.88 190 TYR A O 1
ATOM 1526 N N . ILE A 1 191 ? 1.292 11.167 27.418 1.00 82.38 191 ILE A N 1
ATOM 1527 C CA . ILE A 1 191 ? 1.981 10.877 26.150 1.00 82.38 191 ILE A CA 1
ATOM 1528 C C . ILE A 1 191 ? 3.324 11.607 26.060 1.00 82.38 191 ILE A C 1
ATOM 1530 O O . ILE A 1 191 ? 4.298 11.037 25.572 1.00 82.38 191 ILE A O 1
ATOM 1534 N N . ASN A 1 192 ? 3.388 12.855 26.522 1.00 79.94 192 ASN A N 1
ATOM 1535 C CA . ASN A 1 192 ? 4.576 13.692 26.361 1.00 79.94 192 ASN A CA 1
ATOM 1536 C C . ASN A 1 192 ? 5.609 13.515 27.480 1.00 79.94 192 ASN A C 1
ATOM 1538 O O . ASN A 1 192 ? 6.792 13.767 27.253 1.00 79.94 192 ASN A O 1
ATOM 1542 N N . ILE A 1 193 ? 5.177 13.122 28.681 1.00 72.19 193 ILE A N 1
ATOM 1543 C CA . ILE A 1 193 ? 6.014 13.113 29.887 1.00 72.19 193 ILE A CA 1
ATOM 1544 C C . ILE A 1 193 ? 6.186 11.689 30.417 1.00 72.19 193 ILE A C 1
ATOM 1546 O O . ILE A 1 193 ? 7.314 11.224 30.582 1.00 72.19 193 ILE A O 1
ATOM 1550 N N . VAL A 1 194 ? 5.082 10.980 30.675 1.00 71.50 194 VAL A N 1
ATOM 1551 C CA . VAL A 1 194 ? 5.108 9.698 31.397 1.00 71.50 194 VAL A CA 1
ATOM 1552 C C . VAL A 1 194 ? 5.592 8.559 30.503 1.00 71.50 194 VAL A C 1
ATOM 1554 O O . VAL A 1 194 ? 6.561 7.886 30.851 1.00 71.50 194 VAL A O 1
ATOM 1557 N N . PHE A 1 195 ? 4.977 8.357 29.335 1.00 80.25 195 PHE A N 1
ATOM 1558 C CA . PHE A 1 195 ? 5.319 7.249 28.433 1.00 80.25 195 PHE A CA 1
ATOM 1559 C C . PHE A 1 195 ? 6.763 7.292 27.914 1.00 80.25 195 PHE A C 1
ATOM 1561 O O . PHE A 1 195 ? 7.399 6.234 27.885 1.00 80.25 195 PHE A O 1
ATOM 1568 N N . PRO A 1 196 ? 7.341 8.465 27.575 1.00 80.19 196 PRO A N 1
ATOM 1569 C CA . PRO A 1 196 ? 8.755 8.558 27.228 1.00 80.19 196 PRO A CA 1
ATOM 1570 C C . PRO A 1 196 ? 9.682 8.185 28.387 1.00 80.19 196 PRO A C 1
ATOM 1572 O O . PRO A 1 196 ? 10.728 7.594 28.139 1.00 80.19 196 PRO A O 1
ATOM 1575 N N . ALA A 1 197 ? 9.301 8.488 29.634 1.00 70.31 197 ALA A N 1
ATOM 1576 C CA . ALA A 1 197 ? 10.100 8.171 30.817 1.00 70.31 197 ALA A CA 1
ATOM 1577 C C . ALA A 1 197 ? 10.070 6.676 31.182 1.00 70.31 197 ALA A C 1
ATOM 1579 O O . ALA A 1 197 ? 11.078 6.141 31.636 1.00 70.31 197 ALA A O 1
ATOM 1580 N N . ILE A 1 198 ? 8.935 5.997 30.978 1.00 72.56 198 ILE A N 1
ATOM 1581 C CA . ILE A 1 198 ? 8.784 4.557 31.271 1.00 72.56 198 ILE A CA 1
ATOM 1582 C C . ILE A 1 198 ? 9.049 3.655 30.055 1.00 72.56 198 ILE A C 1
ATOM 1584 O O . ILE A 1 198 ? 9.030 2.435 30.183 1.00 72.56 198 ILE A O 1
ATOM 1588 N N . HIS A 1 199 ? 9.270 4.242 28.874 1.00 79.12 199 HIS A N 1
ATOM 1589 C CA . HIS A 1 199 ? 9.453 3.542 27.596 1.00 79.12 199 HIS A CA 1
ATOM 1590 C C . HIS A 1 199 ? 8.340 2.528 27.266 1.00 79.12 199 HIS A C 1
ATOM 1592 O O . HIS A 1 199 ? 8.587 1.487 26.655 1.00 79.12 199 HIS A O 1
ATOM 1598 N N . LYS A 1 200 ? 7.102 2.835 27.662 1.00 80.31 200 LYS A N 1
ATOM 1599 C CA . LYS A 1 200 ? 5.924 1.981 27.478 1.00 80.31 200 LYS A CA 1
ATOM 1600 C C . LYS A 1 200 ? 4.686 2.849 27.276 1.00 80.31 200 LYS A C 1
ATOM 1602 O O . LYS A 1 200 ? 4.469 3.794 28.030 1.00 80.31 200 LYS A O 1
ATOM 1607 N N . TYR A 1 201 ? 3.871 2.505 26.282 1.00 85.00 201 TYR A N 1
ATOM 1608 C CA . TYR A 1 201 ? 2.536 3.076 26.127 1.00 85.00 201 TYR A CA 1
ATOM 1609 C C . TYR A 1 201 ? 1.547 2.226 26.924 1.00 85.00 201 TYR A C 1
ATOM 1611 O O . TYR A 1 201 ? 1.509 1.006 26.758 1.00 85.00 201 TYR A O 1
ATOM 1619 N N . ILE A 1 202 ? 0.766 2.859 27.795 1.00 87.81 202 ILE A N 1
ATOM 1620 C CA . ILE A 1 202 ? -0.262 2.194 28.604 1.00 87.81 202 ILE A CA 1
ATOM 1621 C C . ILE A 1 202 ? -1.628 2.672 28.096 1.00 87.81 202 ILE A C 1
ATOM 1623 O O . ILE A 1 202 ? -1.786 3.873 27.852 1.00 87.81 202 ILE A O 1
ATOM 1627 N N . PRO A 1 203 ? -2.613 1.778 27.889 1.00 92.94 203 PRO A N 1
ATOM 1628 C CA . PRO A 1 203 ? -3.955 2.187 27.489 1.00 92.94 203 PRO A CA 1
ATOM 1629 C C . PRO A 1 203 ? -4.544 3.165 28.505 1.00 92.94 203 PRO A C 1
ATOM 1631 O O . PRO A 1 203 ? -4.499 2.928 29.711 1.00 92.94 203 PRO A O 1
ATOM 1634 N N . MET A 1 204 ? -5.110 4.259 28.000 1.00 92.00 204 MET A N 1
ATOM 1635 C CA . MET A 1 204 ? -5.776 5.278 28.806 1.00 92.00 204 MET A CA 1
ATOM 1636 C C . MET A 1 204 ? -7.274 5.251 28.534 1.00 92.00 204 MET A C 1
ATOM 1638 O O . MET A 1 204 ? -7.684 5.460 27.393 1.00 92.00 204 MET A O 1
ATOM 1642 N N . VAL A 1 205 ? -8.072 5.025 29.570 1.00 94.50 205 VAL A N 1
ATOM 1643 C CA . VAL A 1 205 ? -9.540 4.988 29.539 1.00 94.50 205 VAL A CA 1
ATOM 1644 C C . VAL A 1 205 ? -10.112 6.158 30.335 1.00 94.50 205 VAL A C 1
ATOM 1646 O O . VAL A 1 205 ? -9.392 6.823 31.071 1.00 94.50 205 VAL A O 1
ATOM 1649 N N . ILE A 1 206 ? -11.407 6.421 30.196 1.00 93.31 206 ILE A N 1
ATOM 1650 C CA . ILE A 1 206 ? -12.154 7.299 31.102 1.00 93.31 206 ILE A CA 1
ATOM 1651 C C . ILE A 1 206 ? -13.414 6.560 31.539 1.00 93.31 206 ILE A C 1
ATOM 1653 O O . ILE A 1 206 ? -13.987 5.809 30.750 1.00 93.31 206 ILE A O 1
ATOM 1657 N N . ALA A 1 207 ? -13.823 6.738 32.785 1.00 93.81 207 ALA A N 1
ATOM 1658 C CA . ALA A 1 207 ? -14.973 6.047 33.349 1.00 93.81 207 ALA A CA 1
ATOM 1659 C C . ALA A 1 207 ? -15.833 7.001 34.185 1.00 93.81 207 ALA A C 1
ATOM 1661 O O . ALA A 1 207 ? -15.423 8.133 34.485 1.00 93.81 207 ALA A O 1
ATOM 1662 N N . SER A 1 208 ? -17.059 6.573 34.490 1.00 93.06 208 SER A N 1
ATOM 1663 C CA . SER A 1 208 ? -18.034 7.417 35.180 1.00 93.06 208 SER A CA 1
ATOM 1664 C C . SER A 1 208 ? -17.656 7.668 36.632 1.00 93.06 208 SER A C 1
ATOM 1666 O O . SER A 1 208 ? -17.844 8.799 37.085 1.00 93.06 208 SER A O 1
ATOM 1668 N N . ASP A 1 209 ? -17.088 6.666 37.317 1.00 93.12 209 ASP A N 1
ATOM 1669 C CA . ASP A 1 209 ? -16.893 6.696 38.772 1.00 93.12 209 ASP A CA 1
ATOM 1670 C C . ASP A 1 209 ? -18.247 6.957 39.478 1.00 93.12 209 ASP A C 1
ATOM 1672 O O . ASP A 1 209 ? -18.443 7.857 40.301 1.00 93.12 209 ASP A O 1
ATOM 1676 N N . ASN A 1 210 ? -19.278 6.242 39.002 1.00 93.44 210 ASN A N 1
ATOM 1677 C CA . ASN A 1 210 ? -20.671 6.516 39.341 1.00 93.44 210 ASN A CA 1
ATOM 1678 C C . ASN A 1 210 ? -21.039 6.052 40.754 1.00 93.44 210 ASN A C 1
ATOM 1680 O O . ASN A 1 210 ? -20.982 4.860 41.039 1.00 93.44 210 ASN A O 1
ATOM 1684 N N . HIS A 1 211 ? -21.592 6.972 41.549 1.00 94.50 211 HIS A N 1
ATOM 1685 C CA . HIS A 1 211 ? -22.103 6.730 42.906 1.00 94.50 211 HIS A CA 1
ATOM 1686 C C . HIS A 1 211 ? -23.620 6.975 43.063 1.00 94.50 211 HIS A C 1
ATOM 1688 O O . HIS A 1 211 ? -24.187 6.753 44.134 1.00 94.50 211 HIS A O 1
ATOM 1694 N N . ASP A 1 212 ? -24.294 7.424 41.996 1.00 94.69 212 ASP A N 1
ATOM 1695 C CA . ASP A 1 212 ? -25.744 7.651 41.951 1.00 94.69 212 ASP A CA 1
ATOM 1696 C C . ASP A 1 212 ? -26.266 7.462 40.523 1.00 94.69 212 ASP A C 1
ATOM 1698 O O . ASP A 1 212 ? -26.178 8.354 39.676 1.00 94.69 212 ASP A O 1
ATOM 1702 N N . ILE A 1 213 ? -26.880 6.305 40.257 1.00 95.44 213 ILE A N 1
ATOM 1703 C CA . ILE A 1 213 ? -27.407 5.992 38.924 1.00 95.44 213 ILE A CA 1
ATOM 1704 C C . ILE A 1 213 ? -28.469 6.992 38.438 1.00 95.44 213 ILE A C 1
ATOM 1706 O O . ILE A 1 213 ? -28.630 7.185 37.230 1.00 95.44 213 ILE A O 1
ATOM 1710 N N . LYS A 1 214 ? -29.193 7.674 39.339 1.00 93.31 214 LYS A N 1
ATOM 1711 C CA . LYS A 1 214 ? -30.210 8.660 38.931 1.00 93.31 214 LYS A CA 1
ATOM 1712 C C . LYS A 1 214 ? -29.573 9.876 38.261 1.00 93.31 214 LYS A C 1
ATOM 1714 O O . LYS A 1 214 ? -30.228 10.525 37.447 1.00 93.31 214 LYS A O 1
ATOM 1719 N N . LYS A 1 215 ? -28.303 10.150 38.570 1.00 92.62 215 LYS A N 1
ATOM 1720 C CA . LYS A 1 215 ? -27.483 11.221 37.991 1.00 92.62 215 LYS A CA 1
ATOM 1721 C C . LYS A 1 215 ? -26.382 10.680 37.076 1.00 92.62 215 LYS A C 1
ATOM 1723 O O . LYS A 1 215 ? -25.418 11.394 36.818 1.00 92.62 215 LYS A O 1
ATOM 1728 N N . TYR A 1 216 ? -26.518 9.448 36.579 1.00 94.12 216 TYR A N 1
ATOM 1729 C CA . TYR A 1 216 ? -25.509 8.831 35.724 1.00 94.12 216 TYR A CA 1
ATOM 1730 C C . TYR A 1 216 ? -25.201 9.701 34.500 1.00 94.12 216 TYR A C 1
ATOM 1732 O O . TYR A 1 216 ? -26.054 9.902 33.629 1.00 94.12 216 TYR A O 1
ATOM 1740 N N . THR A 1 217 ? -23.966 10.190 34.439 1.00 88.31 217 THR A N 1
ATOM 1741 C CA . THR A 1 217 ? -23.422 10.954 33.318 1.00 88.31 217 THR A CA 1
ATOM 1742 C C . THR A 1 217 ? -21.979 10.544 33.086 1.00 88.31 217 THR A C 1
ATOM 1744 O O . THR A 1 217 ? -21.183 10.506 34.024 1.00 88.31 217 THR A O 1
ATOM 1747 N N . LEU A 1 218 ? -21.623 10.290 31.832 1.00 88.31 218 LEU A N 1
ATOM 1748 C CA . LEU A 1 218 ? -20.234 10.075 31.448 1.00 88.31 218 LEU A CA 1
ATOM 1749 C C . LEU A 1 218 ? -19.486 11.411 31.416 1.00 88.31 218 LEU A C 1
ATOM 1751 O O . LEU A 1 218 ? -20.000 12.395 30.886 1.00 88.31 218 LEU A O 1
ATOM 1755 N N . LYS A 1 219 ? -18.252 11.425 31.932 1.00 88.88 219 LYS A N 1
ATOM 1756 C CA . LYS A 1 219 ? -17.330 12.570 31.813 1.00 88.88 219 LYS A CA 1
ATOM 1757 C C . LYS A 1 219 ? -16.986 12.847 30.341 1.00 88.88 219 LYS A C 1
ATOM 1759 O O . LYS A 1 219 ? -16.911 13.994 29.921 1.00 88.88 219 LYS A O 1
ATOM 1764 N N . GLU A 1 220 ? -16.783 11.773 29.584 1.00 93.50 220 GLU A N 1
ATOM 1765 C CA . GLU A 1 220 ? -16.614 11.705 28.131 1.00 93.50 220 GLU A CA 1
ATOM 1766 C C . GLU A 1 220 ? -16.869 10.244 27.709 1.00 93.50 220 GLU A C 1
ATOM 1768 O O . GLU A 1 220 ? -16.773 9.339 28.544 1.00 93.50 220 GLU A O 1
ATOM 1773 N N . ASN A 1 221 ? -17.196 9.969 26.444 1.00 95.94 221 ASN A N 1
ATOM 1774 C CA . ASN A 1 221 ? -17.374 8.584 26.001 1.00 95.94 221 ASN A CA 1
ATOM 1775 C C . ASN A 1 221 ? -16.018 7.874 25.843 1.00 95.94 221 ASN A C 1
ATOM 1777 O O . ASN A 1 221 ? -15.166 8.296 25.058 1.00 95.94 221 ASN A O 1
ATOM 1781 N N . CYS A 1 222 ? -15.856 6.743 26.535 1.00 96.88 222 CYS A N 1
ATOM 1782 C CA . CYS A 1 222 ? -14.748 5.813 26.336 1.00 96.88 222 CYS A CA 1
ATOM 1783 C C . CYS A 1 222 ? -15.144 4.743 25.316 1.00 96.88 222 CYS A C 1
ATOM 1785 O O . CYS A 1 222 ? -15.907 3.817 25.608 1.00 96.88 222 CYS A O 1
ATOM 1787 N N . TRP A 1 223 ? -14.648 4.891 24.093 1.00 97.62 223 TRP A N 1
ATOM 1788 C CA . TRP A 1 223 ? -14.846 3.938 23.015 1.00 97.62 223 TRP A CA 1
ATOM 1789 C C . TRP A 1 223 ? -13.730 2.902 23.023 1.00 97.62 223 TRP A C 1
ATOM 1791 O O . TRP A 1 223 ? -12.554 3.254 22.909 1.00 97.62 223 TRP A O 1
ATOM 1801 N N . ILE A 1 224 ? -14.104 1.626 23.097 1.00 97.44 224 ILE A N 1
ATOM 1802 C CA . ILE A 1 224 ? -13.176 0.500 22.990 1.00 97.44 224 ILE A CA 1
ATOM 1803 C C . ILE A 1 224 ? -13.536 -0.359 21.777 1.00 97.44 224 ILE A C 1
ATOM 1805 O O . ILE A 1 224 ? -14.691 -0.763 21.609 1.00 97.44 224 ILE A O 1
ATOM 1809 N N . LYS A 1 225 ? -12.540 -0.631 20.923 1.00 94.50 225 LYS A N 1
ATOM 1810 C CA . LYS A 1 225 ? -12.661 -1.503 19.747 1.00 94.50 225 LYS A CA 1
ATOM 1811 C C . LYS A 1 225 ? -12.299 -2.940 20.104 1.00 94.50 225 LYS A C 1
ATOM 1813 O O . LYS A 1 225 ? -11.164 -3.384 19.909 1.00 94.50 225 LYS A O 1
ATOM 1818 N N . ALA A 1 226 ? -13.274 -3.673 20.618 1.00 93.69 226 ALA A N 1
ATOM 1819 C CA . ALA A 1 226 ? -13.122 -5.075 20.984 1.00 93.69 226 ALA A CA 1
ATOM 1820 C C . ALA A 1 226 ? -14.483 -5.777 21.042 1.00 93.69 226 ALA A C 1
ATOM 1822 O O . ALA A 1 226 ? -15.541 -5.137 21.011 1.00 93.69 226 ALA A O 1
ATOM 1823 N N . ASP A 1 227 ? -14.460 -7.105 21.137 1.00 93.75 227 ASP A N 1
ATOM 1824 C CA . ASP A 1 227 ? -15.645 -7.834 21.579 1.00 93.75 227 ASP A CA 1
ATOM 1825 C C . ASP A 1 227 ? -15.973 -7.460 23.033 1.00 93.75 227 ASP A C 1
ATOM 1827 O O . ASP A 1 227 ? -15.044 -7.260 23.817 1.00 93.75 227 ASP A O 1
ATOM 1831 N N . PRO A 1 228 ? -17.263 -7.336 23.401 1.00 95.31 228 PRO A N 1
ATOM 1832 C CA . PRO A 1 228 ? -17.693 -6.888 24.726 1.00 95.31 228 PRO A CA 1
ATOM 1833 C C . PRO A 1 228 ? -17.494 -8.000 25.765 1.00 95.31 228 PRO A C 1
ATOM 1835 O O . PRO A 1 228 ? -18.451 -8.589 26.247 1.00 95.31 228 PRO A O 1
ATOM 1838 N N . THR A 1 229 ? -16.240 -8.335 26.044 1.00 96.56 229 THR A N 1
ATOM 1839 C CA . THR A 1 229 ? -15.813 -9.425 26.928 1.00 96.56 229 THR A CA 1
ATOM 1840 C C . THR A 1 229 ? -14.527 -9.039 27.644 1.00 96.56 229 THR A C 1
ATOM 1842 O O . THR A 1 229 ? -13.815 -8.133 27.196 1.00 96.56 229 THR A O 1
ATOM 1845 N N . PHE A 1 230 ? -14.162 -9.747 28.708 1.00 97.75 230 PHE A N 1
ATOM 1846 C CA . PHE A 1 230 ? -12.871 -9.524 29.363 1.00 97.75 230 PHE A CA 1
ATOM 1847 C C . PHE A 1 230 ? -11.669 -9.845 28.465 1.00 97.75 230 PHE A C 1
ATOM 1849 O O . PHE A 1 230 ? -10.673 -9.120 28.461 1.00 97.75 230 PHE A O 1
ATOM 1856 N N . GLU A 1 231 ? -11.759 -10.887 27.636 1.00 96.44 231 GLU A N 1
ATOM 1857 C CA . GLU A 1 231 ? -10.719 -11.191 26.643 1.00 96.44 231 GLU A CA 1
ATOM 1858 C C . GLU A 1 231 ? -10.565 -10.063 25.614 1.00 96.44 231 GLU A C 1
ATOM 1860 O O . GLU A 1 231 ? -9.446 -9.732 25.211 1.00 96.44 231 GLU A O 1
ATOM 1865 N N . GLY A 1 232 ? -11.683 -9.432 25.240 1.00 95.38 232 GLY A N 1
ATOM 1866 C CA . GLY A 1 232 ? -11.701 -8.217 24.437 1.00 95.38 232 GLY A CA 1
ATOM 1867 C C . GLY A 1 232 ? -11.046 -7.032 25.148 1.00 95.38 232 GLY A C 1
ATOM 1868 O O . GLY A 1 232 ? -10.259 -6.318 24.527 1.00 95.38 232 GLY A O 1
ATOM 1869 N N . LEU A 1 233 ? -11.293 -6.862 26.452 1.00 96.44 233 LEU A N 1
ATOM 1870 C CA . LEU A 1 233 ? -10.656 -5.821 27.261 1.00 96.44 233 LEU A CA 1
ATOM 1871 C C . LEU A 1 233 ? -9.134 -5.960 27.249 1.00 96.44 233 LEU A C 1
ATOM 1873 O O . LEU A 1 233 ? -8.438 -4.984 26.998 1.00 96.44 233 LEU A O 1
ATOM 1877 N N . LYS A 1 234 ? -8.599 -7.174 27.423 1.00 95.94 234 LYS A N 1
ATOM 1878 C CA . LYS A 1 234 ? -7.145 -7.408 27.385 1.00 95.94 234 LYS A CA 1
ATOM 1879 C C . LYS A 1 234 ? -6.495 -6.976 26.068 1.00 95.94 234 LYS A C 1
ATOM 1881 O O . LYS A 1 234 ? -5.315 -6.630 26.069 1.00 95.94 234 LYS A O 1
ATOM 1886 N N . GLN A 1 235 ? -7.241 -6.924 24.959 1.00 95.00 235 GLN A N 1
ATOM 1887 C CA . GLN A 1 235 ? -6.702 -6.468 23.672 1.00 95.00 235 GLN A CA 1
ATOM 1888 C C . GLN A 1 235 ? -6.202 -5.020 23.710 1.00 95.00 235 GLN A C 1
ATOM 1890 O O . GLN A 1 235 ? -5.249 -4.689 23.005 1.00 95.00 235 GLN A O 1
ATOM 1895 N N . ILE A 1 236 ? -6.777 -4.159 24.560 1.00 95.25 236 ILE A N 1
ATOM 1896 C CA . ILE A 1 236 ? -6.337 -2.758 24.662 1.00 95.25 236 ILE A CA 1
ATOM 1897 C C . ILE A 1 236 ? -4.925 -2.630 25.240 1.00 95.25 236 ILE A C 1
ATOM 1899 O O . ILE A 1 236 ? -4.270 -1.619 25.024 1.00 95.25 236 ILE A O 1
ATOM 1903 N N . ILE A 1 237 ? -4.440 -3.644 25.960 1.00 93.12 237 ILE A N 1
ATOM 1904 C CA . ILE A 1 237 ? -3.084 -3.658 26.519 1.00 9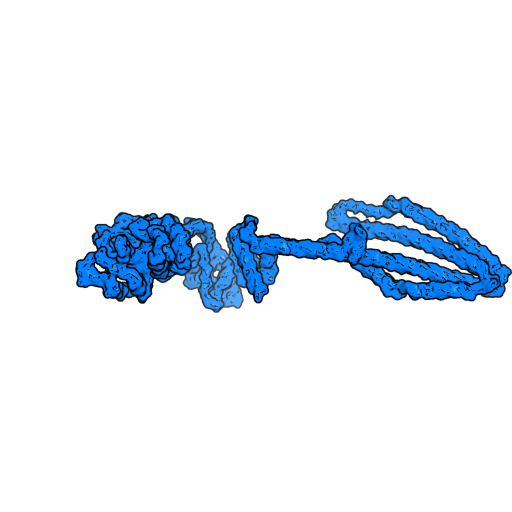3.12 237 ILE A CA 1
ATOM 1905 C C . ILE A 1 237 ? -2.055 -3.879 25.401 1.00 93.12 237 ILE A C 1
ATOM 1907 O O . ILE A 1 237 ? -0.959 -3.324 25.453 1.00 93.12 237 ILE A O 1
ATOM 1911 N N . TYR A 1 238 ? -2.410 -4.663 24.377 1.00 92.38 238 TYR A N 1
ATOM 1912 C CA . TYR A 1 238 ? -1.536 -4.951 23.238 1.00 92.38 238 TYR A CA 1
ATOM 1913 C C . TYR A 1 238 ? -1.563 -3.843 22.180 1.00 92.38 238 TYR A C 1
ATOM 1915 O O . TYR A 1 238 ? -0.526 -3.532 21.599 1.00 92.38 238 TYR A O 1
ATOM 1923 N N . GLU A 1 239 ? -2.731 -3.238 21.939 1.00 91.81 239 GLU A N 1
ATOM 1924 C CA . GLU A 1 239 ? -2.944 -2.234 20.883 1.00 91.81 239 GLU A CA 1
ATOM 1925 C C . GLU A 1 239 ? -3.645 -0.968 21.433 1.00 91.81 239 GLU A C 1
ATOM 1927 O O . GLU A 1 239 ? -4.742 -0.609 20.986 1.00 91.81 239 GLU A O 1
ATOM 1932 N N . PRO A 1 240 ? -3.045 -0.270 22.419 1.00 90.25 240 PRO A N 1
ATOM 1933 C CA . PRO A 1 240 ? -3.715 0.786 23.186 1.00 90.25 240 PRO A CA 1
ATOM 1934 C C . PRO A 1 240 ? -4.172 1.974 22.336 1.00 90.25 240 PRO A C 1
ATOM 1936 O O . PRO A 1 240 ? -5.279 2.482 22.514 1.00 90.25 240 PRO A O 1
ATOM 1939 N N . GLU A 1 241 ? -3.343 2.408 21.387 1.00 89.50 241 GLU A N 1
ATOM 1940 C CA . GLU A 1 241 ? -3.627 3.573 20.539 1.00 89.50 241 GLU A CA 1
ATOM 1941 C C . GLU A 1 241 ? -4.723 3.309 19.497 1.00 89.50 241 GLU A C 1
ATOM 1943 O O . GLU A 1 241 ? -5.459 4.225 19.111 1.00 89.50 241 GLU A O 1
ATOM 1948 N N . GLU A 1 242 ? -4.838 2.059 19.044 1.00 90.56 242 GLU A N 1
ATOM 1949 C CA . GLU A 1 242 ? -5.767 1.658 17.986 1.00 90.56 242 GLU A CA 1
ATOM 1950 C C . GLU A 1 242 ? -7.126 1.214 18.529 1.00 90.56 242 GLU A C 1
ATOM 1952 O O . GLU A 1 242 ? -8.123 1.270 17.805 1.00 90.56 242 GLU A O 1
ATOM 1957 N N . ARG A 1 243 ? -7.177 0.789 19.798 1.00 94.06 243 ARG A N 1
ATOM 1958 C CA . ARG A 1 243 ? -8.381 0.218 20.412 1.00 94.06 243 ARG A CA 1
ATOM 1959 C C . ARG A 1 243 ? -9.064 1.102 21.432 1.00 94.06 243 ARG A C 1
ATOM 1961 O O . ARG A 1 243 ? -10.185 0.761 21.788 1.00 94.06 243 ARG A O 1
ATOM 1968 N N . VAL A 1 244 ? -8.457 2.203 21.881 1.00 95.94 244 VAL A N 1
ATOM 1969 C CA . VAL A 1 244 ? -9.079 3.112 22.856 1.00 95.94 244 VAL A CA 1
ATOM 1970 C C . VAL A 1 244 ? -9.163 4.536 22.318 1.00 95.94 244 VAL A C 1
ATOM 1972 O O . VAL A 1 244 ? -8.164 5.145 21.922 1.00 95.94 244 VAL A O 1
ATOM 1975 N N . LYS A 1 245 ? -10.372 5.098 22.325 1.00 95.50 245 LYS A N 1
ATOM 1976 C CA . LYS A 1 245 ? -10.644 6.481 21.921 1.00 95.50 245 LYS A CA 1
ATOM 1977 C C . LYS A 1 245 ? -11.579 7.141 22.923 1.00 95.50 245 LYS A C 1
ATOM 1979 O O . LYS A 1 245 ? -12.607 6.586 23.282 1.00 95.50 245 LYS A O 1
ATOM 1984 N N . ILE A 1 246 ? -11.210 8.339 23.358 1.00 94.88 246 ILE A N 1
ATOM 1985 C CA . ILE A 1 246 ? -11.968 9.139 24.320 1.00 94.88 246 ILE A CA 1
ATOM 1986 C C . ILE A 1 246 ? -12.439 10.379 23.568 1.00 94.88 246 ILE A C 1
ATOM 1988 O O . ILE A 1 246 ? -11.604 11.214 23.222 1.00 94.88 246 ILE A O 1
ATOM 1992 N N . GLN A 1 247 ? -13.727 10.430 23.226 1.00 94.31 247 GLN A N 1
ATOM 1993 C CA . GLN A 1 247 ? -14.323 11.484 22.395 1.00 94.31 247 GLN A CA 1
ATOM 1994 C C . GLN A 1 247 ? -15.851 11.369 22.338 1.00 94.31 247 GLN A C 1
ATOM 1996 O O . GLN A 1 247 ? -16.399 10.277 22.474 1.00 94.31 247 GLN A O 1
ATOM 2001 N N . GLU A 1 248 ? -16.527 12.469 22.011 1.00 93.62 248 GLU A N 1
ATOM 2002 C CA . GLU A 1 248 ? -17.990 12.547 21.972 1.00 93.62 248 GLU A CA 1
ATOM 2003 C C . GLU A 1 248 ? -18.627 11.546 20.983 1.00 93.62 248 GLU A C 1
ATOM 2005 O O . GLU A 1 248 ? -19.542 10.800 21.343 1.00 93.62 248 GLU A O 1
ATOM 2010 N N . TYR A 1 249 ? -18.124 11.472 19.747 1.00 93.50 249 TYR A N 1
ATOM 2011 C CA . TYR A 1 249 ? -18.716 10.669 18.667 1.00 93.50 249 TYR A CA 1
ATOM 2012 C C . TYR A 1 249 ? -18.007 9.328 18.462 1.00 93.50 249 TYR A C 1
ATOM 2014 O O . TYR A 1 249 ? -16.829 9.183 18.770 1.00 93.50 249 TYR A O 1
ATOM 2022 N N . ASN A 1 250 ? -18.715 8.339 17.907 1.00 92.69 250 ASN A N 1
ATOM 2023 C CA . ASN A 1 250 ? -18.134 7.028 17.606 1.00 92.69 250 ASN A CA 1
ATOM 2024 C C . ASN A 1 250 ? -16.931 7.172 16.645 1.00 92.69 250 ASN A C 1
ATOM 2026 O O . ASN A 1 250 ? -17.139 7.678 15.540 1.00 92.69 250 ASN A O 1
ATOM 2030 N N . PRO A 1 251 ? -15.725 6.681 17.005 1.00 93.00 251 PRO A N 1
ATOM 2031 C CA . PRO A 1 251 ? -14.530 6.777 16.164 1.00 93.00 251 PRO A CA 1
ATOM 2032 C C . PRO A 1 251 ? -14.665 6.122 14.787 1.00 93.00 251 PRO A C 1
ATOM 2034 O O . PRO A 1 251 ? -13.917 6.442 13.867 1.00 93.00 251 PRO A O 1
ATOM 2037 N N . GLU A 1 252 ? -15.615 5.197 14.610 1.00 88.50 252 GLU A N 1
ATOM 2038 C CA . GLU A 1 252 ? -15.920 4.639 13.290 1.00 88.50 252 GLU A CA 1
ATOM 2039 C C . GLU A 1 252 ? -16.339 5.722 12.277 1.00 88.50 252 GLU A C 1
ATOM 2041 O O . GLU A 1 252 ? -16.134 5.553 11.079 1.00 88.50 252 GLU A O 1
ATOM 2046 N N . LEU A 1 253 ? -16.893 6.842 12.752 1.00 89.44 253 LEU A N 1
ATOM 2047 C CA . LEU A 1 253 ? -17.415 7.932 11.927 1.00 89.44 253 LEU A CA 1
ATOM 2048 C C . LEU A 1 253 ? -16.380 9.021 11.608 1.00 89.44 253 LEU A C 1
ATOM 2050 O O . LEU A 1 253 ? -16.683 9.917 10.816 1.00 89.44 253 LEU A O 1
ATOM 2054 N N . ASP A 1 254 ? -15.176 8.945 12.186 1.00 88.00 254 ASP A N 1
ATOM 2055 C CA . ASP A 1 254 ? -14.108 9.935 11.981 1.00 88.00 254 ASP A CA 1
ATOM 2056 C C . ASP A 1 254 ? -13.633 9.965 10.518 1.00 88.00 254 ASP A C 1
ATOM 2058 O O . ASP A 1 254 ? -13.225 11.008 10.003 1.00 88.00 254 ASP A O 1
ATOM 2062 N N . TYR A 1 255 ? -13.704 8.818 9.833 1.00 83.75 255 TYR A N 1
ATOM 2063 C CA . TYR A 1 255 ? -13.314 8.671 8.436 1.00 83.75 255 TYR A CA 1
ATOM 2064 C C . TYR A 1 255 ? -14.421 7.992 7.637 1.00 83.75 255 TYR A C 1
ATOM 2066 O O . TYR A 1 255 ? -14.617 6.779 7.718 1.00 83.75 255 TYR A O 1
ATOM 2074 N N . ASP A 1 256 ? -15.135 8.789 6.846 1.00 87.69 256 ASP A N 1
ATOM 2075 C CA . ASP A 1 256 ? -16.177 8.275 5.971 1.00 87.69 256 ASP A CA 1
ATOM 2076 C C . ASP A 1 256 ? -15.572 7.568 4.758 1.00 87.69 256 ASP A C 1
ATOM 2078 O O . ASP A 1 256 ? -14.677 8.101 4.097 1.00 87.69 256 ASP A O 1
ATOM 2082 N N . LYS A 1 257 ? -16.065 6.367 4.467 1.00 86.44 257 LYS A N 1
ATOM 2083 C CA . LYS A 1 257 ? -15.626 5.571 3.324 1.00 86.44 257 LYS A CA 1
ATOM 2084 C C . LYS A 1 257 ? -16.709 4.595 2.876 1.00 86.44 257 LYS A C 1
ATOM 2086 O O . LYS A 1 257 ? -17.481 4.107 3.703 1.00 86.44 257 LYS A O 1
ATOM 2091 N N . PRO A 1 258 ? -16.727 4.243 1.589 1.00 89.12 258 PRO A N 1
ATOM 2092 C CA . PRO A 1 258 ? -17.487 3.098 1.136 1.00 89.12 258 PRO A CA 1
ATOM 2093 C C . PRO A 1 258 ? -16.820 1.774 1.530 1.00 89.12 258 PRO A C 1
ATOM 2095 O O . PRO A 1 258 ? -15.600 1.702 1.697 1.00 89.12 258 PRO A O 1
ATOM 2098 N N . PHE A 1 259 ? -17.612 0.710 1.659 1.00 90.94 259 PHE A N 1
ATOM 2099 C CA . PHE A 1 259 ? -17.116 -0.640 1.950 1.00 90.94 259 PHE A CA 1
ATOM 2100 C C . PHE A 1 259 ? -18.137 -1.717 1.558 1.00 90.94 259 PHE A C 1
ATOM 2102 O O . PHE A 1 259 ? -19.332 -1.451 1.461 1.00 90.94 259 PHE A O 1
ATOM 2109 N N . PHE A 1 260 ? -17.685 -2.958 1.371 1.00 92.00 260 PHE A N 1
ATOM 2110 C CA . PHE A 1 260 ? -18.592 -4.102 1.256 1.00 92.00 260 PHE A CA 1
ATOM 2111 C C . PHE A 1 260 ? -19.064 -4.525 2.647 1.00 92.00 260 PHE A C 1
ATOM 2113 O O . PHE A 1 260 ? -18.240 -4.839 3.501 1.00 92.00 260 PHE A O 1
ATOM 2120 N N . SER A 1 261 ? -20.375 -4.530 2.885 1.00 92.31 261 SER A N 1
ATOM 2121 C CA . SER A 1 261 ? -20.967 -4.827 4.193 1.00 92.31 261 SER A CA 1
ATOM 2122 C C . SER A 1 261 ? -21.302 -6.302 4.389 1.00 92.31 261 SER A C 1
ATOM 2124 O O . SER A 1 261 ? -21.367 -6.767 5.527 1.00 92.31 261 SER A O 1
ATOM 2126 N N . SER A 1 262 ? -21.557 -7.041 3.307 1.00 93.94 262 SER A N 1
ATOM 2127 C CA . SER A 1 262 ? -21.764 -8.490 3.361 1.00 93.94 262 SER A CA 1
ATOM 2128 C C . SER A 1 262 ? -21.701 -9.165 1.992 1.00 93.94 262 SER A C 1
ATOM 2130 O O . SER A 1 262 ? -21.786 -8.512 0.953 1.00 93.94 262 SER A O 1
ATOM 2132 N N . ILE A 1 263 ? -21.560 -10.490 2.005 1.00 94.38 263 ILE A N 1
ATOM 2133 C CA . ILE A 1 263 ? -21.702 -11.377 0.845 1.00 94.38 263 ILE A CA 1
ATOM 2134 C C . ILE A 1 263 ? -22.861 -12.325 1.149 1.00 94.38 263 ILE A C 1
ATOM 2136 O O . ILE A 1 263 ? -22.798 -13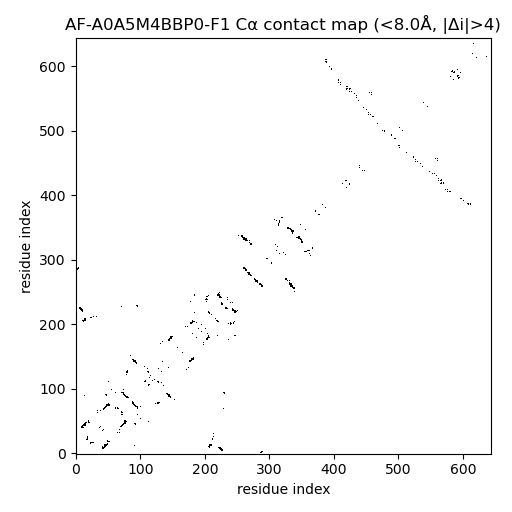.049 2.139 1.00 94.38 263 ILE A O 1
ATOM 2140 N N . LYS A 1 264 ? -23.911 -12.330 0.331 1.00 94.88 264 LYS A N 1
ATOM 2141 C CA . LYS A 1 264 ? -25.102 -13.166 0.529 1.00 94.88 264 LYS A CA 1
ATOM 2142 C C . LYS A 1 264 ? -25.175 -14.288 -0.499 1.00 94.88 264 LYS A C 1
ATOM 2144 O O . LYS A 1 264 ? -24.883 -14.074 -1.674 1.00 94.88 264 LYS A O 1
ATOM 2149 N N . PHE A 1 265 ? -25.623 -15.451 -0.040 1.00 94.12 265 PHE A N 1
ATOM 2150 C CA . PHE A 1 265 ? -25.798 -16.688 -0.793 1.00 94.12 265 PHE A CA 1
ATOM 2151 C C . PHE A 1 265 ? -27.287 -17.053 -0.775 1.00 94.12 265 PHE A C 1
ATOM 2153 O O . PHE A 1 265 ? -27.828 -17.481 0.243 1.00 94.12 265 PHE A O 1
ATOM 2160 N N . LYS A 1 266 ? -27.970 -16.832 -1.898 1.00 92.25 266 LYS A N 1
ATOM 2161 C CA . LYS A 1 266 ? -29.400 -17.122 -2.092 1.00 92.25 266 LYS A CA 1
ATOM 2162 C C . LYS A 1 266 ? -29.650 -18.604 -2.346 1.00 92.25 266 LYS A C 1
ATOM 2164 O O . LYS A 1 266 ? -30.678 -19.128 -1.929 1.00 92.25 266 LYS A O 1
ATOM 2169 N N . ASP A 1 267 ? -28.719 -19.252 -3.035 1.00 92.62 267 ASP A N 1
ATOM 2170 C CA . ASP A 1 267 ? -28.717 -20.687 -3.297 1.00 92.62 267 ASP A CA 1
ATOM 2171 C C . ASP A 1 267 ? -27.278 -21.170 -3.526 1.00 92.62 267 ASP A C 1
ATOM 2173 O O . ASP A 1 267 ? -26.349 -20.356 -3.552 1.00 92.62 267 ASP A O 1
ATOM 2177 N N . ASP A 1 268 ? -27.099 -22.477 -3.698 1.00 91.62 268 ASP A N 1
ATOM 2178 C CA . ASP A 1 268 ? -25.802 -23.044 -4.061 1.00 91.62 268 ASP A CA 1
ATOM 2179 C C . ASP A 1 268 ? -25.364 -22.497 -5.433 1.00 91.62 268 ASP A C 1
ATOM 2181 O O . ASP A 1 268 ? -26.167 -22.370 -6.364 1.00 91.62 268 ASP A O 1
ATOM 2185 N N . GLU A 1 269 ? -24.086 -22.147 -5.582 1.00 91.50 269 GLU A N 1
ATOM 2186 C CA . GLU A 1 269 ? -23.553 -21.564 -6.823 1.00 91.50 269 GLU A CA 1
ATOM 2187 C C . GLU A 1 269 ? -22.426 -22.431 -7.377 1.00 91.50 269 GLU A C 1
ATOM 2189 O O . GLU A 1 269 ? -21.314 -22.452 -6.848 1.00 91.50 269 GLU A O 1
ATOM 2194 N N . LYS A 1 270 ? -22.707 -23.135 -8.475 1.00 90.50 270 LYS A N 1
ATOM 2195 C CA . LYS A 1 270 ? -21.709 -23.917 -9.208 1.00 90.50 270 LYS A CA 1
ATOM 2196 C C . LYS A 1 270 ? -20.743 -22.980 -9.936 1.00 90.50 270 LYS A C 1
ATOM 2198 O O . LYS A 1 270 ? -21.193 -22.104 -10.663 1.00 90.50 270 LYS A O 1
ATOM 2203 N N . ILE A 1 271 ? -19.434 -23.192 -9.795 1.00 88.75 271 ILE A N 1
ATOM 2204 C CA . ILE A 1 271 ? -18.412 -22.260 -10.310 1.00 88.75 271 ILE A CA 1
ATOM 2205 C C . ILE A 1 271 ? -18.070 -22.537 -11.782 1.00 88.75 271 ILE A C 1
ATOM 2207 O O . ILE A 1 271 ? -17.925 -21.606 -12.574 1.00 88.75 271 ILE A O 1
ATOM 2211 N N . PHE A 1 272 ? -17.977 -23.813 -12.168 1.00 89.00 272 PHE A N 1
ATOM 2212 C CA . PHE A 1 272 ? -17.611 -24.245 -13.521 1.00 89.00 272 PHE A CA 1
ATOM 2213 C C . PHE A 1 272 ? -18.614 -25.258 -14.079 1.00 89.00 272 PHE A C 1
ATOM 2215 O O . PHE A 1 272 ? -19.248 -26.008 -13.340 1.00 89.00 272 PHE A O 1
ATOM 2222 N N . SER A 1 273 ? -18.745 -25.323 -15.404 1.00 82.00 273 SER A N 1
ATOM 2223 C CA . SER A 1 273 ? -19.634 -26.282 -16.077 1.00 82.00 273 SER A CA 1
ATOM 2224 C C . SER A 1 273 ? -19.221 -27.739 -15.845 1.00 82.00 273 SER A C 1
ATOM 2226 O O . SER A 1 273 ? -20.077 -28.567 -15.526 1.00 82.00 273 SER A O 1
ATOM 2228 N N . ASN A 1 274 ? -17.919 -28.021 -15.936 1.00 79.38 274 ASN A N 1
ATOM 2229 C CA . ASN A 1 274 ? -17.348 -29.373 -15.975 1.00 79.38 274 ASN A CA 1
ATOM 2230 C C . ASN A 1 274 ? -16.771 -29.876 -14.637 1.00 79.38 274 ASN A C 1
ATOM 2232 O O . ASN A 1 274 ? -16.151 -30.934 -14.622 1.00 79.38 274 ASN A O 1
ATOM 2236 N N . ASP A 1 275 ? -16.943 -29.136 -13.542 1.00 76.94 275 ASP A N 1
ATOM 2237 C CA . ASP A 1 275 ? -16.417 -29.495 -12.216 1.00 76.94 275 ASP A CA 1
ATOM 2238 C C . ASP A 1 275 ? -17.565 -29.614 -11.199 1.00 76.94 275 ASP A C 1
ATOM 2240 O O . ASP A 1 275 ? -18.645 -29.074 -11.432 1.00 76.94 275 ASP A O 1
ATOM 2244 N N . GLU A 1 276 ? -17.364 -30.303 -10.079 1.00 82.69 276 GLU A N 1
ATOM 2245 C CA . GLU A 1 276 ? -18.318 -30.351 -8.958 1.00 82.69 276 GLU A CA 1
ATOM 2246 C C . GLU A 1 276 ? -18.080 -29.227 -7.940 1.00 82.69 276 GLU A C 1
ATOM 2248 O O . GLU A 1 276 ? -18.691 -29.212 -6.882 1.00 82.69 276 GLU A O 1
ATOM 2253 N N . LEU A 1 277 ? -17.216 -28.256 -8.245 1.00 87.25 277 LEU A N 1
ATOM 2254 C CA . LEU A 1 277 ? -16.929 -27.136 -7.354 1.00 87.25 277 LEU A CA 1
ATOM 2255 C C . LEU A 1 277 ? -18.107 -26.142 -7.278 1.00 87.25 277 LEU A C 1
ATOM 2257 O O . LEU A 1 277 ? -18.518 -25.566 -8.293 1.00 87.25 277 LEU A O 1
ATOM 2261 N N . TYR A 1 278 ? -18.605 -25.889 -6.065 1.00 89.69 278 TYR A N 1
ATOM 2262 C CA . TYR A 1 278 ? -19.666 -24.917 -5.785 1.00 89.69 278 TYR A CA 1
ATOM 2263 C C . TYR A 1 278 ? -19.413 -24.137 -4.488 1.00 89.69 278 TYR A C 1
ATOM 2265 O O . TYR A 1 278 ? -18.671 -24.582 -3.611 1.00 89.69 278 TYR A O 1
ATOM 2273 N N . PHE A 1 279 ? -20.039 -22.967 -4.366 1.00 90.69 279 PHE A N 1
ATOM 2274 C CA . PHE A 1 279 ? -20.203 -22.274 -3.091 1.00 90.69 279 PHE A CA 1
ATOM 2275 C C . PHE A 1 279 ? -21.502 -22.736 -2.425 1.00 90.69 279 PHE A C 1
ATOM 2277 O O . PHE A 1 279 ? -22.570 -22.625 -3.027 1.00 90.69 279 PHE A O 1
ATOM 2284 N N . ASP A 1 280 ? -21.396 -23.254 -1.202 1.00 87.31 280 ASP A N 1
ATOM 2285 C CA . ASP A 1 280 ? -22.519 -23.738 -0.390 1.00 87.31 280 ASP A CA 1
ATOM 2286 C C . ASP A 1 280 ? -23.298 -22.573 0.244 1.00 87.31 280 ASP A C 1
ATOM 2288 O O . ASP A 1 280 ? -22.715 -21.656 0.834 1.00 87.31 280 ASP A O 1
ATOM 2292 N N . LYS A 1 281 ? -24.630 -22.626 0.162 1.00 88.31 281 LYS A N 1
ATOM 2293 C CA . LYS A 1 281 ? -25.539 -21.646 0.768 1.00 88.31 281 LYS A CA 1
ATOM 2294 C C . LYS A 1 281 ? -25.705 -21.761 2.281 1.00 88.31 281 LYS A C 1
ATOM 2296 O O . LYS A 1 281 ? -26.372 -20.906 2.861 1.00 88.31 281 LYS A O 1
ATOM 2301 N N . SER A 1 282 ? -25.153 -22.783 2.936 1.00 84.62 282 SER A N 1
ATOM 2302 C CA . SER A 1 282 ? -25.323 -23.035 4.378 1.00 84.62 282 SER A CA 1
ATOM 2303 C C . SER A 1 282 ? -25.009 -21.822 5.261 1.00 84.62 282 SER A C 1
ATOM 2305 O O . SER A 1 282 ? -25.650 -21.627 6.292 1.00 84.62 282 SER A O 1
ATOM 2307 N N . THR A 1 283 ? -24.080 -20.963 4.832 1.00 77.44 283 THR A N 1
ATOM 2308 C CA . THR A 1 283 ? -23.706 -19.741 5.560 1.00 77.44 283 THR A CA 1
ATOM 2309 C C . THR A 1 283 ? -24.729 -18.605 5.402 1.00 77.44 283 THR A C 1
ATOM 2311 O O . THR A 1 283 ? -24.776 -17.742 6.271 1.00 77.44 283 THR A O 1
ATOM 2314 N N . GLN A 1 284 ? -25.575 -18.619 4.358 1.00 87.75 284 GLN A N 1
ATOM 2315 C CA . GLN A 1 284 ? -26.556 -17.593 3.931 1.00 87.75 284 GLN A CA 1
ATOM 2316 C C . GLN A 1 284 ? -25.994 -16.178 3.709 1.00 87.75 284 GLN A C 1
ATOM 2318 O O . GLN A 1 284 ? -26.247 -15.560 2.678 1.00 87.75 284 GLN A O 1
ATOM 2323 N N . GLU A 1 285 ? -25.228 -15.646 4.654 1.00 91.56 285 GLU A N 1
ATOM 2324 C CA . GLU A 1 285 ? -24.600 -14.337 4.617 1.00 91.56 285 GLU A CA 1
ATOM 2325 C C . GLU A 1 285 ? -23.264 -14.367 5.369 1.00 91.56 285 GLU A C 1
ATOM 2327 O O . GLU A 1 285 ? -23.186 -14.776 6.525 1.00 91.56 285 GLU A O 1
ATOM 2332 N N . ILE A 1 286 ? -22.210 -13.870 4.725 1.00 90.69 286 ILE A N 1
ATOM 2333 C CA . ILE A 1 286 ? -20.939 -13.535 5.363 1.00 90.69 286 ILE A CA 1
ATOM 2334 C C . ILE A 1 286 ? -20.956 -12.027 5.620 1.00 90.69 286 ILE A C 1
ATOM 2336 O O . ILE A 1 286 ? -20.770 -11.247 4.680 1.00 90.69 286 ILE A O 1
ATOM 2340 N N . PRO A 1 287 ? -21.200 -11.579 6.860 1.00 90.81 287 PRO A N 1
ATOM 2341 C CA . PRO A 1 287 ? -21.151 -10.167 7.182 1.00 90.81 287 PRO A CA 1
ATOM 2342 C C . PRO A 1 287 ? -19.698 -9.680 7.251 1.00 90.81 287 PRO A C 1
ATOM 2344 O O . PRO A 1 287 ? -18.816 -10.354 7.776 1.00 90.81 287 PRO A O 1
ATOM 2347 N N . LEU A 1 288 ? -19.453 -8.485 6.724 1.00 89.75 288 LEU A N 1
ATOM 2348 C CA . LEU A 1 288 ? -18.135 -7.866 6.625 1.00 89.75 288 LEU A CA 1
ATOM 2349 C C . LEU A 1 288 ? -18.118 -6.572 7.447 1.00 89.75 288 LEU A C 1
ATOM 2351 O O . LEU A 1 288 ? -19.141 -5.896 7.588 1.00 89.75 288 LEU A O 1
ATOM 2355 N N . ASN A 1 289 ? -16.959 -6.224 8.005 1.00 87.38 289 ASN A N 1
ATOM 2356 C CA . ASN A 1 289 ? -16.778 -4.927 8.653 1.00 87.38 289 ASN A CA 1
ATOM 2357 C C . ASN A 1 289 ? -16.247 -3.878 7.674 1.00 87.38 289 ASN A C 1
ATOM 2359 O O . ASN A 1 289 ? -15.800 -4.184 6.574 1.00 87.38 289 ASN A O 1
ATOM 2363 N N . SER A 1 290 ? -16.281 -2.623 8.111 1.00 87.38 290 SER A N 1
ATOM 2364 C CA . SER A 1 290 ? -15.825 -1.464 7.343 1.00 87.38 290 SER A CA 1
ATOM 2365 C C . SER A 1 290 ? -14.299 -1.361 7.210 1.00 87.38 290 SER A C 1
ATOM 2367 O O . SER A 1 290 ? -13.794 -0.457 6.546 1.00 87.38 290 SER A O 1
ATOM 2369 N N . ASN A 1 291 ? -13.533 -2.241 7.858 1.00 85.25 291 ASN A N 1
ATOM 2370 C CA . ASN A 1 291 ? -12.079 -2.160 7.976 1.00 85.25 291 ASN A CA 1
ATOM 2371 C C . ASN A 1 291 ? -11.402 -3.354 7.284 1.00 85.25 291 ASN A C 1
ATOM 2373 O O . ASN A 1 291 ? -11.840 -3.799 6.228 1.00 85.25 291 ASN A O 1
ATOM 2377 N N . LEU A 1 292 ? -10.275 -3.823 7.824 1.00 86.12 292 LEU A N 1
ATOM 2378 C CA . LEU A 1 292 ? -9.583 -4.986 7.293 1.00 86.12 292 LEU A CA 1
ATOM 2379 C C . LEU A 1 292 ? -10.390 -6.250 7.604 1.00 86.12 292 LEU A C 1
ATOM 2381 O O . LEU A 1 292 ? -10.604 -6.586 8.771 1.00 86.12 292 LEU A O 1
ATOM 2385 N N . VAL A 1 293 ? -10.783 -6.964 6.552 1.00 86.31 293 VAL A N 1
ATOM 2386 C CA . VAL A 1 293 ? -11.414 -8.278 6.657 1.00 86.31 293 VAL A CA 1
ATOM 2387 C C . VAL A 1 293 ? -10.453 -9.342 6.150 1.00 86.31 293 VAL A C 1
ATOM 2389 O O . VAL A 1 293 ? -9.948 -9.258 5.032 1.00 86.31 293 VAL A O 1
ATOM 2392 N N . THR A 1 294 ? -10.239 -10.370 6.968 1.00 86.75 294 THR A N 1
ATOM 2393 C CA . THR A 1 294 ? -9.418 -11.530 6.615 1.00 86.75 294 THR A CA 1
ATOM 2394 C C . THR A 1 294 ? -10.300 -12.770 6.577 1.00 86.75 294 THR A C 1
ATOM 2396 O O . THR A 1 294 ? -10.886 -13.146 7.589 1.00 86.75 294 THR A O 1
ATOM 2399 N N . ILE A 1 295 ? -10.367 -13.434 5.422 1.00 85.00 295 ILE A N 1
ATOM 2400 C CA . ILE A 1 295 ? -11.042 -14.728 5.279 1.00 85.00 295 ILE A CA 1
ATOM 2401 C C . ILE A 1 295 ? -10.024 -15.832 5.578 1.00 85.00 295 ILE A C 1
ATOM 2403 O O . ILE A 1 295 ? -9.022 -15.972 4.875 1.00 85.00 295 ILE A O 1
ATOM 2407 N N . ILE A 1 296 ? -10.275 -16.617 6.626 1.00 86.06 296 ILE A N 1
ATOM 2408 C CA . ILE A 1 296 ? -9.385 -17.679 7.114 1.00 86.06 296 ILE A CA 1
ATOM 2409 C C . ILE A 1 296 ? -10.079 -19.033 6.932 1.00 86.06 296 ILE A C 1
ATOM 2411 O O . ILE A 1 296 ? -11.290 -19.141 7.068 1.00 86.06 296 ILE A O 1
ATOM 2415 N N . GLY A 1 297 ? -9.315 -20.073 6.597 1.00 86.50 297 GLY A N 1
ATOM 2416 C CA . GLY A 1 297 ? -9.833 -21.426 6.386 1.00 86.50 297 GLY A CA 1
ATOM 2417 C C . GLY A 1 297 ? -8.753 -22.371 5.864 1.00 86.50 297 GLY A C 1
ATOM 2418 O O . GLY A 1 297 ? -7.674 -21.914 5.466 1.00 86.50 297 GLY A O 1
ATOM 2419 N N . GLY A 1 298 ? -9.046 -23.670 5.816 1.00 88.69 298 GLY A N 1
ATOM 2420 C CA . GLY A 1 298 ? -8.129 -24.719 5.354 1.00 88.69 298 GLY A CA 1
ATOM 2421 C C . GLY A 1 298 ? -7.589 -24.508 3.932 1.00 88.69 298 GLY A C 1
ATOM 2422 O O . GLY A 1 298 ? -8.116 -23.727 3.132 1.00 88.69 298 GLY A O 1
ATOM 2423 N N . ARG A 1 299 ? -6.482 -25.173 3.588 1.00 86.25 299 ARG A N 1
ATOM 2424 C CA . ARG A 1 299 ? -5.946 -25.135 2.218 1.00 86.25 299 ARG A CA 1
ATOM 2425 C C . ARG A 1 299 ? -6.941 -25.822 1.276 1.00 86.25 299 ARG A C 1
ATOM 2427 O O . ARG A 1 299 ? -7.289 -26.965 1.514 1.00 86.25 299 ARG A O 1
ATOM 2434 N N . GLY A 1 300 ? -7.340 -25.144 0.198 1.00 83.88 300 GLY A N 1
ATOM 2435 C CA . GLY A 1 300 ? -8.291 -25.687 -0.785 1.00 83.88 300 GLY A CA 1
ATOM 2436 C C . GLY A 1 300 ? -9.756 -25.291 -0.568 1.00 83.88 300 GLY A C 1
ATOM 2437 O O . GLY A 1 300 ? -10.546 -25.475 -1.478 1.00 83.88 300 GLY A O 1
ATOM 2438 N N . GLU A 1 301 ? -10.097 -24.636 0.545 1.00 87.00 301 GLU A N 1
ATOM 2439 C CA . GLU A 1 301 ? -11.475 -24.219 0.896 1.00 87.00 301 GLU A CA 1
ATOM 2440 C C . GLU A 1 301 ? -12.020 -23.030 0.066 1.00 87.00 301 GLU A C 1
ATOM 2442 O O . GLU A 1 301 ? -12.801 -22.219 0.548 1.00 87.00 301 GLU A O 1
ATOM 2447 N N . GLY A 1 302 ? -11.523 -22.801 -1.151 1.00 87.00 302 GLY A N 1
ATOM 2448 C CA . GLY A 1 302 ? -12.105 -21.803 -2.057 1.00 87.00 302 GLY A CA 1
ATOM 2449 C C . GLY A 1 302 ? -11.914 -20.316 -1.704 1.00 87.00 302 GLY A C 1
ATOM 2450 O O . GLY A 1 302 ? -12.428 -19.476 -2.428 1.00 87.00 302 GLY A O 1
ATOM 2451 N N . LYS A 1 303 ? -11.142 -19.935 -0.674 1.00 89.88 303 LYS A N 1
ATOM 2452 C CA . LYS A 1 303 ? -10.928 -18.516 -0.275 1.00 89.88 303 LYS A CA 1
ATOM 2453 C C . LYS A 1 303 ? -10.522 -17.580 -1.425 1.00 89.88 303 LYS A C 1
ATOM 2455 O O . LYS A 1 303 ? -11.173 -16.569 -1.672 1.00 89.88 303 LYS A O 1
ATOM 2460 N N . SER A 1 304 ? -9.443 -17.919 -2.137 1.00 88.12 304 SER A N 1
ATOM 2461 C CA . SER A 1 304 ? -8.963 -17.123 -3.277 1.00 88.12 304 SER A CA 1
ATOM 2462 C C . SER A 1 304 ? -9.942 -17.177 -4.450 1.00 88.12 304 SER A C 1
ATOM 2464 O O . SER A 1 304 ? -10.099 -16.185 -5.157 1.00 88.12 304 SER A O 1
ATOM 2466 N N . MET A 1 305 ? -10.627 -18.316 -4.617 1.00 88.81 305 MET A N 1
ATOM 2467 C CA . MET A 1 305 ? -11.645 -18.510 -5.648 1.00 88.81 305 MET A CA 1
ATOM 2468 C C . MET A 1 305 ? -12.850 -17.601 -5.407 1.00 88.81 305 MET A C 1
ATOM 2470 O O . MET A 1 305 ? -13.284 -16.941 -6.337 1.00 88.81 305 MET A O 1
ATOM 2474 N N . LEU A 1 306 ? -13.334 -17.478 -4.167 1.00 90.38 306 LEU A N 1
ATOM 2475 C CA . LEU A 1 306 ? -14.425 -16.571 -3.805 1.00 90.38 306 LEU A CA 1
ATOM 2476 C C . LEU A 1 306 ? -14.085 -15.120 -4.158 1.00 90.38 306 LEU A C 1
ATOM 2478 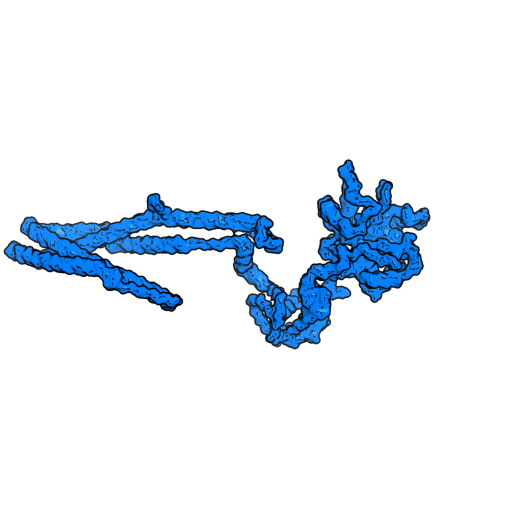O O . LEU A 1 306 ? -14.884 -14.431 -4.787 1.00 90.38 306 LEU A O 1
ATOM 2482 N N . MET A 1 307 ? -12.879 -14.663 -3.808 1.00 89.62 307 MET A N 1
ATOM 2483 C CA . MET A 1 307 ? -12.447 -13.293 -4.108 1.00 89.62 307 MET A CA 1
ATOM 2484 C C . MET A 1 307 ? -12.285 -13.048 -5.609 1.00 89.62 307 MET A C 1
ATOM 2486 O O . MET A 1 307 ? -12.718 -12.007 -6.098 1.00 89.62 307 MET A O 1
ATOM 2490 N N . LYS A 1 308 ? -11.717 -14.006 -6.352 1.00 88.38 308 LYS A N 1
ATOM 2491 C CA . LYS A 1 308 ? -11.615 -13.927 -7.817 1.00 88.38 308 LYS A CA 1
ATOM 2492 C C . LYS A 1 308 ? -12.999 -13.939 -8.475 1.00 88.38 308 LYS A C 1
ATOM 2494 O O . LYS A 1 308 ? -13.284 -13.133 -9.353 1.00 88.38 308 LYS A O 1
ATOM 2499 N N . TYR A 1 309 ? -13.884 -14.817 -8.019 1.00 90.06 309 TYR A N 1
ATOM 2500 C CA . TYR A 1 309 ? -15.248 -14.939 -8.516 1.00 90.06 309 TYR A CA 1
ATOM 2501 C C . TYR A 1 309 ? -16.033 -13.630 -8.345 1.00 90.06 309 TYR A C 1
ATOM 2503 O O . TYR A 1 309 ? -16.638 -13.136 -9.298 1.00 90.06 309 TYR A O 1
ATOM 2511 N N . ILE A 1 310 ? -15.943 -13.013 -7.163 1.00 90.62 310 ILE A N 1
ATOM 2512 C CA . ILE A 1 310 ? -16.528 -11.696 -6.889 1.00 90.62 310 ILE A CA 1
ATOM 2513 C C . ILE A 1 310 ? -15.906 -10.623 -7.790 1.00 90.62 310 ILE A C 1
ATOM 2515 O O . ILE A 1 310 ? -16.642 -9.873 -8.433 1.00 90.62 310 ILE A O 1
ATOM 2519 N N . SER A 1 311 ? -14.573 -10.568 -7.886 1.00 88.69 311 SER A N 1
ATOM 2520 C CA . SER A 1 311 ? -13.871 -9.494 -8.598 1.00 88.69 311 SER A CA 1
ATOM 2521 C C . SER A 1 311 ? -14.207 -9.434 -10.091 1.00 88.69 311 SER A C 1
ATOM 2523 O O . SER A 1 311 ? -14.385 -8.345 -10.630 1.00 88.69 311 SER A O 1
ATOM 2525 N N . THR A 1 312 ? -14.425 -10.581 -10.746 1.00 86.75 312 THR A N 1
ATOM 2526 C CA . THR A 1 312 ? -14.835 -10.633 -12.167 1.00 86.75 312 THR A CA 1
ATOM 2527 C C . THR A 1 312 ? -16.223 -10.038 -12.453 1.00 86.75 312 THR A C 1
ATOM 2529 O O . THR A 1 312 ? -16.637 -9.968 -13.611 1.00 86.75 312 THR A O 1
ATOM 2532 N N . SER A 1 313 ? -16.993 -9.670 -11.426 1.00 87.50 313 SER A N 1
ATOM 2533 C CA . SER A 1 313 ? -18.309 -9.022 -11.568 1.00 87.50 313 SER A CA 1
ATOM 2534 C C . SER A 1 313 ? -18.234 -7.495 -11.499 1.00 87.50 313 SER A C 1
ATOM 2536 O O . SER A 1 313 ? -19.266 -6.835 -11.584 1.00 87.50 313 SER A O 1
ATOM 2538 N N . PHE A 1 314 ? -17.031 -6.931 -11.378 1.00 88.50 314 PHE A N 1
ATOM 2539 C CA . PHE A 1 314 ? -16.778 -5.492 -11.363 1.00 88.50 314 PHE A CA 1
ATOM 2540 C C . PHE A 1 314 ? -15.937 -5.064 -12.574 1.00 88.50 314 PHE A C 1
ATOM 2542 O O . PHE A 1 314 ? -15.193 -5.860 -13.153 1.00 88.50 314 PHE A O 1
ATOM 2549 N N . GLU A 1 315 ? -16.054 -3.799 -12.978 1.00 85.00 315 GLU A N 1
ATOM 2550 C CA . GLU A 1 315 ? -15.264 -3.194 -14.063 1.00 85.00 315 GLU A CA 1
ATOM 2551 C C . GLU A 1 315 ? -13.838 -2.840 -13.613 1.00 85.00 315 GLU A C 1
ATOM 2553 O O . GLU A 1 315 ? -13.432 -1.682 -13.573 1.00 85.00 315 GLU A O 1
ATOM 2558 N N . ILE A 1 316 ? -13.057 -3.863 -13.270 1.00 77.25 316 ILE A N 1
ATOM 2559 C CA . ILE A 1 316 ? -11.674 -3.712 -12.810 1.00 77.25 316 ILE A CA 1
ATOM 2560 C C . ILE A 1 316 ? -10.661 -3.965 -13.929 1.00 77.25 316 ILE A C 1
ATOM 2562 O O . ILE A 1 316 ? -10.812 -4.873 -14.749 1.00 77.25 316 ILE A O 1
ATOM 2566 N N . LYS A 1 317 ? -9.579 -3.179 -13.938 1.00 66.69 317 LYS A N 1
ATOM 2567 C CA . LYS A 1 317 ? -8.400 -3.462 -14.765 1.00 66.69 317 LYS A CA 1
ATOM 2568 C C . LYS A 1 317 ? -7.597 -4.559 -14.075 1.00 66.69 317 LYS A C 1
ATOM 2570 O O . LYS A 1 317 ? -6.961 -4.290 -13.065 1.00 66.69 317 LYS A O 1
ATOM 2575 N N . THR A 1 318 ? -7.631 -5.772 -14.612 1.00 63.41 318 THR A N 1
ATOM 2576 C CA . THR A 1 318 ? -6.762 -6.867 -14.156 1.00 63.41 318 THR A CA 1
ATOM 2577 C C . THR A 1 318 ? -5.931 -7.379 -15.319 1.00 63.41 318 THR A C 1
ATOM 2579 O O . THR A 1 318 ? -6.368 -7.334 -16.471 1.00 63.41 318 THR A O 1
ATOM 2582 N N . ILE A 1 319 ? -4.713 -7.832 -15.025 1.00 57.84 319 ILE A N 1
ATOM 2583 C CA . ILE A 1 319 ? -3.810 -8.419 -16.029 1.00 57.84 319 ILE A CA 1
ATOM 2584 C C . ILE A 1 319 ? -4.273 -9.832 -16.433 1.00 57.84 319 ILE A C 1
ATOM 2586 O O . ILE A 1 319 ? -3.969 -10.316 -17.526 1.00 57.84 319 ILE A O 1
ATOM 2590 N N . GLU A 1 320 ? -5.007 -10.512 -15.554 1.00 61.25 320 GLU A N 1
ATOM 2591 C CA . GLU A 1 320 ? -5.498 -11.868 -15.784 1.00 61.25 320 GLU A CA 1
ATOM 2592 C C . GLU A 1 320 ? -6.737 -11.884 -16.685 1.00 61.25 320 GLU A C 1
ATOM 2594 O O . GLU A 1 320 ? -7.621 -11.037 -16.572 1.00 61.25 320 GLU A O 1
ATOM 2599 N N . LYS A 1 321 ? -6.828 -12.888 -17.565 1.00 60.75 321 LYS A N 1
ATOM 2600 C CA . LYS A 1 321 ? -8.053 -13.129 -18.335 1.00 60.75 321 LYS A CA 1
ATOM 2601 C C . LYS A 1 321 ? -9.188 -13.516 -17.383 1.00 60.75 321 LYS A C 1
ATOM 2603 O O . LYS A 1 321 ? -8.952 -14.198 -16.387 1.00 60.75 321 LYS A O 1
ATOM 2608 N N . ASP A 1 322 ? -10.405 -13.090 -17.709 1.00 65.06 322 ASP A N 1
ATOM 2609 C CA . ASP A 1 322 ? -11.605 -13.593 -17.043 1.00 65.06 322 ASP A CA 1
ATOM 2610 C C . ASP A 1 322 ? -11.715 -15.102 -17.329 1.00 65.06 322 ASP A C 1
ATOM 2612 O O . ASP A 1 322 ? -11.802 -15.511 -18.491 1.00 65.06 322 ASP A O 1
ATOM 2616 N N . ASP A 1 323 ? -11.672 -15.929 -16.281 1.00 68.31 323 ASP A N 1
ATOM 2617 C CA . ASP A 1 323 ? -12.011 -17.350 -16.384 1.00 68.31 323 ASP A CA 1
ATOM 2618 C C . ASP A 1 323 ? -13.504 -17.493 -16.748 1.00 68.31 323 ASP A C 1
ATOM 2620 O O . ASP A 1 323 ? -14.324 -16.638 -16.395 1.00 68.31 323 ASP A O 1
ATOM 2624 N N . ASP A 1 324 ? -13.889 -18.570 -17.446 1.00 80.00 324 ASP A N 1
ATOM 2625 C CA . ASP A 1 324 ? -15.291 -18.822 -17.829 1.00 80.00 324 ASP A CA 1
ATOM 2626 C C . ASP A 1 324 ? -16.106 -19.344 -16.632 1.00 80.00 324 ASP A C 1
ATOM 2628 O O . ASP A 1 324 ? -16.488 -20.513 -16.552 1.00 80.00 324 ASP A O 1
ATOM 2632 N N . PHE A 1 325 ? -16.335 -18.460 -15.661 1.00 87.81 325 PHE A N 1
ATOM 2633 C CA . PHE A 1 325 ? -17.162 -18.731 -14.493 1.00 87.81 325 PHE A CA 1
ATOM 2634 C C . PHE A 1 325 ? -18.648 -18.804 -14.868 1.00 87.81 325 PHE A C 1
ATOM 2636 O O . PHE A 1 325 ? -19.188 -17.949 -15.585 1.00 87.81 325 PHE A O 1
ATOM 2643 N N . LEU A 1 326 ? -19.342 -19.801 -14.322 1.00 87.56 326 LEU A N 1
ATOM 2644 C CA . LEU A 1 326 ? -20.800 -19.802 -14.256 1.00 87.56 326 LEU A CA 1
ATOM 2645 C C . LEU A 1 326 ? -21.240 -18.783 -13.205 1.00 87.56 326 LEU A C 1
ATOM 2647 O O . LEU A 1 326 ? -20.676 -18.743 -12.124 1.00 87.56 326 LEU A O 1
ATOM 2651 N N . LYS A 1 327 ? -22.213 -17.933 -13.539 1.00 89.62 327 LYS A N 1
ATOM 2652 C CA . LYS A 1 327 ? -22.690 -16.857 -12.660 1.00 89.62 327 LYS A CA 1
ATOM 2653 C C . LYS A 1 327 ? -24.206 -16.769 -12.713 1.00 89.62 327 LYS A C 1
ATOM 2655 O O . LYS A 1 327 ? -24.752 -16.044 -13.554 1.00 89.62 327 LYS A O 1
ATOM 2660 N N . ASN A 1 328 ? -24.873 -17.523 -11.843 1.00 89.88 328 ASN A N 1
ATOM 2661 C CA . ASN A 1 328 ? -26.319 -17.741 -11.888 1.00 89.88 328 ASN A CA 1
ATOM 2662 C C . ASN A 1 328 ? -27.129 -16.785 -11.006 1.00 89.88 328 ASN A C 1
ATOM 2664 O O . ASN A 1 328 ? -28.326 -17.004 -10.842 1.00 89.88 328 ASN A O 1
ATOM 2668 N N . ASN A 1 329 ? -26.532 -15.695 -10.500 1.00 91.56 329 ASN A N 1
ATOM 2669 C CA . ASN A 1 329 ? -27.181 -14.731 -9.600 1.00 91.56 329 ASN A CA 1
ATOM 2670 C C . ASN A 1 329 ? -27.503 -15.274 -8.195 1.00 91.56 329 ASN A C 1
ATOM 2672 O O . ASN A 1 329 ? -28.318 -14.672 -7.487 1.00 91.56 329 ASN A O 1
ATOM 2676 N N . ASN A 1 330 ? -26.884 -16.381 -7.775 1.00 92.62 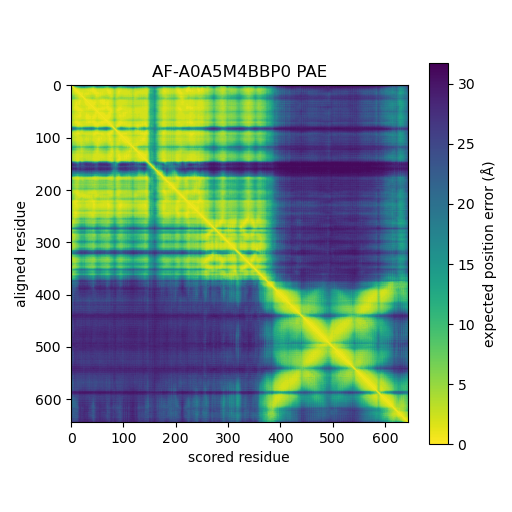330 ASN A N 1
ATOM 2677 C CA . ASN A 1 330 ? -27.126 -16.926 -6.440 1.00 92.62 330 ASN A CA 1
ATOM 2678 C C . ASN A 1 330 ? -26.256 -16.242 -5.382 1.00 92.62 330 ASN A C 1
ATOM 2680 O O . ASN A 1 330 ? -26.567 -16.329 -4.200 1.00 92.62 330 ASN A O 1
ATOM 2684 N N . ILE A 1 331 ? -25.224 -15.498 -5.789 1.00 93.69 331 ILE A N 1
ATOM 2685 C CA . ILE A 1 331 ? -24.382 -14.699 -4.894 1.00 93.69 331 ILE A CA 1
ATOM 2686 C C . ILE A 1 331 ? -24.575 -13.207 -5.176 1.00 93.69 331 ILE A C 1
ATOM 2688 O O . ILE A 1 331 ? -24.584 -12.771 -6.329 1.00 93.69 331 ILE A O 1
ATOM 2692 N N . GLU A 1 332 ? -24.695 -12.409 -4.118 1.00 94.31 332 GLU A N 1
ATOM 2693 C CA . GLU A 1 332 ? -24.696 -10.947 -4.191 1.00 94.31 332 GLU A CA 1
ATOM 2694 C C . GLU A 1 332 ? -23.761 -10.339 -3.144 1.00 94.31 332 GLU A C 1
ATOM 2696 O O . GLU A 1 332 ? -23.663 -10.825 -2.018 1.00 94.31 332 GLU A O 1
ATOM 2701 N N . VAL A 1 333 ? -23.077 -9.260 -3.513 1.00 94.50 333 VAL A N 1
ATOM 2702 C CA . VAL A 1 333 ? -22.254 -8.478 -2.587 1.00 94.50 333 VAL A CA 1
ATOM 2703 C C . VAL A 1 333 ? -23.010 -7.209 -2.231 1.00 94.50 333 VAL A C 1
ATOM 2705 O O . VAL A 1 333 ? -23.449 -6.483 -3.117 1.00 94.50 333 VAL A O 1
ATOM 2708 N N . ILE A 1 334 ? -23.175 -6.931 -0.943 1.00 94.94 334 ILE A N 1
ATOM 2709 C CA . ILE A 1 334 ? -23.833 -5.714 -0.467 1.00 94.94 334 ILE A CA 1
ATOM 2710 C C . ILE A 1 334 ? -22.768 -4.646 -0.244 1.00 94.94 334 ILE A C 1
ATOM 2712 O O . ILE A 1 334 ? -21.826 -4.847 0.522 1.00 94.94 334 ILE A O 1
ATOM 2716 N N . TYR A 1 335 ? -22.911 -3.516 -0.925 1.00 93.88 335 TYR A N 1
ATOM 2717 C CA . TYR A 1 335 ? -22.013 -2.373 -0.838 1.00 93.88 335 TYR A CA 1
ATOM 2718 C C . TYR A 1 335 ? -22.670 -1.237 -0.059 1.00 93.88 335 TYR A C 1
ATOM 2720 O O . TYR A 1 335 ? -23.820 -0.903 -0.316 1.00 93.88 335 TYR A O 1
ATOM 2728 N N . SER A 1 336 ? -21.945 -0.634 0.877 1.00 93.00 336 SER A N 1
ATOM 2729 C CA . SER A 1 336 ? -22.358 0.564 1.608 1.00 93.00 336 SER A CA 1
ATOM 2730 C C . SER A 1 336 ? -21.618 1.767 1.038 1.00 93.00 336 SER A C 1
ATOM 2732 O O . SER A 1 336 ? -20.388 1.747 0.958 1.00 93.00 336 SER A O 1
ATOM 2734 N N . LYS A 1 337 ? -22.347 2.824 0.664 1.00 89.75 337 LYS A N 1
ATOM 2735 C CA . LYS A 1 337 ? -21.756 4.048 0.082 1.00 89.75 337 LYS A CA 1
ATOM 2736 C C . LYS A 1 337 ? -20.991 4.880 1.105 1.00 89.75 337 LYS A C 1
ATOM 2738 O O . LYS A 1 337 ? -20.031 5.561 0.760 1.00 89.75 337 LYS A O 1
ATOM 2743 N N . THR A 1 338 ? -21.420 4.808 2.358 1.00 87.81 338 THR A N 1
ATOM 2744 C CA . THR A 1 338 ? -20.892 5.586 3.477 1.00 87.81 338 THR A CA 1
ATOM 2745 C C . THR A 1 338 ? -20.964 4.755 4.757 1.00 87.81 338 THR A C 1
ATOM 2747 O O . THR A 1 338 ? -21.789 3.845 4.876 1.00 87.81 338 THR A O 1
ATOM 2750 N N . ILE A 1 339 ? -20.104 5.061 5.730 1.00 87.19 339 ILE A N 1
ATOM 2751 C CA . ILE A 1 339 ? -20.227 4.525 7.097 1.00 87.19 339 ILE A CA 1
ATOM 2752 C C . ILE A 1 339 ? -21.296 5.301 7.881 1.00 87.19 339 ILE A C 1
ATOM 2754 O O . ILE A 1 339 ? -21.942 4.750 8.774 1.00 87.19 339 ILE A O 1
ATOM 2758 N N . LYS A 1 340 ? -21.515 6.578 7.543 1.00 86.69 340 LYS A N 1
ATOM 2759 C CA . LYS A 1 340 ? -22.398 7.486 8.287 1.00 86.69 340 LYS A CA 1
ATOM 2760 C C . LYS A 1 340 ? -23.874 7.133 8.152 1.00 86.69 340 LYS A C 1
ATOM 2762 O O . LYS A 1 340 ? -24.635 7.403 9.077 1.00 86.69 340 LYS A O 1
ATOM 2767 N N . ASN A 1 341 ? -24.269 6.520 7.038 1.00 85.12 341 ASN A N 1
ATOM 2768 C CA . ASN A 1 341 ? -25.640 6.089 6.799 1.00 85.12 341 ASN A CA 1
ATOM 2769 C C . ASN A 1 341 ? -25.697 4.614 6.380 1.00 85.12 341 ASN A C 1
ATOM 2771 O O . ASN A 1 341 ? -25.441 4.269 5.229 1.00 85.12 341 ASN A O 1
ATOM 2775 N N . LYS A 1 342 ? -26.078 3.740 7.320 1.00 75.88 342 LYS A N 1
ATOM 2776 C CA . LYS A 1 342 ? -26.181 2.288 7.088 1.00 75.88 342 LYS A CA 1
ATOM 2777 C C . LYS A 1 342 ? -27.340 1.889 6.165 1.00 75.88 342 LYS A C 1
ATOM 2779 O O . LYS A 1 342 ? -27.413 0.725 5.787 1.00 75.88 342 LYS A O 1
ATOM 2784 N N . GLU A 1 343 ? -28.237 2.812 5.820 1.00 84.25 343 GLU A N 1
ATOM 2785 C CA . GLU A 1 343 ? -29.339 2.565 4.880 1.00 84.25 343 GLU A CA 1
ATOM 2786 C C . GLU A 1 343 ? -28.930 2.803 3.418 1.00 84.25 343 GLU A C 1
ATOM 2788 O O . GLU A 1 343 ? -29.600 2.324 2.505 1.00 84.25 343 GLU A O 1
ATOM 2793 N N . GLU A 1 344 ? -27.807 3.489 3.173 1.00 88.75 344 GLU A N 1
ATOM 2794 C CA . GLU A 1 344 ? -27.272 3.745 1.829 1.00 88.75 344 GLU A CA 1
ATOM 2795 C C . GLU A 1 344 ? -26.498 2.541 1.288 1.00 88.75 344 GLU A C 1
ATOM 2797 O O . GLU A 1 344 ? -25.289 2.586 1.033 1.00 88.75 344 GLU A O 1
ATOM 2802 N N . ILE A 1 345 ? -27.234 1.447 1.112 1.00 92.12 345 ILE A N 1
ATOM 2803 C CA . ILE A 1 345 ? -26.728 0.189 0.580 1.00 92.12 345 ILE A CA 1
ATOM 2804 C C . ILE A 1 345 ? -27.122 -0.009 -0.884 1.00 92.12 345 ILE A C 1
ATOM 2806 O O . ILE A 1 345 ? -28.201 0.379 -1.329 1.00 92.12 345 ILE A O 1
ATOM 2810 N N . GLU A 1 346 ? -26.246 -0.667 -1.630 1.00 92.88 346 GLU A N 1
ATOM 2811 C CA . GLU A 1 346 ? -26.443 -1.040 -3.023 1.00 92.88 346 GLU A CA 1
ATOM 2812 C C . GLU A 1 346 ? -26.060 -2.519 -3.209 1.00 92.88 346 GLU A C 1
ATOM 2814 O O . GLU A 1 346 ? -24.919 -2.902 -2.933 1.00 92.88 346 GLU A O 1
ATOM 2819 N N . PRO A 1 347 ? -27.001 -3.393 -3.607 1.00 93.44 347 PRO A N 1
ATOM 2820 C CA . PRO A 1 347 ? -26.703 -4.795 -3.861 1.00 93.44 347 PRO A CA 1
ATOM 2821 C C . PRO A 1 347 ? -26.086 -4.986 -5.252 1.00 93.44 347 PRO A C 1
ATOM 2823 O O . PRO A 1 347 ? -26.669 -4.595 -6.263 1.00 93.44 347 PRO A O 1
ATOM 2826 N N . PHE A 1 348 ? -24.952 -5.681 -5.309 1.00 94.12 348 PHE A N 1
ATOM 2827 C CA . PHE A 1 348 ? -24.274 -6.089 -6.536 1.00 94.12 348 PHE A CA 1
ATOM 2828 C C . PHE A 1 348 ? -24.434 -7.598 -6.773 1.00 94.12 348 PHE A C 1
ATOM 2830 O O . PHE A 1 348 ? -23.648 -8.403 -6.261 1.00 94.12 348 PHE A O 1
ATOM 2837 N N . PRO A 1 349 ? -25.458 -8.018 -7.539 1.00 93.06 349 PRO A N 1
ATOM 2838 C CA . PRO A 1 349 ? -25.636 -9.417 -7.911 1.00 93.06 349 PRO A CA 1
ATOM 2839 C C . PRO A 1 349 ? -24.537 -9.906 -8.862 1.00 93.06 349 PRO A C 1
ATOM 2841 O O . PRO A 1 349 ? -24.216 -9.230 -9.842 1.00 93.06 349 PRO A O 1
ATOM 2844 N N . ILE A 1 350 ? -24.019 -11.114 -8.637 1.00 91.12 350 ILE A N 1
ATOM 2845 C CA . ILE A 1 350 ? -23.009 -11.735 -9.503 1.00 91.12 350 ILE A CA 1
ATOM 2846 C C . ILE A 1 350 ? -23.698 -12.476 -10.649 1.00 91.12 350 ILE A C 1
ATOM 2848 O O . ILE A 1 350 ? -24.259 -13.558 -10.477 1.00 91.12 350 ILE A O 1
ATOM 2852 N N . LYS A 1 351 ? -23.660 -11.877 -11.843 1.00 90.19 351 LYS A N 1
ATOM 2853 C CA . LYS A 1 351 ? -24.331 -12.377 -13.052 1.00 90.19 351 LYS A CA 1
ATOM 2854 C C . LYS A 1 351 ? -23.370 -12.474 -14.228 1.00 90.19 351 LYS A C 1
ATOM 2856 O O . LYS A 1 351 ? -22.466 -11.651 -14.375 1.00 90.19 351 LYS A O 1
ATOM 2861 N N . LYS A 1 352 ? -23.590 -13.457 -15.106 1.00 84.81 352 LYS A N 1
ATOM 2862 C CA . LYS A 1 352 ? -22.817 -13.578 -16.350 1.00 84.81 352 LYS A CA 1
ATOM 2863 C C . LYS A 1 352 ? -23.080 -12.357 -17.239 1.00 84.81 352 LYS A C 1
ATOM 2865 O O . LYS A 1 352 ? -24.217 -11.907 -17.346 1.00 84.81 352 LYS A O 1
ATOM 2870 N N . ASN A 1 353 ? -22.027 -11.826 -17.863 1.00 80.38 353 ASN A N 1
ATOM 2871 C CA . ASN A 1 353 ? -22.065 -10.643 -18.738 1.00 80.38 353 ASN A CA 1
ATOM 2872 C C . ASN A 1 353 ? -22.571 -9.344 -18.077 1.00 80.38 353 ASN A C 1
ATOM 2874 O O . ASN A 1 353 ? -22.994 -8.427 -18.774 1.00 80.38 353 ASN A O 1
ATOM 2878 N N . SER A 1 354 ? -22.515 -9.246 -16.747 1.00 82.00 354 SER A N 1
ATOM 2879 C CA . SER A 1 354 ? -22.767 -8.010 -16.007 1.00 82.00 354 SER A CA 1
ATOM 2880 C C . SER A 1 354 ? -21.488 -7.619 -15.278 1.00 82.00 354 SER A C 1
ATOM 2882 O O . SER A 1 354 ? -20.929 -8.431 -14.537 1.00 82.00 354 SER A O 1
ATOM 2884 N N . LYS A 1 355 ? -21.012 -6.395 -15.518 1.00 85.94 355 LYS A N 1
ATOM 2885 C CA . LYS A 1 355 ? -19.943 -5.784 -14.734 1.00 85.94 355 LYS A CA 1
ATOM 2886 C C . LYS A 1 355 ? -20.488 -4.527 -14.073 1.00 85.94 355 LYS A C 1
ATOM 2888 O O . LYS A 1 355 ? -21.107 -3.698 -14.734 1.00 85.94 355 LYS A O 1
ATOM 2893 N N . HIS A 1 356 ? -20.305 -4.430 -12.763 1.00 88.06 356 HIS A N 1
ATOM 2894 C CA . HIS A 1 356 ? -20.704 -3.269 -11.979 1.00 88.06 356 HIS A CA 1
ATOM 2895 C C . HIS A 1 356 ? -19.563 -2.253 -11.967 1.00 88.06 356 HIS A C 1
ATOM 2897 O O . HIS A 1 356 ? -18.414 -2.607 -11.686 1.00 88.06 356 HIS A O 1
ATOM 2903 N N . ALA A 1 357 ? -19.876 -0.997 -12.272 1.00 84.75 357 ALA A N 1
ATOM 2904 C CA . ALA A 1 357 ? -18.914 0.092 -12.211 1.00 84.75 357 ALA A CA 1
ATOM 2905 C C . ALA A 1 357 ? -18.698 0.494 -10.747 1.00 84.75 357 ALA A C 1
ATOM 2907 O O . ALA A 1 357 ? -19.569 1.093 -10.118 1.00 84.75 357 ALA A O 1
ATOM 2908 N N . LEU A 1 358 ? -17.535 0.144 -10.203 1.00 83.50 358 LEU A N 1
ATOM 2909 C CA . LEU A 1 358 ? -17.120 0.518 -8.858 1.00 83.50 358 LEU A CA 1
ATOM 2910 C C . LEU A 1 358 ? -15.622 0.815 -8.864 1.00 83.50 358 LEU A C 1
ATOM 2912 O O . LEU A 1 358 ? -14.843 0.032 -9.407 1.00 83.50 358 LEU A O 1
ATOM 2916 N N . ASP A 1 359 ? -15.225 1.927 -8.248 1.00 74.62 359 ASP A N 1
ATOM 2917 C CA . ASP A 1 359 ? -13.814 2.266 -8.059 1.00 74.62 359 ASP A CA 1
ATOM 2918 C C . ASP A 1 359 ? -13.222 1.386 -6.948 1.00 74.62 359 ASP A C 1
ATOM 2920 O O . ASP A 1 359 ? -13.282 1.695 -5.757 1.00 74.62 359 ASP A O 1
ATOM 2924 N N . PHE A 1 360 ? -12.752 0.206 -7.345 1.00 79.06 360 PHE A N 1
ATOM 2925 C CA . PHE A 1 360 ? -12.258 -0.846 -6.467 1.00 79.06 360 PHE A CA 1
ATOM 2926 C C . PHE A 1 360 ? -11.020 -1.503 -7.085 1.00 79.06 360 PHE A C 1
ATOM 2928 O O . PHE A 1 360 ? -10.928 -1.697 -8.296 1.00 79.06 360 PHE A O 1
ATOM 2935 N N . ILE A 1 361 ? -10.067 -1.878 -6.229 1.00 82.25 361 ILE A N 1
ATOM 2936 C CA . ILE A 1 361 ? -8.828 -2.546 -6.625 1.00 82.25 361 ILE A CA 1
ATOM 2937 C C . ILE A 1 361 ? -8.871 -3.997 -6.153 1.00 82.25 361 ILE A C 1
ATOM 2939 O O . ILE A 1 361 ? -8.954 -4.277 -4.957 1.00 82.25 361 ILE A O 1
ATOM 2943 N N . TYR A 1 362 ? -8.724 -4.917 -7.100 1.00 85.06 362 TYR A N 1
ATOM 2944 C CA . TYR A 1 362 ? -8.442 -6.321 -6.836 1.00 85.06 362 TYR A CA 1
ATOM 2945 C C . TYR A 1 362 ? -7.022 -6.632 -7.287 1.00 85.06 362 TYR A C 1
ATOM 2947 O O . TYR A 1 362 ? -6.650 -6.295 -8.405 1.00 85.06 362 TYR A O 1
ATOM 2955 N N . ILE A 1 363 ? -6.254 -7.294 -6.428 1.00 82.44 363 ILE A N 1
ATOM 2956 C CA . ILE A 1 363 ? -4.915 -7.778 -6.758 1.00 82.44 363 ILE A CA 1
ATOM 2957 C C . ILE A 1 363 ? -4.935 -9.285 -6.554 1.00 82.44 363 ILE A C 1
ATOM 2959 O O . ILE A 1 363 ? -5.111 -9.760 -5.427 1.00 82.44 363 ILE A O 1
ATOM 2963 N N . SER A 1 364 ? -4.780 -10.043 -7.638 1.00 82.00 364 SER A N 1
ATOM 2964 C CA . SER A 1 364 ? -4.690 -11.499 -7.538 1.00 82.00 364 SER A CA 1
ATOM 2965 C C . SER A 1 364 ? -3.345 -11.926 -6.922 1.00 82.00 364 SER A C 1
ATOM 2967 O O . SER A 1 364 ? -2.347 -11.199 -6.946 1.00 82.00 364 SER A O 1
ATOM 2969 N N . GLN A 1 365 ? -3.279 -13.158 -6.409 1.00 73.69 365 GLN A N 1
ATOM 2970 C CA . GLN A 1 365 ? -2.022 -13.725 -5.911 1.00 73.69 365 GLN A CA 1
ATOM 2971 C C . GLN A 1 365 ? -0.958 -13.870 -7.022 1.00 73.69 365 GLN A C 1
ATOM 2973 O O . GLN A 1 365 ? 0.233 -13.717 -6.751 1.00 73.69 365 GLN A O 1
ATOM 2978 N N . GLY A 1 366 ? -1.371 -14.163 -8.260 1.00 74.62 366 GLY A N 1
ATOM 2979 C CA . GLY A 1 366 ? -0.475 -14.262 -9.417 1.00 74.62 366 GLY A CA 1
ATOM 2980 C C . GLY A 1 366 ? -0.048 -12.894 -9.953 1.00 74.62 366 GLY A C 1
ATOM 2981 O O . GLY A 1 366 ? 1.094 -12.713 -10.370 1.00 74.62 366 GLY A O 1
ATOM 2982 N N . GLU A 1 367 ? -0.936 -11.909 -9.878 1.00 74.00 367 GLU A N 1
ATOM 2983 C CA . GLU A 1 367 ? -0.703 -10.539 -10.324 1.00 74.00 367 GLU A CA 1
ATOM 2984 C C . GLU A 1 367 ? 0.349 -9.834 -9.469 1.00 74.00 367 GLU A C 1
ATOM 2986 O O . GLU A 1 367 ? 1.280 -9.250 -10.018 1.00 74.00 367 GLU A O 1
ATOM 2991 N N . LEU A 1 368 ? 0.290 -9.984 -8.140 1.00 73.25 368 LEU A N 1
ATOM 2992 C CA . LEU A 1 368 ? 1.324 -9.452 -7.246 1.00 73.25 368 LEU A CA 1
ATOM 2993 C C . LEU A 1 368 ? 2.714 -9.999 -7.606 1.00 73.25 368 LEU A C 1
ATOM 2995 O O . LEU A 1 368 ? 3.692 -9.255 -7.643 1.00 73.25 368 LEU A O 1
ATOM 2999 N N . LYS A 1 369 ? 2.800 -11.300 -7.912 1.00 71.81 369 LYS A N 1
ATOM 3000 C CA . LYS A 1 369 ? 4.046 -11.935 -8.353 1.00 71.81 369 LYS A CA 1
ATOM 3001 C C . LYS A 1 369 ? 4.531 -11.325 -9.671 1.00 71.81 369 LYS A C 1
ATOM 3003 O O . LYS A 1 369 ? 5.690 -10.937 -9.760 1.00 71.81 369 LYS A O 1
ATOM 3008 N N . ASN A 1 370 ? 3.644 -11.173 -10.653 1.00 69.38 370 ASN A N 1
ATOM 3009 C CA . ASN A 1 370 ? 3.982 -10.596 -11.954 1.00 69.38 370 ASN A CA 1
ATOM 3010 C C . ASN A 1 370 ? 4.436 -9.131 -11.857 1.00 69.38 370 ASN A C 1
ATOM 3012 O O . ASN A 1 370 ? 5.406 -8.771 -12.514 1.00 69.38 370 ASN A O 1
ATOM 3016 N N . ILE A 1 371 ? 3.778 -8.305 -11.035 1.00 68.31 371 ILE A N 1
ATOM 3017 C CA . ILE A 1 371 ? 4.144 -6.892 -10.817 1.00 68.31 371 ILE A CA 1
ATOM 3018 C C . ILE A 1 371 ? 5.535 -6.775 -10.183 1.00 68.31 371 ILE A C 1
ATOM 3020 O O . ILE A 1 371 ? 6.295 -5.867 -10.507 1.00 68.31 371 ILE A O 1
ATOM 3024 N N . VAL A 1 372 ? 5.877 -7.688 -9.270 1.00 67.88 372 VAL A N 1
ATOM 3025 C CA . VAL A 1 372 ? 7.190 -7.704 -8.607 1.00 67.88 372 VAL A CA 1
ATOM 3026 C C . VAL A 1 372 ? 8.285 -8.272 -9.519 1.00 67.88 372 VAL A C 1
ATOM 3028 O O . VAL A 1 372 ? 9.436 -7.850 -9.420 1.00 67.88 372 VAL A O 1
ATOM 3031 N N . GLU A 1 373 ? 7.954 -9.236 -10.382 1.00 65.88 373 GLU A N 1
ATOM 3032 C CA . GLU A 1 373 ? 8.910 -9.884 -11.292 1.00 65.88 373 GLU A CA 1
ATOM 3033 C C . GLU A 1 373 ? 9.172 -9.074 -12.567 1.00 65.88 373 GLU A C 1
ATOM 3035 O O . GLU A 1 373 ? 10.294 -9.079 -13.078 1.00 65.88 373 GLU A O 1
ATOM 3040 N N . LYS A 1 374 ? 8.171 -8.353 -13.080 1.00 61.31 374 LYS A N 1
ATOM 3041 C CA . LYS A 1 374 ? 8.361 -7.401 -14.175 1.00 61.31 374 LYS A CA 1
ATOM 3042 C C . LYS A 1 374 ? 9.002 -6.129 -13.626 1.00 61.31 374 LYS A C 1
ATOM 3044 O O . LYS A 1 374 ? 8.660 -5.661 -12.547 1.00 61.31 374 LYS A O 1
ATOM 3049 N N . GLN A 1 375 ? 9.916 -5.531 -14.389 1.00 61.53 375 GLN A N 1
ATOM 3050 C CA . GLN A 1 375 ? 10.582 -4.273 -14.023 1.00 61.53 375 GLN A CA 1
ATOM 3051 C C . GLN A 1 375 ? 9.614 -3.100 -13.762 1.00 61.53 375 GLN A C 1
ATOM 3053 O O . GLN A 1 375 ? 10.066 -2.083 -13.258 1.00 61.53 375 GLN A O 1
ATOM 3058 N N . GLU A 1 376 ? 8.307 -3.249 -14.002 1.00 64.06 376 GLU A N 1
ATOM 3059 C CA . GLU A 1 376 ? 7.246 -2.261 -13.755 1.00 64.06 376 GLU A CA 1
ATOM 3060 C C . GLU A 1 376 ? 7.289 -1.656 -12.340 1.00 64.06 376 GLU A C 1
ATOM 3062 O O . GLU A 1 376 ? 7.228 -0.437 -12.194 1.00 64.06 376 GLU A O 1
ATOM 3067 N N . LEU A 1 377 ? 7.463 -2.463 -11.282 1.00 64.62 377 LEU A N 1
ATOM 3068 C CA . LEU A 1 377 ? 7.590 -1.916 -9.923 1.00 64.62 377 LEU A CA 1
ATOM 3069 C C . LEU A 1 377 ? 8.893 -1.116 -9.751 1.00 64.62 377 LEU A C 1
ATOM 3071 O O . LEU A 1 377 ? 8.906 -0.077 -9.093 1.00 64.62 377 LEU A O 1
ATOM 3075 N N . ALA A 1 378 ? 9.993 -1.582 -10.343 1.00 65.19 378 ALA A N 1
ATOM 3076 C CA . ALA A 1 378 ? 11.279 -0.889 -10.294 1.00 65.19 378 ALA A CA 1
ATOM 3077 C C . ALA A 1 378 ? 11.269 0.414 -11.112 1.00 65.19 378 ALA A C 1
ATOM 3079 O O . ALA A 1 378 ? 11.897 1.393 -10.706 1.00 65.19 378 ALA A O 1
ATOM 3080 N N . GLU A 1 379 ? 10.534 0.445 -12.221 1.00 66.31 379 GLU A N 1
ATOM 3081 C CA . GLU A 1 379 ? 10.289 1.625 -13.048 1.00 66.31 379 GLU A CA 1
ATOM 3082 C C . GLU A 1 379 ? 9.410 2.629 -12.302 1.00 66.31 379 GLU A C 1
ATOM 3084 O O . GLU A 1 379 ? 9.821 3.774 -12.146 1.00 66.31 379 GLU A O 1
ATOM 3089 N N . ALA A 1 380 ? 8.290 2.194 -11.717 1.00 65.69 380 ALA A N 1
ATOM 3090 C CA . ALA A 1 380 ? 7.418 3.056 -10.918 1.00 65.69 380 ALA A CA 1
ATOM 3091 C C . ALA A 1 380 ? 8.148 3.652 -9.701 1.00 65.69 380 ALA A C 1
ATOM 3093 O O . ALA A 1 380 ? 8.003 4.836 -9.397 1.00 65.69 380 ALA A O 1
ATOM 3094 N N . ILE A 1 381 ? 8.985 2.859 -9.017 1.00 66.56 381 ILE A N 1
ATOM 3095 C CA . ILE A 1 381 ? 9.837 3.356 -7.927 1.00 66.56 381 ILE A CA 1
ATOM 3096 C C . ILE A 1 381 ? 10.882 4.344 -8.462 1.00 66.56 381 ILE A C 1
ATOM 3098 O O . ILE A 1 381 ? 11.113 5.369 -7.825 1.00 66.56 381 ILE A O 1
ATOM 3102 N N . SER A 1 382 ? 11.499 4.074 -9.617 1.00 67.31 382 SER A N 1
ATOM 3103 C CA . SER A 1 382 ? 12.464 4.983 -10.255 1.00 67.31 382 SER A CA 1
ATOM 3104 C C . SER A 1 382 ? 11.829 6.320 -10.653 1.00 67.31 382 SER A C 1
ATOM 3106 O O . SER A 1 382 ? 12.412 7.374 -10.391 1.00 67.31 382 SER A O 1
ATOM 3108 N N . GLU A 1 383 ? 10.618 6.296 -11.213 1.00 70.00 383 GLU A N 1
ATOM 3109 C CA . GLU A 1 383 ? 9.833 7.484 -11.566 1.00 70.00 383 GLU A CA 1
ATOM 3110 C C . GLU A 1 383 ? 9.440 8.283 -10.323 1.00 70.00 383 GLU A C 1
ATOM 3112 O O . GLU A 1 383 ? 9.661 9.492 -10.253 1.00 70.00 383 GLU A O 1
ATOM 3117 N N . MET A 1 384 ? 8.942 7.604 -9.291 1.00 65.06 384 MET A N 1
ATOM 3118 C CA . MET A 1 384 ? 8.592 8.216 -8.011 1.00 65.06 384 MET A CA 1
ATOM 3119 C C . MET A 1 384 ? 9.816 8.811 -7.298 1.00 65.06 384 MET A C 1
ATOM 3121 O O . MET A 1 384 ? 9.738 9.855 -6.645 1.00 65.06 384 MET A O 1
ATOM 3125 N N . ALA A 1 385 ? 10.973 8.171 -7.456 1.00 65.38 385 ALA A N 1
ATOM 3126 C CA . ALA A 1 385 ? 12.261 8.670 -7.001 1.00 65.38 385 ALA A CA 1
ATOM 3127 C C . ALA A 1 385 ? 12.812 9.804 -7.886 1.00 65.38 385 ALA A C 1
ATOM 3129 O O . ALA A 1 385 ? 13.749 10.485 -7.464 1.00 65.38 385 ALA A O 1
ATOM 3130 N N . ASN A 1 386 ? 12.202 10.084 -9.043 1.00 68.81 386 ASN A N 1
ATOM 3131 C CA . ASN A 1 386 ? 12.671 11.030 -10.056 1.00 68.81 386 ASN A CA 1
ATOM 3132 C C . ASN A 1 386 ? 14.127 10.761 -10.480 1.00 68.81 386 ASN A C 1
ATOM 3134 O O . ASN A 1 386 ? 14.927 11.691 -10.601 1.00 68.81 386 ASN A O 1
ATOM 3138 N N . ILE A 1 387 ? 14.483 9.481 -10.626 1.00 73.25 387 ILE A N 1
ATOM 3139 C CA . ILE A 1 387 ? 15.799 9.060 -11.110 1.00 73.25 387 ILE A CA 1
ATOM 3140 C C . ILE A 1 387 ? 15.802 9.239 -12.625 1.00 73.25 387 ILE A C 1
ATOM 3142 O O . ILE A 1 387 ? 14.960 8.674 -13.326 1.00 73.25 387 ILE A O 1
ATOM 3146 N N . ARG A 1 388 ? 16.738 10.036 -13.145 1.00 73.31 388 ARG A N 1
ATOM 3147 C CA . ARG A 1 388 ? 16.846 10.269 -14.585 1.00 73.31 388 ARG A CA 1
ATOM 3148 C C . ARG A 1 388 ? 17.141 8.954 -15.298 1.00 73.31 388 ARG A C 1
ATOM 3150 O O . ARG A 1 388 ? 18.078 8.238 -14.948 1.00 73.31 388 ARG A O 1
ATOM 3157 N N . LYS A 1 389 ? 16.377 8.667 -16.354 1.00 74.00 389 LYS A N 1
ATOM 3158 C CA . LYS A 1 389 ? 16.728 7.603 -17.295 1.00 74.00 389 LYS A CA 1
ATOM 3159 C C . LYS A 1 389 ? 17.934 8.066 -18.102 1.00 74.00 389 LYS A C 1
ATOM 3161 O O . LYS A 1 389 ? 17.874 9.082 -18.789 1.00 74.00 389 LYS A O 1
ATOM 3166 N N . ILE A 1 390 ? 19.030 7.330 -17.995 1.00 76.12 390 ILE A N 1
ATOM 3167 C CA . ILE A 1 390 ? 20.285 7.702 -18.640 1.00 76.12 390 ILE A CA 1
ATOM 3168 C C . ILE A 1 390 ? 20.285 7.167 -20.060 1.00 76.12 390 ILE A C 1
ATOM 3170 O O . ILE A 1 390 ? 20.113 5.970 -20.287 1.00 76.12 390 ILE A O 1
ATOM 3174 N N . THR A 1 391 ? 20.487 8.066 -21.011 1.00 81.44 391 THR A N 1
ATOM 3175 C CA . THR A 1 391 ? 20.637 7.747 -22.427 1.00 81.44 391 THR A CA 1
ATOM 3176 C C . THR A 1 391 ? 21.901 8.411 -22.939 1.00 81.44 391 THR A C 1
ATOM 3178 O O . THR A 1 391 ? 22.129 9.583 -22.645 1.00 81.44 391 THR A O 1
ATOM 3181 N N . PHE A 1 392 ? 22.701 7.674 -23.706 1.00 87.31 392 PHE A N 1
ATOM 3182 C CA . PHE A 1 392 ? 23.896 8.219 -24.343 1.00 87.31 392 PHE A CA 1
ATOM 3183 C C . PHE A 1 392 ? 23.523 9.283 -25.385 1.00 87.31 392 PHE A C 1
ATOM 3185 O O . PHE A 1 392 ? 22.499 9.147 -26.061 1.00 87.31 392 PHE A O 1
ATOM 3192 N N . ASP A 1 393 ? 24.337 10.335 -25.510 1.00 89.69 393 ASP A N 1
ATOM 3193 C CA . ASP A 1 393 ? 24.074 11.442 -26.431 1.00 89.69 393 ASP A CA 1
ATOM 3194 C C . ASP A 1 393 ? 23.946 10.947 -27.882 1.00 89.69 393 ASP A C 1
ATOM 3196 O O . ASP A 1 393 ? 24.850 10.319 -28.442 1.00 89.69 393 ASP A O 1
ATOM 3200 N N . ARG A 1 394 ? 22.790 11.223 -28.495 1.00 88.06 394 ARG A N 1
ATOM 3201 C CA . ARG A 1 394 ? 22.454 10.729 -29.834 1.00 88.06 394 ARG A CA 1
ATOM 3202 C C . ARG A 1 394 ? 23.371 11.310 -30.910 1.00 88.06 394 ARG A C 1
ATOM 3204 O O . ARG A 1 394 ? 23.784 10.570 -31.799 1.00 88.06 394 ARG A O 1
ATOM 3211 N N . ASN A 1 395 ? 23.704 12.597 -30.820 1.00 87.44 395 ASN A N 1
ATOM 3212 C CA . ASN A 1 395 ? 24.544 13.267 -31.811 1.00 87.44 395 ASN A CA 1
ATOM 3213 C C . ASN A 1 395 ? 25.976 12.728 -31.751 1.00 87.44 395 ASN A C 1
ATOM 3215 O O . ASN A 1 395 ? 26.590 12.468 -32.783 1.00 87.44 395 ASN A O 1
ATOM 3219 N N . LEU A 1 396 ? 26.490 12.502 -30.540 1.00 88.81 396 LEU A N 1
ATOM 3220 C CA . LEU A 1 396 ? 27.790 11.884 -30.324 1.00 88.81 396 LEU A CA 1
ATOM 3221 C C . LEU A 1 396 ? 27.800 10.438 -30.831 1.00 88.81 396 LEU A C 1
ATOM 3223 O O . LEU A 1 396 ? 28.763 10.034 -31.471 1.00 88.81 396 LEU A O 1
ATOM 3227 N N . ASN A 1 397 ? 26.731 9.670 -30.609 1.00 89.19 397 ASN A N 1
ATOM 3228 C CA . ASN A 1 397 ? 26.624 8.305 -31.128 1.00 89.19 397 ASN A CA 1
ATOM 3229 C C . ASN A 1 397 ? 26.637 8.258 -32.668 1.00 89.19 397 ASN A C 1
ATOM 3231 O O . ASN A 1 397 ? 27.325 7.428 -33.262 1.00 89.19 397 ASN A O 1
ATOM 3235 N N . GLU A 1 398 ? 25.926 9.179 -33.323 1.00 89.44 398 GLU A N 1
ATOM 3236 C CA . GLU A 1 398 ? 25.967 9.333 -34.782 1.00 89.44 398 GLU A CA 1
ATOM 3237 C C . GLU A 1 398 ? 27.366 9.765 -35.265 1.00 89.44 398 GLU A C 1
ATOM 3239 O O . GLU A 1 398 ? 27.867 9.235 -36.259 1.00 89.44 398 GLU A O 1
ATOM 3244 N N . GLU A 1 399 ? 28.049 10.672 -34.552 1.00 89.75 399 GLU A N 1
ATOM 3245 C CA . GLU A 1 399 ? 29.444 11.046 -34.839 1.00 89.75 399 GLU A CA 1
ATOM 3246 C C . GLU A 1 399 ? 30.382 9.828 -34.738 1.00 89.75 399 GLU A C 1
ATOM 3248 O O . GLU A 1 399 ? 31.214 9.621 -35.628 1.00 89.75 399 GLU A O 1
ATOM 3253 N N . ILE A 1 400 ? 30.220 8.994 -33.702 1.00 89.00 400 ILE A N 1
ATOM 3254 C CA . ILE A 1 400 ? 30.996 7.763 -33.493 1.00 89.00 400 ILE A CA 1
ATOM 3255 C C . ILE A 1 400 ? 30.806 6.802 -34.662 1.00 89.00 400 ILE A C 1
ATOM 3257 O O . ILE A 1 400 ? 31.798 6.397 -35.272 1.00 89.00 400 ILE A O 1
ATOM 3261 N N . SER A 1 401 ? 29.555 6.473 -35.002 1.00 89.69 401 SER A N 1
ATOM 3262 C CA . SER A 1 401 ? 29.258 5.540 -36.096 1.00 89.69 401 SER A CA 1
ATOM 3263 C C . SER A 1 401 ? 29.885 6.022 -37.403 1.00 89.69 401 SER A C 1
ATOM 3265 O O . SER A 1 401 ? 30.671 5.307 -38.019 1.00 89.69 401 SER A O 1
ATOM 3267 N N . ASN A 1 402 ? 29.657 7.288 -37.761 1.00 88.44 402 ASN A N 1
ATOM 3268 C CA . ASN A 1 402 ? 30.170 7.866 -39.001 1.00 88.44 402 ASN A CA 1
ATOM 3269 C C . ASN A 1 402 ? 31.704 7.838 -39.096 1.00 88.44 402 ASN A C 1
ATOM 3271 O O . ASN A 1 402 ? 32.258 7.583 -40.171 1.00 88.44 402 ASN A O 1
ATOM 3275 N N . LYS A 1 403 ? 32.421 8.140 -38.003 1.00 90.31 403 LYS A N 1
ATOM 3276 C CA . LYS A 1 403 ? 33.894 8.104 -38.003 1.00 90.31 403 LYS A CA 1
ATOM 3277 C C . LYS A 1 403 ? 34.423 6.670 -38.061 1.00 90.31 403 LYS A C 1
ATOM 3279 O O . LYS A 1 403 ? 35.402 6.431 -38.771 1.00 90.31 403 LYS A O 1
ATOM 3284 N N . LEU A 1 404 ? 33.774 5.723 -37.380 1.00 89.81 404 LEU A N 1
ATOM 3285 C CA . LEU A 1 404 ? 34.135 4.305 -37.439 1.00 89.81 404 LEU A CA 1
ATOM 3286 C C . LEU A 1 404 ? 33.910 3.723 -38.836 1.00 89.81 404 LEU A C 1
ATOM 3288 O O . LEU A 1 404 ? 34.821 3.095 -39.370 1.00 89.81 404 LEU A O 1
ATOM 3292 N N . ASP A 1 405 ? 32.771 4.000 -39.468 1.00 90.81 405 ASP A N 1
ATOM 3293 C CA . ASP A 1 405 ? 32.462 3.526 -40.822 1.00 90.81 405 ASP A CA 1
ATOM 3294 C C . ASP A 1 405 ? 33.486 4.041 -41.842 1.00 90.81 405 ASP A C 1
ATOM 3296 O O . ASP A 1 405 ? 34.030 3.281 -42.651 1.00 90.81 405 ASP A O 1
ATOM 3300 N N . LYS A 1 406 ? 33.848 5.328 -41.750 1.00 91.44 406 LYS A N 1
ATOM 3301 C CA . LYS A 1 406 ? 34.919 5.917 -42.567 1.00 91.44 406 LYS A CA 1
ATOM 3302 C C . LYS A 1 406 ? 36.260 5.231 -42.318 1.00 91.44 406 LYS A C 1
ATOM 3304 O O . LYS A 1 406 ? 36.941 4.877 -43.280 1.00 91.44 406 LYS A O 1
ATOM 3309 N N . LEU A 1 407 ? 36.634 5.003 -41.059 1.00 91.69 407 LEU A N 1
ATOM 3310 C CA . LEU A 1 407 ? 37.889 4.337 -40.712 1.00 91.69 407 LEU A CA 1
ATOM 3311 C C . LEU A 1 407 ? 37.930 2.896 -41.241 1.00 91.69 407 LEU A C 1
ATOM 3313 O O . LEU A 1 407 ? 38.945 2.484 -41.804 1.00 91.69 407 LEU A O 1
ATOM 3317 N N . HIS A 1 408 ? 36.826 2.156 -41.117 1.00 91.25 408 HIS A N 1
ATOM 3318 C CA . HIS A 1 408 ? 36.677 0.809 -41.661 1.00 91.25 408 HIS A CA 1
ATOM 3319 C C . HIS A 1 408 ? 36.793 0.797 -43.185 1.00 91.25 408 HIS A C 1
ATOM 3321 O O . HIS A 1 408 ? 37.545 -0.012 -43.722 1.00 91.25 408 HIS A O 1
ATOM 3327 N N . SER A 1 409 ? 36.133 1.722 -43.886 1.00 90.31 409 SER A N 1
ATOM 3328 C CA . SER A 1 409 ? 36.223 1.812 -45.349 1.00 90.31 409 SER A CA 1
ATOM 3329 C C . SER A 1 409 ? 37.652 2.096 -45.835 1.00 90.31 409 SER A C 1
ATOM 3331 O O . SER A 1 409 ? 38.136 1.442 -46.760 1.00 90.31 409 SER A O 1
ATOM 3333 N N . LEU A 1 410 ? 38.369 3.008 -45.165 1.00 92.12 410 LEU A N 1
ATOM 3334 C CA . LEU A 1 410 ? 39.766 3.323 -45.466 1.00 92.12 410 LEU A CA 1
ATOM 3335 C C . LEU A 1 410 ? 40.681 2.136 -45.172 1.00 92.12 410 LEU A C 1
ATOM 3337 O O . LEU A 1 410 ? 41.578 1.844 -45.960 1.00 92.12 410 LEU A O 1
ATOM 3341 N N . LYS A 1 411 ? 40.451 1.440 -44.054 1.00 91.38 411 LYS A N 1
ATOM 3342 C CA . LYS A 1 411 ? 41.208 0.243 -43.694 1.00 91.38 411 LYS A CA 1
ATOM 3343 C C . LYS A 1 411 ? 41.001 -0.867 -44.724 1.00 91.38 411 LYS A C 1
ATOM 3345 O O . LYS A 1 411 ? 41.982 -1.367 -45.250 1.00 91.38 411 LYS A O 1
ATOM 3350 N N . ASN A 1 412 ? 39.757 -1.164 -45.094 1.00 91.00 412 ASN A N 1
ATOM 3351 C CA . ASN A 1 412 ? 39.439 -2.177 -46.103 1.00 91.00 412 ASN A CA 1
ATOM 3352 C C . ASN A 1 412 ? 40.072 -1.860 -47.465 1.00 91.00 412 ASN A C 1
ATOM 3354 O O . ASN A 1 412 ? 40.538 -2.763 -48.153 1.00 91.00 412 ASN A O 1
ATOM 3358 N N . PHE A 1 413 ? 40.112 -0.582 -47.857 1.00 92.00 413 PHE A N 1
ATOM 3359 C CA . PHE A 1 413 ? 40.793 -0.174 -49.083 1.00 92.00 413 PHE A CA 1
ATOM 3360 C C . PHE A 1 413 ? 42.306 -0.421 -49.010 1.00 92.00 413 PHE A C 1
ATOM 3362 O O . PHE A 1 413 ? 42.874 -0.957 -49.958 1.00 92.00 413 PHE A O 1
ATOM 3369 N N . LEU A 1 414 ? 42.957 -0.030 -47.911 1.00 90.81 414 LEU A N 1
ATOM 3370 C CA . LEU A 1 414 ? 44.411 -0.153 -47.745 1.00 90.81 414 LEU A CA 1
ATOM 3371 C C . LEU A 1 414 ? 44.870 -1.599 -47.499 1.00 90.81 414 LEU A C 1
ATOM 3373 O O . LEU A 1 414 ? 45.983 -1.944 -47.879 1.00 90.81 414 LEU A O 1
ATOM 3377 N N . ASP A 1 415 ? 44.019 -2.433 -46.901 1.00 90.25 415 ASP A N 1
ATOM 3378 C CA . ASP A 1 415 ? 44.287 -3.856 -46.652 1.00 90.25 415 ASP A CA 1
ATOM 3379 C C . ASP A 1 415 ? 44.063 -4.720 -47.915 1.00 90.25 415 ASP A C 1
ATOM 3381 O O . ASP A 1 415 ? 44.404 -5.903 -47.930 1.00 90.25 415 ASP A O 1
ATOM 3385 N N . ASN A 1 416 ? 43.499 -4.155 -48.993 1.00 90.25 416 ASN A N 1
ATOM 3386 C CA . ASN A 1 416 ? 43.353 -4.854 -50.269 1.00 90.25 416 ASN A CA 1
ATOM 3387 C C . ASN A 1 416 ? 44.740 -5.097 -50.901 1.00 90.25 416 ASN A C 1
ATOM 3389 O O . ASN A 1 416 ? 45.455 -4.122 -51.147 1.00 90.25 416 ASN A O 1
ATOM 3393 N N . PRO A 1 417 ? 45.102 -6.350 -51.249 1.00 86.75 417 PRO A N 1
ATOM 3394 C CA . PRO A 1 417 ? 46.395 -6.671 -51.857 1.00 86.75 417 PRO A CA 1
ATOM 3395 C C . PRO A 1 417 ? 46.748 -5.817 -53.083 1.00 86.75 417 PRO A C 1
ATOM 3397 O O . PRO A 1 417 ? 47.898 -5.429 -53.245 1.00 86.75 417 PRO A O 1
ATOM 3400 N N . GLN A 1 418 ? 45.763 -5.437 -53.907 1.00 86.62 418 GLN A N 1
ATOM 3401 C CA . GLN A 1 418 ? 45.996 -4.613 -55.104 1.00 86.62 418 GLN A CA 1
ATOM 3402 C C . GLN A 1 418 ? 46.487 -3.190 -54.795 1.00 86.62 418 GLN A C 1
ATOM 3404 O O . GLN A 1 418 ? 47.038 -2.528 -55.672 1.00 86.62 418 GLN A O 1
ATOM 3409 N N . ASN A 1 419 ? 46.283 -2.725 -53.563 1.00 89.75 419 ASN A N 1
ATOM 3410 C CA . ASN A 1 419 ? 46.651 -1.394 -53.091 1.00 89.75 419 ASN A CA 1
ATOM 3411 C C . ASN A 1 419 ? 47.922 -1.412 -52.230 1.00 89.75 419 ASN A C 1
ATOM 3413 O O . ASN A 1 419 ? 48.241 -0.413 -51.580 1.00 89.75 419 ASN A O 1
ATOM 3417 N N . ASN A 1 420 ? 48.652 -2.532 -52.208 1.00 91.69 420 ASN A N 1
ATOM 3418 C CA . ASN A 1 420 ? 49.917 -2.620 -51.500 1.00 91.69 420 ASN A CA 1
ATOM 3419 C C . ASN A 1 420 ? 50.941 -1.662 -52.132 1.00 91.69 420 ASN A C 1
ATOM 3421 O O . ASN A 1 420 ? 51.353 -1.827 -53.281 1.00 91.69 420 ASN A O 1
ATOM 3425 N N . LEU A 1 421 ? 51.353 -0.649 -51.366 1.00 90.31 421 LEU A N 1
ATOM 3426 C CA . LEU A 1 421 ? 52.241 0.404 -51.850 1.00 90.31 421 LEU A CA 1
ATOM 3427 C C . LEU A 1 421 ? 53.615 -0.132 -52.279 1.00 90.31 421 LEU A C 1
ATOM 3429 O O . LEU A 1 421 ? 54.146 0.328 -53.286 1.00 90.31 421 LEU A O 1
ATOM 3433 N N . GLU A 1 422 ? 54.175 -1.098 -51.548 1.00 89.56 422 GLU A N 1
ATOM 3434 C CA . GLU A 1 422 ? 55.483 -1.682 -51.867 1.00 89.56 422 GLU A CA 1
ATOM 3435 C C . GLU A 1 422 ? 55.421 -2.473 -53.179 1.00 89.56 422 GLU A C 1
ATOM 3437 O O . GLU A 1 422 ? 56.285 -2.313 -54.040 1.00 89.56 422 GLU A O 1
ATOM 3442 N N . GLU A 1 423 ? 54.366 -3.269 -53.376 1.00 89.81 423 GLU A N 1
ATOM 3443 C CA . GLU A 1 423 ? 54.154 -4.030 -54.613 1.00 89.81 423 GLU A CA 1
ATOM 3444 C C . GLU A 1 423 ? 53.924 -3.101 -55.817 1.00 89.81 423 GLU A C 1
ATOM 3446 O O . GLU A 1 423 ? 54.501 -3.301 -56.889 1.00 89.81 423 GLU A O 1
ATOM 3451 N N . LEU A 1 424 ? 53.133 -2.038 -55.642 1.00 91.00 424 LEU A N 1
ATOM 3452 C CA . LEU A 1 424 ? 52.910 -1.032 -56.682 1.00 91.00 424 LEU A CA 1
ATOM 3453 C C . LEU A 1 424 ? 54.209 -0.304 -57.061 1.00 91.00 424 LEU A C 1
ATOM 3455 O O . LEU A 1 424 ? 54.476 -0.135 -58.249 1.00 91.00 424 LEU A O 1
ATOM 3459 N N . GLN A 1 425 ? 55.045 0.069 -56.088 1.00 90.75 425 GLN A N 1
ATOM 3460 C CA . GLN A 1 425 ? 56.350 0.696 -56.337 1.00 90.75 425 GLN A CA 1
ATOM 3461 C C . GLN A 1 425 ? 57.335 -0.259 -57.028 1.00 90.75 425 GLN A C 1
ATOM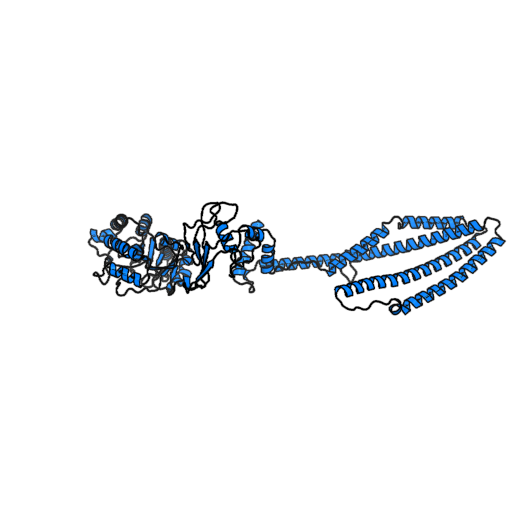 3463 O O . GLN A 1 425 ? 58.079 0.150 -57.920 1.00 90.75 425 GLN A O 1
ATOM 3468 N N . GLN A 1 426 ? 57.329 -1.548 -56.677 1.00 90.62 426 GLN A N 1
ATOM 3469 C CA . GLN A 1 426 ? 58.127 -2.558 -57.382 1.00 90.62 426 GLN A CA 1
ATOM 3470 C C . GLN A 1 426 ? 57.688 -2.702 -58.842 1.00 90.62 426 GLN A C 1
ATOM 3472 O O . GLN A 1 426 ? 58.531 -2.734 -59.745 1.00 90.62 426 GLN A O 1
ATOM 3477 N N . ARG A 1 427 ? 56.373 -2.738 -59.092 1.00 89.94 427 ARG A N 1
ATOM 3478 C CA . ARG A 1 427 ? 55.819 -2.765 -60.450 1.00 89.94 427 ARG A CA 1
ATOM 3479 C C . ARG A 1 427 ? 56.187 -1.499 -61.219 1.00 89.94 427 ARG A C 1
ATOM 3481 O O . ARG A 1 427 ? 56.611 -1.617 -62.362 1.00 89.94 427 ARG A O 1
ATOM 3488 N N . GLU A 1 428 ? 56.104 -0.321 -60.600 1.00 89.94 428 GLU A N 1
ATOM 3489 C CA . GLU A 1 428 ? 56.528 0.948 -61.207 1.00 89.94 428 GLU A CA 1
ATOM 3490 C C . GLU A 1 428 ? 57.995 0.890 -61.659 1.00 89.94 428 GLU A C 1
ATOM 3492 O O . GLU A 1 428 ? 58.293 1.130 -62.830 1.00 89.94 428 GLU A O 1
ATOM 3497 N N . ASN A 1 429 ? 58.899 0.492 -60.760 1.00 88.00 429 ASN A N 1
ATOM 3498 C CA . ASN A 1 429 ? 60.327 0.360 -61.055 1.00 88.00 429 ASN A CA 1
ATOM 3499 C C . ASN A 1 429 ? 60.591 -0.641 -62.187 1.00 88.00 429 ASN A C 1
ATOM 3501 O O . ASN A 1 429 ? 61.411 -0.383 -63.066 1.00 88.00 429 ASN A O 1
ATOM 3505 N N . THR A 1 430 ? 59.873 -1.766 -62.195 1.00 87.94 430 THR A N 1
ATOM 3506 C CA . THR A 1 430 ? 59.992 -2.790 -63.243 1.00 87.94 430 THR A CA 1
ATOM 3507 C C . THR A 1 430 ? 59.591 -2.230 -64.611 1.00 87.94 430 THR A C 1
ATOM 3509 O O . THR A 1 430 ? 60.306 -2.421 -65.594 1.00 87.94 430 THR A O 1
ATOM 3512 N N . GLN A 1 431 ? 58.488 -1.478 -64.681 1.00 86.06 431 GLN A N 1
ATOM 3513 C CA . GLN A 1 431 ? 58.037 -0.850 -65.926 1.00 86.06 431 GLN A CA 1
ATOM 3514 C C . GLN A 1 431 ? 59.007 0.228 -66.419 1.00 86.06 431 GLN A C 1
ATOM 3516 O O . GLN A 1 431 ? 59.325 0.282 -67.608 1.00 86.06 431 GLN A O 1
ATOM 3521 N N . GLN A 1 432 ? 59.555 1.041 -65.511 1.00 84.12 432 GLN A N 1
ATOM 3522 C CA . GLN A 1 432 ? 60.604 2.007 -65.847 1.00 84.12 432 GLN A CA 1
ATOM 3523 C C . GLN A 1 432 ? 61.865 1.314 -66.390 1.00 84.12 432 GLN A C 1
ATOM 3525 O O . GLN A 1 432 ? 62.446 1.775 -67.376 1.00 84.12 432 GLN A O 1
ATOM 3530 N N . GLN A 1 433 ? 62.261 0.179 -65.803 1.00 83.94 433 GLN A N 1
ATOM 3531 C CA . GLN A 1 433 ? 63.383 -0.622 -66.294 1.00 83.94 433 GLN A CA 1
ATOM 3532 C C . GLN A 1 433 ? 63.112 -1.193 -67.688 1.00 83.94 433 GLN A C 1
ATOM 3534 O O . GLN A 1 433 ? 63.985 -1.081 -68.546 1.00 83.94 433 GLN A O 1
ATOM 3539 N N . PHE A 1 434 ? 61.920 -1.735 -67.961 1.00 82.75 434 PHE A N 1
ATOM 3540 C CA . PHE A 1 434 ? 61.564 -2.206 -69.305 1.00 82.75 434 PHE A CA 1
ATOM 3541 C C . PHE A 1 434 ? 61.652 -1.092 -70.346 1.00 82.75 434 PHE A C 1
ATOM 3543 O O . PHE A 1 434 ? 62.293 -1.281 -71.379 1.00 82.75 434 PHE A O 1
ATOM 3550 N N . ILE A 1 435 ? 61.106 0.087 -70.043 1.00 77.50 435 ILE A N 1
ATOM 3551 C CA . ILE A 1 435 ? 61.192 1.252 -70.931 1.00 77.50 435 ILE A CA 1
ATOM 3552 C C . ILE A 1 435 ? 62.661 1.634 -71.173 1.00 77.50 435 ILE A C 1
ATOM 3554 O O . ILE A 1 435 ? 63.043 1.873 -72.315 1.00 77.50 435 ILE A O 1
ATOM 3558 N N . SER A 1 436 ? 63.515 1.607 -70.142 1.00 76.50 436 SER A N 1
ATOM 3559 C CA . SER A 1 436 ? 64.950 1.895 -70.290 1.00 76.50 436 SER A CA 1
ATOM 3560 C C . SER A 1 436 ? 65.723 0.826 -71.079 1.00 76.50 436 SER A C 1
ATOM 3562 O O . SER A 1 436 ? 66.577 1.165 -71.892 1.00 76.50 436 SER A O 1
ATOM 3564 N N . ASN A 1 437 ? 65.404 -0.460 -70.914 1.00 78.44 437 ASN A N 1
ATOM 3565 C CA . ASN A 1 437 ? 66.108 -1.564 -71.576 1.00 78.44 437 ASN A CA 1
ATOM 3566 C C . ASN A 1 437 ? 65.764 -1.671 -73.067 1.00 78.44 437 ASN A C 1
ATOM 3568 O O . ASN A 1 437 ? 66.570 -2.155 -73.858 1.00 78.44 437 ASN A O 1
ATOM 3572 N N . ILE A 1 438 ? 64.576 -1.202 -73.455 1.00 71.31 438 ILE A N 1
ATOM 3573 C CA . ILE A 1 438 ? 64.129 -1.123 -74.849 1.00 71.31 438 ILE A CA 1
ATOM 3574 C C . ILE A 1 438 ? 64.822 0.041 -75.595 1.00 71.31 438 ILE A C 1
ATOM 3576 O O . ILE A 1 438 ? 64.844 0.074 -76.828 1.00 71.31 438 ILE A O 1
ATOM 3580 N N . THR A 1 439 ? 65.460 0.975 -74.875 1.00 65.25 439 THR A N 1
ATOM 3581 C CA . THR A 1 439 ? 66.238 2.064 -75.485 1.00 65.25 439 THR A CA 1
ATOM 3582 C C . THR A 1 439 ? 67.676 1.642 -75.813 1.00 65.25 439 THR A C 1
ATOM 3584 O O . THR A 1 439 ? 68.450 1.247 -74.944 1.00 65.25 439 THR A O 1
ATOM 3587 N N . THR A 1 440 ? 68.070 1.761 -77.085 1.00 66.06 440 THR A N 1
ATOM 3588 C CA . THR A 1 440 ? 69.457 1.561 -77.548 1.00 66.06 440 THR A CA 1
ATOM 3589 C C . THR A 1 440 ? 70.184 2.898 -77.711 1.00 66.06 440 THR A C 1
ATOM 3591 O O . THR A 1 440 ? 69.557 3.947 -77.847 1.00 66.06 440 THR A O 1
ATOM 3594 N N . LYS A 1 441 ? 71.526 2.882 -77.757 1.00 63.38 441 LYS A N 1
ATOM 3595 C CA . LYS A 1 441 ? 72.360 4.095 -77.904 1.00 63.38 441 LYS A CA 1
ATOM 3596 C C . LYS A 1 441 ? 72.090 4.877 -79.205 1.00 63.38 441 LYS A C 1
ATOM 3598 O O . LYS A 1 441 ? 72.319 6.080 -79.225 1.00 63.38 441 LYS A O 1
ATOM 3603 N N . GLU A 1 442 ? 71.589 4.209 -80.247 1.00 61.00 442 GLU A N 1
ATOM 3604 C CA . GLU A 1 442 ? 71.263 4.792 -81.563 1.00 61.00 442 GLU A CA 1
ATOM 3605 C C . GLU A 1 442 ? 69.846 5.393 -81.635 1.00 61.00 442 GLU A C 1
ATOM 3607 O O . GLU A 1 442 ? 69.634 6.356 -82.363 1.00 61.00 442 GLU A O 1
ATOM 3612 N N . ASN A 1 443 ? 68.892 4.895 -80.835 1.00 67.19 443 ASN A N 1
ATOM 3613 C CA . ASN A 1 443 ? 67.477 5.302 -80.903 1.00 67.19 443 ASN A CA 1
ATOM 3614 C C . ASN A 1 443 ? 66.987 6.090 -79.682 1.00 67.19 443 ASN A C 1
ATOM 3616 O O . ASN A 1 443 ? 65.821 6.488 -79.628 1.00 67.19 443 ASN A O 1
ATOM 3620 N N . LYS A 1 444 ? 67.866 6.296 -78.696 1.00 71.50 444 LYS A N 1
ATOM 3621 C CA . LYS A 1 444 ? 67.550 6.879 -77.390 1.00 71.50 444 LYS A CA 1
ATOM 3622 C C . LYS A 1 444 ? 66.808 8.211 -77.497 1.00 71.50 444 LYS A C 1
ATOM 3624 O O . LYS A 1 444 ? 65.735 8.342 -76.930 1.00 71.50 444 LYS A O 1
ATOM 3629 N N . GLU A 1 445 ? 67.322 9.159 -78.279 1.00 73.88 445 GLU A N 1
ATOM 3630 C CA . GLU A 1 445 ? 66.758 10.514 -78.335 1.00 73.88 445 GLU A CA 1
ATOM 3631 C C . GLU A 1 445 ? 65.336 10.547 -78.931 1.00 73.88 445 GLU A C 1
ATOM 3633 O O . GLU A 1 445 ? 64.460 11.255 -78.434 1.00 73.88 445 GLU A O 1
ATOM 3638 N N . LYS A 1 446 ? 65.072 9.761 -79.986 1.00 76.56 446 LYS A N 1
ATOM 3639 C CA . LYS A 1 446 ? 63.747 9.702 -80.628 1.00 76.56 446 LYS A CA 1
ATOM 3640 C C . LYS A 1 446 ? 62.738 8.915 -79.787 1.00 76.56 446 LYS A C 1
ATOM 3642 O O . LYS A 1 446 ? 61.592 9.347 -79.667 1.00 76.56 446 LYS A O 1
ATOM 3647 N N . LEU A 1 447 ? 63.163 7.816 -79.157 1.00 77.25 447 LEU A N 1
ATOM 3648 C CA . LEU A 1 447 ? 62.327 7.056 -78.221 1.00 77.25 447 LEU A CA 1
ATOM 3649 C C . LEU A 1 447 ? 62.010 7.854 -76.953 1.00 77.25 447 LEU A C 1
ATOM 3651 O O . LEU A 1 447 ? 60.884 7.782 -76.474 1.00 77.25 447 LEU A O 1
ATOM 3655 N N . GLU A 1 448 ? 62.948 8.653 -76.441 1.00 77.94 448 GLU A N 1
ATOM 3656 C CA . GLU A 1 448 ? 62.704 9.569 -75.321 1.00 77.94 448 GLU A CA 1
ATOM 3657 C C . GLU A 1 448 ? 61.662 10.630 -75.695 1.00 77.94 448 GLU A C 1
ATOM 3659 O O . GLU A 1 448 ? 60.707 10.832 -74.946 1.00 77.94 448 GLU A O 1
ATOM 3664 N N . LYS A 1 449 ? 61.767 11.243 -76.884 1.00 81.06 449 LYS A N 1
ATOM 3665 C CA . LYS A 1 449 ? 60.754 12.191 -77.385 1.00 81.06 449 LYS A CA 1
ATOM 3666 C C . LYS A 1 449 ? 59.380 11.530 -77.557 1.00 81.06 449 LYS A C 1
ATOM 3668 O O . LYS A 1 449 ? 58.375 12.107 -77.151 1.00 81.06 449 LYS A O 1
ATOM 3673 N N . TYR A 1 450 ? 59.325 10.318 -78.114 1.00 83.31 450 TYR A N 1
ATOM 3674 C CA . TYR A 1 450 ? 58.080 9.558 -78.279 1.00 83.31 450 TYR A CA 1
ATOM 3675 C C . TYR A 1 450 ? 57.456 9.180 -76.924 1.00 83.31 450 TYR A C 1
ATOM 3677 O O . TYR A 1 450 ? 56.270 9.408 -76.690 1.00 83.31 450 TYR A O 1
ATOM 3685 N N . SER A 1 451 ? 58.274 8.679 -75.997 1.00 81.94 451 SER A N 1
ATOM 3686 C CA . SER A 1 451 ? 57.882 8.343 -74.628 1.00 81.94 451 SER A CA 1
ATOM 3687 C C . SER A 1 451 ? 57.371 9.564 -73.854 1.00 81.94 451 SER A C 1
ATOM 3689 O O . SER A 1 451 ? 56.416 9.449 -73.088 1.00 81.94 451 SER A O 1
ATOM 3691 N N . GLU A 1 452 ? 57.977 10.735 -74.049 1.00 83.88 452 GLU A N 1
ATOM 3692 C CA . GLU A 1 452 ? 57.548 11.977 -73.403 1.00 83.88 452 GLU A CA 1
ATOM 3693 C C . GLU A 1 452 ? 56.196 12.465 -73.948 1.00 83.88 452 GLU A C 1
ATOM 3695 O O . GLU A 1 452 ? 55.333 12.880 -73.173 1.00 83.88 452 GLU A O 1
ATOM 3700 N N . ILE A 1 453 ? 55.946 12.340 -75.258 1.00 86.75 453 ILE A N 1
ATOM 3701 C CA . ILE A 1 453 ? 54.621 12.633 -75.831 1.00 86.75 453 ILE A CA 1
ATOM 3702 C C . ILE A 1 453 ? 53.557 11.688 -75.269 1.00 86.75 453 ILE A C 1
ATOM 3704 O O . ILE A 1 453 ? 52.479 12.147 -74.895 1.00 86.75 453 ILE A O 1
ATOM 3708 N N . LEU A 1 454 ? 53.843 10.388 -75.152 1.00 84.94 454 LEU A N 1
ATOM 3709 C CA . LEU A 1 454 ? 52.907 9.440 -74.535 1.00 84.94 454 LEU A CA 1
ATOM 3710 C C . LEU A 1 454 ? 52.587 9.805 -73.088 1.00 84.94 454 LEU A C 1
ATOM 3712 O O . LEU A 1 454 ? 51.431 9.749 -72.674 1.00 84.94 454 LEU A O 1
ATOM 3716 N N . LYS A 1 455 ? 53.594 10.231 -72.325 1.00 85.31 455 LYS A N 1
ATOM 3717 C CA . LYS A 1 455 ? 53.411 10.702 -70.953 1.00 85.31 455 LYS A CA 1
ATOM 3718 C C . LYS A 1 455 ? 52.496 11.928 -70.892 1.00 85.31 455 LYS A C 1
ATOM 3720 O O . LYS A 1 455 ? 51.628 12.003 -70.020 1.00 85.31 455 LYS A O 1
ATOM 3725 N N . GLN A 1 456 ? 52.640 12.863 -71.833 1.00 88.25 456 GLN A N 1
ATOM 3726 C CA . GLN A 1 456 ? 51.751 14.023 -71.961 1.00 88.25 456 GLN A CA 1
ATOM 3727 C C . GLN A 1 456 ? 50.323 13.605 -72.337 1.00 88.25 456 GLN A C 1
ATOM 3729 O O . GLN A 1 456 ? 49.378 14.054 -71.692 1.00 88.25 456 GLN A O 1
ATOM 3734 N N . ILE A 1 457 ? 50.159 12.694 -73.303 1.00 88.06 457 ILE A N 1
ATOM 3735 C CA . ILE A 1 457 ? 48.852 12.142 -73.695 1.00 88.06 457 ILE A CA 1
ATOM 3736 C C . ILE A 1 457 ? 48.167 11.483 -72.495 1.00 88.06 457 ILE A C 1
ATOM 3738 O O . ILE A 1 457 ? 47.027 11.815 -72.179 1.00 88.06 457 ILE A O 1
ATOM 3742 N N . ASN A 1 458 ? 48.871 10.611 -71.773 1.00 86.75 458 ASN A N 1
ATOM 3743 C CA . ASN A 1 458 ? 48.335 9.930 -70.596 1.00 86.75 458 ASN A CA 1
ATOM 3744 C C . ASN A 1 458 ? 47.974 10.912 -69.476 1.00 86.75 458 ASN A C 1
ATOM 3746 O O . ASN A 1 458 ? 46.960 10.741 -68.800 1.00 86.75 458 ASN A O 1
ATOM 3750 N N . THR A 1 459 ? 48.751 11.983 -69.309 1.00 87.62 459 THR A N 1
ATOM 3751 C CA . THR A 1 459 ? 48.438 13.057 -68.357 1.00 87.62 459 THR A CA 1
ATOM 3752 C C . THR A 1 459 ? 47.125 13.757 -68.712 1.00 87.62 459 THR A C 1
ATOM 3754 O O . THR A 1 459 ? 46.280 13.950 -67.837 1.00 87.62 459 THR A O 1
ATOM 3757 N N . GLU A 1 460 ? 46.921 14.108 -69.982 1.00 89.75 460 GLU A N 1
ATOM 3758 C CA . GLU A 1 460 ? 45.688 14.748 -70.451 1.00 89.75 460 GLU A CA 1
ATOM 3759 C C . GLU A 1 460 ? 44.475 13.801 -70.394 1.00 89.75 460 GLU A C 1
ATOM 3761 O O . GLU A 1 460 ? 43.406 14.199 -69.928 1.00 89.75 460 GLU A O 1
ATOM 3766 N N . ILE A 1 461 ? 44.644 12.518 -70.742 1.00 88.94 461 ILE A N 1
ATOM 3767 C CA . ILE A 1 461 ? 43.604 11.487 -70.571 1.00 88.94 461 ILE A CA 1
ATOM 3768 C C . ILE A 1 461 ? 43.202 11.367 -69.096 1.00 88.94 461 ILE A C 1
ATOM 3770 O O . ILE A 1 461 ? 42.013 11.357 -68.774 1.00 88.94 461 ILE A O 1
ATOM 3774 N N . ASN A 1 462 ? 44.172 11.336 -68.178 1.00 85.25 462 ASN A N 1
ATOM 3775 C CA . ASN A 1 462 ? 43.893 11.264 -66.746 1.00 85.25 462 ASN A CA 1
ATOM 3776 C C . ASN A 1 462 ? 43.149 12.506 -66.239 1.00 85.25 462 ASN A C 1
ATOM 3778 O O . ASN A 1 462 ? 42.188 12.361 -65.481 1.00 85.25 462 ASN A O 1
ATOM 3782 N N . LYS A 1 463 ? 43.522 13.714 -66.686 1.00 88.81 463 LYS A N 1
ATOM 3783 C CA . LYS A 1 463 ? 42.777 14.947 -66.372 1.00 88.81 463 LYS A CA 1
ATOM 3784 C C . LYS A 1 463 ? 41.332 14.867 -66.867 1.00 88.81 463 LYS A C 1
ATOM 3786 O O . LYS A 1 463 ? 40.410 15.151 -66.101 1.00 88.81 463 LYS A O 1
ATOM 3791 N N . LYS A 1 464 ? 41.120 14.430 -68.114 1.00 91.19 464 LYS A N 1
ATOM 3792 C CA . LYS A 1 464 ? 39.780 14.256 -68.695 1.00 91.19 464 LYS A CA 1
ATOM 3793 C C . LYS A 1 464 ? 38.941 13.260 -67.895 1.00 91.19 464 LYS A C 1
ATOM 3795 O O . LYS A 1 464 ? 37.780 13.540 -67.586 1.00 91.19 464 LYS A O 1
ATOM 3800 N N . ASN A 1 465 ? 39.530 12.125 -67.523 1.00 88.06 465 ASN A N 1
ATOM 3801 C CA . ASN A 1 465 ? 38.866 11.103 -66.718 1.00 88.06 465 ASN A CA 1
ATOM 3802 C C . ASN A 1 465 ? 38.497 11.639 -65.328 1.00 88.06 465 ASN A C 1
ATOM 3804 O O . ASN A 1 465 ? 37.375 11.432 -64.877 1.00 88.06 465 ASN A O 1
ATOM 3808 N N . GLN A 1 466 ? 39.384 12.392 -64.668 1.00 87.25 466 GLN A N 1
ATOM 3809 C CA . GLN A 1 466 ? 39.091 13.012 -63.370 1.00 87.25 466 GLN A CA 1
ATOM 3810 C C . GLN A 1 466 ? 37.943 14.025 -63.446 1.00 87.25 466 GLN A C 1
ATOM 3812 O O . GLN A 1 466 ? 37.042 13.980 -62.609 1.00 87.25 466 GLN A O 1
ATOM 3817 N N . LEU A 1 467 ? 37.932 14.894 -64.460 1.00 91.00 467 LEU A N 1
ATOM 3818 C CA . LEU A 1 467 ? 36.837 15.846 -64.682 1.00 91.00 467 LEU A CA 1
ATOM 3819 C C . LEU A 1 467 ? 35.508 15.132 -64.964 1.00 91.00 467 LEU A C 1
ATOM 3821 O O . LEU A 1 467 ? 34.467 15.521 -64.431 1.00 91.00 467 LEU A O 1
ATOM 3825 N N . SER A 1 468 ? 35.546 14.057 -65.752 1.00 90.06 468 SER A N 1
ATOM 3826 C CA . SER A 1 468 ? 34.364 13.251 -66.079 1.00 90.06 468 SER A CA 1
ATOM 3827 C C . SER A 1 468 ? 33.812 12.520 -64.852 1.00 90.06 468 SER A C 1
ATOM 3829 O O . SER A 1 468 ? 32.607 12.560 -64.601 1.00 90.06 468 SER A O 1
ATOM 3831 N N . ASN A 1 469 ? 34.686 11.926 -64.036 1.00 88.19 469 ASN A N 1
ATOM 3832 C CA . ASN A 1 469 ? 34.308 11.271 -62.783 1.00 88.19 469 ASN A CA 1
ATOM 3833 C C . ASN A 1 469 ? 33.736 12.275 -61.776 1.00 88.19 469 ASN A C 1
ATOM 3835 O O . ASN A 1 469 ? 32.753 11.984 -61.097 1.00 88.19 469 ASN A O 1
ATOM 3839 N N . PHE A 1 470 ? 34.310 13.479 -61.695 1.00 88.69 470 PHE A N 1
ATOM 3840 C CA . PHE A 1 470 ? 33.779 14.535 -60.838 1.00 88.69 470 PHE A CA 1
ATOM 3841 C C . PHE A 1 470 ? 32.382 14.981 -61.288 1.00 88.69 470 PHE A C 1
ATOM 3843 O O . PHE A 1 470 ? 31.475 15.059 -60.458 1.00 88.69 470 PHE A O 1
ATOM 3850 N N . LYS A 1 471 ? 32.171 15.170 -62.600 1.00 91.56 471 LYS A N 1
ATOM 3851 C CA . LYS A 1 471 ? 30.842 15.438 -63.173 1.00 91.56 471 LYS A CA 1
ATOM 3852 C C . LYS A 1 471 ? 29.834 14.349 -62.791 1.00 91.56 471 LYS A C 1
ATOM 3854 O O . LYS A 1 471 ? 28.738 14.670 -62.339 1.00 91.56 471 LYS A O 1
ATOM 3859 N N . GLN A 1 472 ? 30.201 13.074 -62.929 1.00 88.88 472 GLN A N 1
ATOM 3860 C CA . GLN A 1 472 ? 29.334 11.957 -62.535 1.00 88.88 472 GLN A CA 1
ATOM 3861 C C . GLN A 1 472 ? 29.033 11.949 -61.029 1.00 88.88 472 GLN A C 1
ATOM 3863 O O . GLN A 1 472 ? 27.889 11.729 -60.643 1.00 88.88 472 GLN A O 1
ATOM 3868 N N . SER A 1 473 ? 30.019 12.250 -60.176 1.00 88.69 473 SER A N 1
ATOM 3869 C CA . SER A 1 473 ? 29.828 12.308 -58.721 1.00 88.69 473 SER A CA 1
ATOM 3870 C C . SER A 1 473 ? 28.839 13.400 -58.298 1.00 88.69 473 SER A C 1
ATOM 3872 O O . SER A 1 473 ? 28.025 13.167 -57.405 1.00 88.69 473 SER A O 1
ATOM 3874 N N . LEU A 1 474 ? 28.869 14.568 -58.953 1.00 88.56 474 LEU A N 1
ATOM 3875 C CA . LEU A 1 474 ? 27.897 15.642 -58.710 1.00 88.56 474 LEU A CA 1
ATOM 3876 C C . LEU A 1 474 ? 26.467 15.186 -59.023 1.00 88.56 474 LEU A C 1
ATOM 3878 O O . LEU A 1 474 ? 25.566 15.384 -58.208 1.00 88.56 474 LEU A O 1
ATOM 3882 N N . ILE A 1 475 ? 26.280 14.524 -60.167 1.00 88.44 475 ILE A N 1
ATOM 3883 C CA . ILE A 1 475 ? 24.979 13.989 -60.586 1.00 88.44 475 ILE A CA 1
ATOM 3884 C C . ILE A 1 475 ? 24.494 12.925 -59.595 1.00 88.44 475 ILE A C 1
ATOM 3886 O O . ILE A 1 475 ? 23.362 12.990 -59.120 1.00 88.44 475 ILE A O 1
ATOM 3890 N N . GLN A 1 476 ? 25.359 11.975 -59.232 1.00 88.00 476 GLN A N 1
ATOM 3891 C CA . GLN A 1 476 ? 24.998 10.889 -58.324 1.00 88.00 476 GLN A CA 1
ATOM 3892 C C . GLN A 1 476 ? 24.577 11.406 -56.943 1.00 88.00 476 GLN A C 1
ATOM 3894 O O . GLN A 1 476 ? 23.523 11.019 -56.447 1.00 88.00 476 GLN A O 1
ATOM 3899 N N . LYS A 1 477 ? 25.355 12.313 -56.338 1.00 88.31 477 LYS A N 1
ATOM 3900 C CA . LYS A 1 477 ? 25.023 12.868 -55.016 1.00 88.31 477 LYS A CA 1
ATOM 3901 C C . LYS A 1 477 ? 23.705 13.627 -55.016 1.00 88.31 477 LYS A C 1
ATOM 3903 O O . LYS A 1 477 ? 22.965 13.569 -54.041 1.00 88.31 477 LYS A O 1
ATOM 3908 N N . SER A 1 478 ? 23.404 14.338 -56.098 1.00 90.00 478 SER A N 1
ATOM 3909 C CA . SER A 1 478 ? 22.112 15.003 -56.215 1.00 90.00 478 SER A CA 1
ATOM 3910 C C . SER A 1 478 ? 20.961 14.010 -56.309 1.00 90.00 478 SER A C 1
ATOM 3912 O O . SER A 1 478 ? 19.918 14.246 -55.710 1.00 90.00 478 SER A O 1
ATOM 3914 N N . ASN A 1 479 ? 21.145 12.891 -57.014 1.00 88.69 479 ASN A N 1
ATOM 3915 C CA . ASN A 1 479 ? 20.136 11.835 -57.077 1.00 88.69 479 ASN A CA 1
ATOM 3916 C C . ASN A 1 479 ? 19.909 11.189 -55.701 1.00 88.69 479 ASN A C 1
ATOM 3918 O O . ASN A 1 479 ? 18.763 10.983 -55.320 1.00 88.69 479 ASN A O 1
ATOM 3922 N N . GLU A 1 480 ? 20.971 10.929 -54.933 1.00 88.19 480 GLU A N 1
ATOM 3923 C CA . GLU A 1 480 ? 20.869 10.419 -53.554 1.00 88.19 480 GLU A CA 1
ATOM 3924 C C . GLU A 1 480 ? 20.106 11.396 -52.641 1.00 88.19 480 GLU A C 1
ATOM 3926 O O . GLU A 1 480 ? 19.240 10.995 -51.865 1.00 88.19 480 GLU A O 1
ATOM 3931 N N . LEU A 1 481 ? 20.378 12.700 -52.757 1.00 90.88 481 LEU A N 1
ATOM 3932 C CA . LEU A 1 481 ? 19.640 13.723 -52.013 1.00 90.88 481 LEU A CA 1
ATOM 3933 C C . LEU A 1 481 ? 18.169 13.798 -52.437 1.00 90.88 481 LEU A C 1
ATOM 3935 O O . LEU A 1 481 ? 17.302 13.907 -51.574 1.00 90.88 481 LEU A O 1
ATOM 3939 N N . ASN A 1 482 ? 17.882 13.690 -53.735 1.00 92.69 482 ASN A N 1
ATOM 3940 C CA . ASN A 1 482 ? 16.512 13.677 -54.244 1.00 92.69 482 ASN A CA 1
ATOM 3941 C C . ASN A 1 482 ? 15.728 12.456 -53.746 1.00 92.69 482 ASN A C 1
ATOM 3943 O O . ASN A 1 482 ? 14.590 12.615 -53.329 1.00 92.69 482 ASN A O 1
ATOM 3947 N N . GLN A 1 483 ? 16.350 11.278 -53.646 1.00 90.12 483 GLN A N 1
ATOM 3948 C CA . GLN A 1 483 ? 15.713 10.099 -53.039 1.00 90.12 483 GLN A CA 1
ATOM 3949 C C . GLN A 1 483 ? 15.343 10.316 -51.562 1.00 90.12 483 GLN A C 1
ATOM 3951 O O . GLN A 1 483 ? 14.284 9.875 -51.106 1.00 90.12 483 GLN A O 1
ATOM 3956 N N . ASN A 1 484 ? 16.190 11.020 -50.804 1.00 89.88 484 ASN A N 1
ATOM 3957 C CA . ASN A 1 484 ? 15.877 11.390 -49.421 1.00 89.88 484 ASN A CA 1
ATOM 3958 C C . ASN A 1 484 ? 14.726 12.406 -49.353 1.00 89.88 484 ASN A C 1
ATOM 3960 O O . ASN A 1 484 ? 13.865 12.293 -48.480 1.00 89.88 484 ASN A O 1
ATOM 3964 N N . ILE A 1 485 ? 14.697 13.380 -50.271 1.00 91.25 485 ILE A N 1
ATOM 3965 C CA . ILE A 1 485 ? 13.604 14.355 -50.402 1.00 91.25 485 ILE A CA 1
ATOM 3966 C C . ILE A 1 485 ? 12.283 13.638 -50.709 1.00 91.25 485 ILE A C 1
ATOM 3968 O O . ILE A 1 485 ? 11.295 13.880 -50.017 1.00 91.25 485 ILE A O 1
ATOM 3972 N N . ASP A 1 486 ? 12.279 12.712 -51.669 1.00 91.50 486 ASP A N 1
ATOM 3973 C CA . ASP A 1 486 ? 11.104 11.915 -52.035 1.00 91.50 486 ASP A CA 1
ATOM 3974 C C . ASP A 1 486 ? 10.596 11.102 -50.839 1.00 91.50 486 ASP A C 1
ATOM 3976 O O . ASP A 1 486 ? 9.419 11.179 -50.489 1.00 91.50 486 ASP A O 1
ATOM 3980 N N . SER A 1 487 ? 11.499 10.431 -50.118 1.00 88.69 487 SER A N 1
ATOM 3981 C CA . SER A 1 487 ? 11.152 9.666 -48.912 1.00 88.69 487 SER A CA 1
ATOM 3982 C C . SER A 1 487 ? 10.525 10.542 -47.817 1.00 88.69 487 SER A C 1
ATOM 3984 O O . SER A 1 487 ? 9.603 10.117 -47.120 1.00 88.69 487 SER A O 1
ATOM 3986 N N . LEU A 1 488 ? 11.008 11.773 -47.627 1.00 90.06 488 LEU A N 1
ATOM 3987 C CA . LEU A 1 488 ? 10.432 12.710 -46.656 1.00 90.06 488 LEU A CA 1
ATOM 3988 C C . LEU A 1 488 ? 9.069 13.241 -47.112 1.00 90.06 488 LEU A C 1
ATOM 3990 O O . LEU A 1 488 ? 8.155 13.377 -46.295 1.00 90.06 488 LEU A O 1
ATOM 3994 N N . ASN A 1 489 ? 8.918 13.514 -48.406 1.00 92.38 489 ASN A N 1
ATOM 3995 C CA . ASN A 1 489 ? 7.661 13.964 -48.988 1.00 92.38 489 ASN A CA 1
ATOM 3996 C C . ASN A 1 489 ? 6.573 12.889 -48.901 1.00 92.38 489 ASN A C 1
ATOM 3998 O O . ASN A 1 489 ? 5.449 13.217 -48.529 1.00 92.38 489 ASN A O 1
ATOM 4002 N N . GLU A 1 490 ? 6.900 11.624 -49.171 1.00 90.06 490 GLU A N 1
ATOM 4003 C CA . GLU A 1 490 ? 5.959 10.503 -49.058 1.00 90.06 490 GLU A CA 1
ATOM 4004 C C . GLU A 1 490 ? 5.525 10.251 -47.609 1.00 90.06 490 GLU A C 1
ATOM 4006 O O . GLU A 1 490 ? 4.338 10.069 -47.342 1.00 90.06 490 GLU A O 1
ATOM 4011 N N . ASN A 1 491 ? 6.466 10.281 -46.660 1.00 88.56 491 ASN A N 1
ATOM 4012 C CA . ASN A 1 491 ? 6.171 9.966 -45.261 1.00 88.56 491 ASN A CA 1
ATOM 4013 C C . ASN A 1 491 ? 5.408 11.080 -44.527 1.00 88.56 491 ASN A C 1
ATOM 4015 O O . ASN A 1 491 ? 4.651 10.790 -43.601 1.00 88.56 491 ASN A O 1
ATOM 4019 N N . TYR A 1 492 ? 5.619 12.347 -44.902 1.00 87.75 492 TYR A N 1
ATOM 4020 C CA . TYR A 1 492 ? 5.149 13.494 -44.114 1.00 87.75 492 TYR A CA 1
ATOM 4021 C C . TYR A 1 492 ? 4.381 14.561 -44.914 1.00 87.75 492 TYR A C 1
ATOM 4023 O O . TYR A 1 492 ? 3.882 15.511 -44.315 1.00 87.75 492 TYR A O 1
ATOM 4031 N N . GLY A 1 493 ? 4.268 14.442 -46.242 1.00 87.50 493 GLY A N 1
ATOM 4032 C CA . GLY A 1 493 ? 3.488 15.366 -47.078 1.00 87.50 493 GLY A CA 1
ATOM 4033 C C . GLY A 1 493 ? 4.049 16.792 -47.160 1.00 87.50 493 GLY A C 1
ATOM 4034 O O . GLY A 1 493 ? 3.281 17.746 -47.257 1.00 87.50 493 GLY A O 1
ATOM 4035 N N . LEU A 1 494 ? 5.374 16.957 -47.080 1.00 88.44 494 LEU A N 1
ATOM 4036 C CA . LEU A 1 494 ? 6.023 18.263 -46.874 1.00 88.44 494 LEU A CA 1
ATOM 4037 C C . LEU A 1 494 ? 6.171 19.123 -48.141 1.00 88.44 494 LEU A C 1
ATOM 4039 O O . LEU A 1 494 ? 6.344 20.334 -48.026 1.00 88.44 494 LEU A O 1
ATOM 4043 N N . GLY A 1 495 ? 6.111 18.527 -49.336 1.00 90.12 495 GLY A N 1
ATOM 4044 C CA . GLY A 1 495 ? 6.208 19.257 -50.608 1.00 90.12 495 GLY A CA 1
ATOM 4045 C C . GLY A 1 495 ? 7.574 19.909 -50.864 1.00 90.12 495 GLY A C 1
ATOM 4046 O O . GLY A 1 495 ? 7.644 20.975 -51.472 1.00 90.12 495 GLY A O 1
ATOM 4047 N N . ILE A 1 496 ? 8.658 19.298 -50.386 1.00 92.06 496 ILE A N 1
ATOM 4048 C CA . ILE A 1 496 ? 10.029 19.776 -50.585 1.00 92.06 496 ILE A CA 1
ATOM 4049 C C . ILE A 1 496 ? 10.401 19.623 -52.075 1.00 92.06 496 ILE A C 1
ATOM 4051 O O . ILE A 1 496 ? 10.289 18.512 -52.599 1.00 92.06 496 ILE A O 1
ATOM 4055 N N . PRO A 1 497 ? 10.841 20.690 -52.770 1.00 90.69 497 PRO A N 1
ATOM 4056 C CA . PRO A 1 497 ? 11.225 20.619 -54.180 1.00 90.69 497 PRO A CA 1
ATOM 4057 C C . PRO A 1 497 ? 12.537 19.846 -54.389 1.00 90.69 497 PRO A C 1
ATOM 4059 O O . PRO A 1 497 ? 13.439 19.901 -53.551 1.00 90.69 497 PRO A O 1
ATOM 4062 N N . ILE A 1 498 ? 12.650 19.158 -55.530 1.00 91.31 498 ILE A N 1
ATOM 4063 C CA . ILE A 1 498 ? 13.846 18.392 -55.910 1.00 91.31 498 ILE A CA 1
ATOM 4064 C C . ILE A 1 498 ? 15.005 19.297 -56.353 1.00 91.31 498 ILE A C 1
ATOM 4066 O O . ILE A 1 498 ? 14.823 20.428 -56.801 1.00 91.31 498 ILE A O 1
ATOM 4070 N N . ILE A 1 499 ? 16.219 18.767 -56.254 1.00 90.38 499 ILE A N 1
ATOM 4071 C CA . ILE A 1 499 ? 17.461 19.398 -56.695 1.00 90.38 499 ILE A CA 1
ATOM 4072 C C . ILE A 1 499 ? 17.633 19.147 -58.197 1.00 90.38 499 ILE A C 1
ATOM 4074 O O . ILE A 1 499 ? 17.961 18.035 -58.623 1.00 90.38 499 ILE A O 1
ATOM 4078 N N . GLU A 1 500 ? 17.447 20.191 -59.004 1.00 88.94 500 GLU A N 1
ATOM 4079 C CA . GLU A 1 500 ? 17.719 20.170 -60.444 1.00 88.94 500 GLU A CA 1
ATOM 4080 C C . GLU A 1 500 ? 19.206 20.462 -60.710 1.00 88.94 500 GLU A C 1
ATOM 4082 O O . GLU A 1 500 ? 19.642 21.615 -60.770 1.00 88.94 500 GLU A O 1
ATOM 4087 N N . VAL A 1 501 ? 20.006 19.396 -60.854 1.00 86.31 501 VAL A N 1
ATOM 4088 C CA . VAL A 1 501 ? 21.479 19.451 -61.005 1.00 86.31 501 VAL A CA 1
ATOM 4089 C C . VAL A 1 501 ? 21.922 20.444 -62.070 1.00 86.31 501 VAL A C 1
ATOM 4091 O O . VAL A 1 501 ? 22.853 21.220 -61.850 1.00 86.31 501 VAL A O 1
ATOM 4094 N N . GLU A 1 502 ? 21.250 20.413 -63.218 1.00 83.19 502 GLU A N 1
ATOM 4095 C CA . GLU A 1 502 ? 21.593 21.224 -64.382 1.00 83.19 502 GLU A CA 1
ATOM 4096 C C . GLU A 1 502 ? 21.319 22.710 -64.173 1.00 83.19 502 GLU A C 1
ATOM 4098 O O . GLU A 1 502 ? 21.916 23.500 -64.883 1.00 83.19 502 GLU A O 1
ATOM 4103 N N . GLN A 1 503 ? 20.489 23.101 -63.199 1.00 85.44 503 GLN A N 1
ATOM 4104 C CA . GLN A 1 503 ? 20.226 24.505 -62.861 1.00 85.44 503 GLN A CA 1
ATOM 4105 C C . GLN A 1 503 ? 21.072 24.990 -61.681 1.00 85.44 503 GLN A C 1
ATOM 4107 O O . GLN A 1 503 ? 21.523 26.134 -61.655 1.00 85.44 503 GLN A O 1
ATOM 4112 N N . ILE A 1 504 ? 21.319 24.117 -60.705 1.00 87.75 504 ILE A N 1
ATOM 4113 C CA . ILE A 1 504 ? 22.040 24.477 -59.479 1.00 87.75 504 ILE A CA 1
ATOM 4114 C C . ILE A 1 504 ? 23.553 24.520 -59.714 1.00 87.75 504 ILE A C 1
ATOM 4116 O O . ILE A 1 504 ? 24.235 25.400 -59.189 1.00 87.75 504 ILE A O 1
ATOM 4120 N N . PHE A 1 505 ? 24.084 23.604 -60.528 1.00 88.81 505 PHE A N 1
ATOM 4121 C CA . PHE A 1 505 ? 25.521 23.482 -60.787 1.00 88.81 505 PHE A CA 1
ATOM 4122 C C . PHE A 1 505 ? 25.938 23.963 -62.186 1.00 88.81 505 PHE A C 1
ATOM 4124 O O . PHE A 1 505 ? 27.014 23.584 -62.652 1.00 88.81 505 PHE A O 1
ATOM 4131 N N . VAL A 1 506 ? 25.127 24.802 -62.853 1.00 89.81 506 VAL A N 1
ATOM 4132 C CA . VAL A 1 506 ? 25.380 25.327 -64.218 1.00 89.81 506 VAL A CA 1
ATOM 4133 C C . VAL A 1 506 ? 26.826 25.794 -64.371 1.00 89.81 506 VAL A C 1
ATOM 4135 O O . VAL A 1 506 ? 27.564 25.283 -65.204 1.00 89.81 506 VAL A O 1
ATOM 4138 N N . SER A 1 507 ? 27.268 26.708 -63.499 1.00 88.06 507 SER A N 1
ATOM 4139 C CA . SER A 1 507 ? 28.600 27.317 -63.602 1.00 88.06 507 SER A CA 1
ATOM 4140 C C . SER A 1 507 ? 29.744 26.297 -63.530 1.00 88.06 507 SER A C 1
ATOM 4142 O O . SER A 1 507 ? 30.757 26.439 -64.216 1.00 88.06 507 SER A O 1
ATOM 4144 N N . GLN A 1 508 ? 29.588 25.247 -62.721 1.00 93.19 508 GLN A N 1
ATOM 4145 C CA . GLN A 1 508 ? 30.572 24.181 -62.584 1.00 93.19 508 GLN A CA 1
ATOM 4146 C C . GLN A 1 508 ? 30.529 23.241 -63.791 1.00 93.19 508 GLN A C 1
ATOM 4148 O O . GLN A 1 508 ? 31.584 22.881 -64.311 1.00 93.19 508 GLN A O 1
ATOM 4153 N N . LEU A 1 509 ? 29.335 22.850 -64.244 1.00 91.06 509 LEU A N 1
ATOM 4154 C CA . LEU A 1 509 ? 29.153 21.946 -65.381 1.00 91.06 509 LEU A CA 1
ATOM 4155 C C . LEU A 1 509 ? 29.640 22.571 -66.691 1.00 91.06 509 LEU A C 1
ATOM 4157 O O . LEU A 1 509 ? 30.354 21.901 -67.442 1.00 91.06 509 LEU A O 1
ATOM 4161 N N . ASP A 1 510 ? 29.343 23.850 -66.913 1.00 91.88 510 ASP A N 1
ATOM 4162 C CA . ASP A 1 510 ? 29.824 24.613 -68.064 1.00 91.88 510 ASP A CA 1
ATOM 4163 C C . ASP A 1 510 ? 31.348 24.701 -68.053 1.00 91.88 510 ASP A C 1
ATOM 4165 O O . ASP A 1 510 ? 31.999 24.414 -69.061 1.00 91.88 510 ASP A O 1
ATOM 4169 N N . LYS A 1 511 ? 31.949 24.999 -66.889 1.00 94.38 511 LYS A N 1
ATOM 4170 C CA . LYS A 1 511 ? 33.409 25.063 -66.784 1.00 94.38 511 LYS A CA 1
ATOM 4171 C C . LYS A 1 511 ? 34.067 23.704 -67.009 1.00 94.38 511 LYS A C 1
ATOM 4173 O O . LYS A 1 511 ? 35.104 23.628 -67.664 1.00 94.38 511 LYS A O 1
ATOM 4178 N N . ILE A 1 512 ? 33.478 22.623 -66.497 1.00 92.44 512 ILE A N 1
ATOM 4179 C CA . ILE A 1 512 ? 33.958 21.258 -66.752 1.00 92.44 512 ILE A CA 1
ATOM 4180 C C . ILE A 1 512 ? 33.882 20.940 -68.248 1.00 92.44 512 ILE A C 1
ATOM 4182 O O . ILE A 1 512 ? 34.829 20.376 -68.794 1.00 92.44 512 ILE A O 1
ATOM 4186 N N . HIS A 1 513 ? 32.790 21.310 -68.919 1.00 92.81 513 HIS A N 1
ATOM 4187 C CA . HIS A 1 513 ? 32.631 21.084 -70.352 1.00 92.81 513 HIS A CA 1
ATOM 4188 C C . HIS A 1 513 ? 33.659 21.869 -71.180 1.00 92.81 513 HIS A C 1
ATOM 4190 O O . HIS A 1 513 ? 34.287 21.298 -72.074 1.00 92.81 513 HIS A O 1
ATOM 4196 N N . GLU A 1 514 ? 33.895 23.137 -70.836 1.00 94.31 514 GLU A N 1
ATOM 4197 C CA . GLU A 1 514 ? 34.937 23.974 -71.443 1.00 94.31 514 GLU A CA 1
ATOM 4198 C C . GLU A 1 514 ? 36.323 23.325 -71.296 1.00 94.31 514 GLU A C 1
ATOM 4200 O O . GLU A 1 514 ? 37.052 23.174 -72.277 1.00 94.31 514 GLU A O 1
ATOM 4205 N N . LEU A 1 515 ? 36.670 22.875 -70.085 1.00 94.56 515 LEU A N 1
ATOM 4206 C CA . LEU A 1 515 ? 37.957 22.235 -69.803 1.00 94.56 515 LEU A CA 1
ATOM 4207 C C . LEU A 1 515 ? 38.122 20.900 -70.538 1.00 94.56 515 LEU A C 1
ATOM 4209 O O . LEU A 1 515 ? 39.189 20.645 -71.088 1.00 94.56 515 LEU A O 1
ATOM 4213 N N . ILE A 1 516 ? 37.083 20.059 -70.587 1.00 93.00 516 ILE A N 1
ATOM 4214 C CA . ILE A 1 516 ? 37.117 18.797 -71.344 1.00 93.00 516 ILE A CA 1
ATOM 4215 C C . ILE A 1 516 ? 37.326 19.074 -72.836 1.00 93.00 516 ILE A C 1
ATOM 4217 O O . ILE A 1 516 ? 38.148 18.412 -73.464 1.00 93.00 516 ILE A O 1
ATOM 4221 N N . THR A 1 517 ? 36.647 20.082 -73.385 1.00 93.06 517 THR A N 1
ATOM 4222 C CA . THR A 1 517 ? 36.796 20.478 -74.793 1.00 93.06 517 THR A CA 1
ATOM 4223 C C . THR A 1 517 ? 38.215 20.971 -75.089 1.00 93.06 517 THR A C 1
ATOM 4225 O O . THR A 1 517 ? 38.807 20.606 -76.105 1.00 93.06 517 THR A O 1
ATOM 4228 N N . ALA A 1 518 ? 38.803 21.759 -74.184 1.00 93.06 518 ALA A N 1
ATOM 4229 C CA . ALA A 1 518 ? 40.191 22.198 -74.303 1.00 93.06 518 ALA A CA 1
ATOM 4230 C C . ALA A 1 518 ? 41.179 21.016 -74.270 1.00 93.06 518 ALA A C 1
ATOM 4232 O O . ALA A 1 518 ? 42.104 20.969 -75.083 1.00 93.06 518 ALA A O 1
ATOM 4233 N N . ILE A 1 519 ? 40.953 20.043 -73.380 1.00 92.88 519 ILE A N 1
ATOM 4234 C CA . ILE A 1 519 ? 41.762 18.820 -73.293 1.00 92.88 519 ILE A CA 1
ATOM 4235 C C . ILE A 1 519 ? 41.640 17.989 -74.576 1.00 92.88 519 ILE A C 1
ATOM 4237 O O . ILE A 1 519 ? 42.651 17.511 -75.082 1.00 92.88 519 ILE A O 1
ATOM 4241 N N . ASP A 1 520 ? 40.438 17.849 -75.140 1.00 92.25 520 ASP A N 1
ATOM 4242 C CA . ASP A 1 520 ? 40.222 17.100 -76.384 1.00 92.25 520 ASP A CA 1
ATOM 4243 C C . ASP A 1 520 ? 40.963 17.719 -77.574 1.00 92.25 520 ASP A C 1
ATOM 4245 O O . ASP A 1 520 ? 41.615 17.002 -78.339 1.00 92.25 520 ASP A O 1
ATOM 4249 N N . ASN A 1 521 ? 40.974 19.050 -77.674 1.00 91.88 521 ASN A N 1
ATOM 4250 C CA . ASN A 1 521 ? 41.776 19.756 -78.675 1.00 91.88 521 ASN A CA 1
ATOM 4251 C C . ASN A 1 521 ? 43.283 19.519 -78.472 1.00 91.88 521 ASN A C 1
ATOM 4253 O O . ASN A 1 521 ? 44.014 19.266 -79.433 1.00 91.88 521 ASN A O 1
ATOM 4257 N N . GLN A 1 522 ? 43.760 19.563 -77.224 1.00 92.94 522 GLN A N 1
ATOM 4258 C CA . GLN A 1 522 ? 45.165 19.308 -76.901 1.00 92.94 522 GLN A CA 1
ATOM 4259 C C . GLN A 1 522 ? 45.571 17.857 -77.205 1.00 92.94 522 GLN A C 1
ATOM 4261 O O . GLN A 1 522 ? 46.656 17.625 -77.741 1.00 92.94 522 GLN A O 1
ATOM 4266 N N . LEU A 1 523 ? 44.703 16.882 -76.915 1.00 91.62 523 LEU A N 1
ATOM 4267 C CA . LEU A 1 523 ? 44.907 15.476 -77.266 1.00 91.62 523 LEU A CA 1
ATOM 4268 C C . LEU A 1 523 ? 44.993 15.282 -78.783 1.00 91.62 523 LEU A C 1
ATOM 4270 O O . LEU A 1 523 ? 45.842 14.516 -79.238 1.00 91.62 523 LEU A O 1
ATOM 4274 N N . GLY A 1 524 ? 44.177 15.994 -79.568 1.00 89.50 524 GLY A N 1
ATOM 4275 C CA . GLY A 1 524 ? 44.282 16.014 -81.031 1.00 89.50 524 GLY A CA 1
ATOM 4276 C C . GLY A 1 524 ? 45.679 16.429 -81.503 1.00 89.50 524 GLY A C 1
ATOM 4277 O O . GLY A 1 524 ? 46.350 15.666 -82.197 1.00 89.50 524 GLY A O 1
ATOM 4278 N N . LEU A 1 525 ? 46.170 17.577 -81.022 1.00 90.69 525 LEU A N 1
ATOM 4279 C CA . LEU A 1 525 ? 47.505 18.094 -81.359 1.00 90.69 525 LEU A CA 1
ATOM 4280 C C . LEU A 1 525 ? 48.643 17.156 -80.922 1.00 90.69 525 LEU A C 1
ATOM 4282 O O . LEU A 1 525 ? 49.639 17.001 -81.631 1.00 90.69 525 LEU A O 1
ATOM 4286 N N . LEU A 1 526 ? 48.528 16.532 -79.746 1.00 91.56 526 LEU A N 1
ATOM 4287 C CA . LEU A 1 526 ? 49.528 15.580 -79.254 1.00 91.56 526 LEU A CA 1
ATOM 4288 C C . LEU A 1 526 ? 49.557 14.292 -80.088 1.00 91.56 526 LEU A C 1
ATOM 4290 O O . LEU A 1 526 ? 50.641 13.774 -80.352 1.00 91.56 526 LEU A O 1
ATOM 4294 N N . ASN A 1 527 ? 48.399 13.802 -80.539 1.00 88.75 527 ASN A N 1
ATOM 4295 C CA . ASN A 1 527 ? 48.315 12.630 -81.412 1.00 88.75 527 ASN A CA 1
ATOM 4296 C C . ASN A 1 527 ? 48.894 12.906 -82.809 1.00 88.75 527 ASN A C 1
ATOM 4298 O O . ASN A 1 527 ? 49.606 12.061 -83.346 1.00 88.75 527 ASN A O 1
ATOM 4302 N N . GLU A 1 528 ? 48.678 14.098 -83.370 1.00 89.00 528 GLU A N 1
ATOM 4303 C CA . GLU A 1 528 ? 49.324 14.504 -84.628 1.00 89.00 528 GLU A CA 1
ATOM 4304 C C . GLU A 1 528 ? 50.854 14.522 -84.494 1.00 89.00 528 GLU A C 1
ATOM 4306 O O . GLU A 1 528 ? 51.570 13.973 -85.335 1.00 89.00 528 GLU A O 1
ATOM 4311 N N . ARG A 1 529 ? 51.376 15.080 -83.391 1.00 87.25 529 ARG A N 1
ATOM 4312 C CA . ARG A 1 529 ? 52.819 15.059 -83.092 1.00 87.25 529 ARG A CA 1
ATOM 4313 C C . ARG A 1 529 ? 53.350 13.640 -82.878 1.00 87.25 529 ARG A C 1
ATOM 4315 O O . ARG A 1 529 ? 54.459 13.343 -83.319 1.00 87.25 529 ARG A O 1
ATOM 4322 N N . LYS A 1 530 ? 52.572 12.765 -82.231 1.00 87.44 530 LYS A N 1
ATOM 4323 C CA . LYS A 1 530 ? 52.907 11.346 -82.042 1.00 87.44 530 LYS A CA 1
ATOM 4324 C C . LYS A 1 530 ? 53.109 10.643 -83.390 1.00 87.44 530 LYS A C 1
ATOM 4326 O O . LYS A 1 530 ? 54.130 9.981 -83.576 1.00 87.44 530 LYS A O 1
ATOM 4331 N N . GLU A 1 531 ? 52.186 10.817 -84.338 1.00 85.25 531 GLU A N 1
ATOM 4332 C CA . GLU A 1 531 ? 52.295 10.204 -85.671 1.00 85.25 531 GLU A CA 1
ATOM 4333 C C . GLU A 1 531 ? 53.424 10.823 -86.518 1.00 85.25 531 GLU A C 1
ATOM 4335 O O . GLU A 1 531 ? 54.097 10.103 -87.260 1.00 85.25 531 GLU A O 1
ATOM 4340 N N . ALA A 1 532 ? 53.711 12.120 -86.361 1.00 84.38 532 ALA A N 1
ATOM 4341 C CA . ALA A 1 532 ? 54.853 12.762 -87.017 1.00 84.38 532 ALA A CA 1
ATOM 4342 C C . ALA A 1 532 ? 56.198 12.159 -86.564 1.00 84.38 532 ALA A C 1
ATOM 4344 O O . ALA A 1 532 ? 57.007 11.770 -87.405 1.00 84.38 532 ALA A O 1
ATOM 4345 N N . ILE A 1 533 ? 56.409 11.994 -85.249 1.00 82.25 533 ILE A N 1
ATOM 4346 C CA . ILE A 1 533 ? 57.622 11.350 -84.707 1.00 82.25 533 ILE A CA 1
ATOM 4347 C C . ILE A 1 533 ? 57.728 9.897 -85.174 1.00 82.25 533 ILE A C 1
ATOM 4349 O O . ILE A 1 533 ? 58.811 9.437 -85.526 1.00 82.25 533 ILE A O 1
ATOM 4353 N N . LYS A 1 534 ? 56.611 9.166 -85.206 1.00 81.69 534 LYS A N 1
ATOM 4354 C CA . LYS A 1 534 ? 56.568 7.782 -85.693 1.00 81.69 534 LYS A CA 1
ATOM 4355 C C . LYS A 1 534 ? 56.975 7.674 -87.165 1.00 81.69 534 LYS A C 1
ATOM 4357 O O . LYS A 1 534 ? 57.745 6.780 -87.512 1.00 81.69 534 LYS A O 1
ATOM 4362 N N . THR A 1 535 ? 56.516 8.604 -88.002 1.00 80.44 535 THR A N 1
ATOM 4363 C CA . THR A 1 535 ? 56.900 8.684 -89.421 1.00 80.44 535 THR A CA 1
ATOM 4364 C C . THR A 1 535 ? 58.399 8.963 -89.556 1.00 80.44 535 THR A C 1
ATOM 4366 O O . THR A 1 535 ? 59.111 8.196 -90.199 1.00 80.44 535 THR A O 1
ATOM 4369 N N . GLU A 1 536 ? 58.916 9.961 -88.834 1.00 78.56 536 GLU A N 1
ATOM 4370 C CA . GLU A 1 536 ? 60.345 10.315 -88.814 1.00 78.56 536 GLU A CA 1
ATOM 4371 C C . GLU A 1 536 ? 61.243 9.198 -88.244 1.00 78.56 536 GLU A C 1
ATOM 4373 O O . GLU A 1 536 ? 62.444 9.127 -88.515 1.00 78.56 536 GLU A O 1
ATOM 4378 N N . PHE A 1 537 ? 60.697 8.331 -87.393 1.00 76.69 537 PHE A N 1
ATOM 4379 C CA . PHE A 1 537 ? 61.424 7.200 -86.825 1.00 76.69 537 PHE A CA 1
ATOM 4380 C C . PHE A 1 537 ? 61.458 6.003 -87.789 1.00 76.69 537 PHE A C 1
ATOM 4382 O O . PHE A 1 537 ? 62.458 5.288 -87.838 1.00 76.69 537 PHE A O 1
ATOM 4389 N N . SER A 1 538 ? 60.423 5.846 -88.624 1.00 73.50 538 SER A N 1
ATOM 4390 C CA . SER A 1 538 ? 60.353 4.817 -89.674 1.00 73.50 538 SER A CA 1
ATOM 4391 C C . SER A 1 538 ? 61.328 5.021 -90.833 1.00 73.50 538 SER A C 1
ATOM 4393 O O . SER A 1 538 ? 61.739 4.045 -91.451 1.00 73.50 538 SER A O 1
ATOM 4395 N N . GLU A 1 539 ? 61.761 6.257 -91.088 1.00 74.31 539 GLU A N 1
ATOM 4396 C CA . GLU A 1 539 ? 62.707 6.576 -92.167 1.00 74.31 539 GLU A CA 1
ATOM 4397 C C . GLU A 1 539 ? 64.152 6.126 -91.874 1.00 74.31 539 GLU A C 1
ATOM 4399 O O . GLU A 1 539 ? 64.932 5.927 -92.803 1.00 74.31 539 GLU A O 1
ATOM 4404 N N . PHE A 1 540 ? 64.518 5.951 -90.598 1.00 65.62 540 PHE A N 1
ATOM 4405 C CA . PHE A 1 540 ? 65.903 5.696 -90.170 1.00 65.62 540 PHE A CA 1
ATOM 4406 C C . PHE A 1 540 ? 66.106 4.357 -89.448 1.00 65.62 540 PHE A C 1
ATOM 4408 O O . PHE A 1 540 ? 67.239 3.885 -89.352 1.00 65.62 540 PHE A O 1
ATOM 4415 N N . TYR A 1 541 ? 65.045 3.741 -88.922 1.00 71.00 541 TYR A N 1
ATOM 4416 C CA . TYR A 1 541 ? 65.142 2.501 -88.154 1.00 71.00 541 TYR A CA 1
ATOM 4417 C C . TYR A 1 541 ? 64.904 1.265 -89.032 1.00 71.00 541 TYR A C 1
ATOM 4419 O O . TYR A 1 541 ? 63.878 1.147 -89.693 1.00 71.00 541 TYR A O 1
ATOM 4427 N N . THR A 1 542 ? 65.840 0.314 -89.010 1.00 60.78 542 THR A N 1
ATOM 4428 C CA . THR A 1 542 ? 65.819 -0.897 -89.855 1.00 60.78 542 THR A CA 1
ATOM 4429 C C . THR A 1 542 ? 65.254 -2.145 -89.159 1.00 60.78 542 THR A C 1
ATOM 4431 O O . THR A 1 542 ? 65.201 -3.211 -89.773 1.00 60.78 542 THR A O 1
ATOM 4434 N N . GLY A 1 543 ? 64.847 -2.040 -87.887 1.00 69.56 543 GLY A N 1
ATOM 4435 C CA . GLY A 1 543 ? 64.235 -3.129 -87.111 1.00 69.56 543 GLY A CA 1
ATOM 4436 C C . GLY A 1 543 ? 62.699 -3.121 -87.127 1.00 69.56 543 GLY A C 1
ATOM 4437 O O . GLY A 1 543 ? 62.072 -2.323 -87.822 1.00 69.56 543 GLY A O 1
ATOM 4438 N N . ASP A 1 544 ? 62.070 -3.989 -86.323 1.00 77.06 544 ASP A N 1
ATOM 4439 C CA . ASP A 1 544 ? 60.605 -4.030 -86.173 1.00 77.06 544 ASP A CA 1
ATOM 4440 C C . ASP A 1 544 ? 60.091 -2.864 -85.311 1.00 77.06 544 ASP A C 1
ATOM 4442 O O . ASP A 1 544 ? 59.904 -2.964 -84.094 1.00 77.06 544 ASP A O 1
ATOM 4446 N N . LEU A 1 545 ? 59.871 -1.728 -85.973 1.00 76.12 545 LEU A N 1
ATOM 4447 C CA . LEU A 1 545 ? 59.395 -0.497 -85.349 1.00 76.12 545 LEU A CA 1
ATOM 4448 C C . LEU A 1 545 ? 58.003 -0.634 -84.728 1.00 76.12 545 LEU A C 1
ATOM 4450 O O . LEU A 1 545 ? 57.689 0.012 -83.728 1.00 76.12 545 LEU A O 1
ATOM 4454 N N . THR A 1 546 ? 57.157 -1.460 -85.336 1.00 75.06 546 THR A N 1
ATOM 4455 C CA . THR A 1 546 ? 55.751 -1.575 -84.952 1.00 75.06 546 THR A CA 1
ATOM 4456 C C . THR A 1 546 ? 55.635 -2.237 -83.588 1.00 75.06 546 THR A C 1
ATOM 4458 O O . THR A 1 546 ? 54.909 -1.746 -82.724 1.00 75.06 546 THR A O 1
ATOM 4461 N N . THR A 1 547 ? 56.393 -3.313 -83.372 1.00 77.81 547 THR A N 1
ATOM 4462 C CA . THR A 1 547 ? 56.449 -4.005 -82.079 1.00 77.81 547 THR A CA 1
ATOM 4463 C C . THR A 1 547 ? 57.104 -3.127 -81.010 1.00 77.81 547 THR A C 1
ATOM 4465 O O . THR A 1 547 ? 56.566 -3.001 -79.913 1.00 77.81 547 THR A O 1
ATOM 4468 N N . LEU A 1 548 ? 58.187 -2.422 -81.356 1.00 78.94 548 LEU A N 1
ATOM 4469 C CA . LEU A 1 548 ? 58.899 -1.520 -80.448 1.00 78.94 548 LEU A CA 1
ATOM 4470 C C . LEU A 1 548 ? 58.001 -0.405 -79.887 1.00 78.94 548 LEU A C 1
ATOM 4472 O O . LEU A 1 548 ? 57.914 -0.217 -78.675 1.00 78.94 548 LEU A O 1
ATOM 4476 N N . LEU A 1 549 ? 57.313 0.334 -80.763 1.00 79.94 549 LEU A N 1
ATOM 4477 C CA . LEU A 1 549 ? 56.438 1.433 -80.345 1.00 79.94 549 LEU A CA 1
ATOM 4478 C C . LEU A 1 549 ? 55.184 0.928 -79.628 1.00 79.94 549 LEU A C 1
ATOM 4480 O O . LEU A 1 549 ? 54.708 1.583 -78.705 1.00 79.94 549 LEU A O 1
ATOM 4484 N N . ARG A 1 550 ? 54.676 -0.254 -80.000 1.00 81.81 550 ARG A N 1
ATOM 4485 C CA . ARG A 1 550 ? 53.560 -0.899 -79.299 1.00 81.81 550 ARG A CA 1
ATOM 4486 C C . ARG A 1 550 ? 53.925 -1.269 -77.861 1.00 81.81 550 ARG A C 1
ATOM 4488 O O . ARG A 1 550 ? 53.104 -1.070 -76.967 1.00 81.81 550 ARG A O 1
ATOM 4495 N N . ASP A 1 551 ? 55.126 -1.792 -77.636 1.00 82.50 551 ASP A N 1
ATOM 4496 C CA . ASP A 1 551 ? 55.601 -2.135 -76.296 1.00 82.50 551 ASP A CA 1
ATOM 4497 C C . ASP A 1 551 ? 55.835 -0.877 -75.451 1.00 82.50 551 ASP A C 1
ATOM 4499 O O . ASP A 1 551 ? 55.423 -0.833 -74.293 1.00 82.50 551 ASP A O 1
ATOM 4503 N N . VAL A 1 552 ? 56.397 0.187 -76.037 1.00 82.62 552 VAL A N 1
ATOM 4504 C CA . VAL A 1 552 ? 56.551 1.485 -75.355 1.00 82.62 552 VAL A CA 1
ATOM 4505 C C . VAL A 1 552 ? 55.192 2.096 -74.994 1.00 82.62 552 VAL A C 1
ATOM 4507 O O . VAL A 1 552 ? 55.016 2.519 -73.852 1.00 82.62 552 VAL A O 1
ATOM 4510 N N . ASP A 1 553 ? 54.216 2.087 -75.910 1.00 81.94 553 ASP A N 1
ATOM 4511 C CA . ASP A 1 553 ? 52.831 2.506 -75.642 1.00 81.94 553 ASP A CA 1
ATOM 4512 C C . ASP A 1 553 ? 52.233 1.703 -74.473 1.00 81.94 553 ASP A C 1
ATOM 4514 O O . ASP A 1 553 ? 51.681 2.276 -73.531 1.00 81.94 553 ASP A O 1
ATOM 4518 N N . LYS A 1 554 ? 52.366 0.370 -74.507 1.00 86.44 554 LYS A N 1
ATOM 4519 C CA . LYS A 1 554 ? 51.846 -0.528 -73.470 1.00 86.44 554 LYS A CA 1
ATOM 4520 C C . LYS A 1 554 ? 52.459 -0.222 -72.101 1.00 86.44 554 LYS A C 1
ATOM 4522 O O . LYS A 1 554 ? 51.714 0.001 -71.147 1.00 86.44 554 LYS A O 1
ATOM 4527 N N . TYR A 1 555 ? 53.786 -0.187 -72.000 1.00 85.06 555 TYR A N 1
ATOM 4528 C CA . TYR A 1 555 ? 54.470 0.024 -70.725 1.00 85.06 555 TYR A CA 1
ATOM 4529 C C . TYR A 1 555 ? 54.259 1.439 -70.177 1.00 85.06 555 TYR A C 1
ATOM 4531 O O . TYR A 1 555 ? 54.083 1.593 -68.971 1.00 85.06 555 TYR A O 1
ATOM 4539 N N . GLN A 1 556 ? 54.188 2.468 -71.030 1.00 84.31 556 GLN A N 1
ATOM 4540 C CA . GLN A 1 556 ? 53.854 3.830 -70.592 1.00 84.31 556 GLN A CA 1
ATOM 4541 C C . GLN A 1 556 ? 52.420 3.948 -70.065 1.00 84.31 556 GLN A C 1
ATOM 4543 O O . GLN A 1 556 ? 52.174 4.641 -69.075 1.00 84.31 556 GLN A O 1
ATOM 4548 N N . ASN A 1 557 ? 51.469 3.249 -70.685 1.00 84.38 557 ASN A N 1
ATOM 4549 C CA . ASN A 1 557 ? 50.092 3.208 -70.198 1.00 84.38 557 ASN A CA 1
ATOM 4550 C C . ASN A 1 557 ? 49.998 2.475 -68.853 1.00 84.38 557 ASN A C 1
ATOM 4552 O O . ASN A 1 557 ? 49.391 2.990 -67.913 1.00 84.38 557 ASN A O 1
ATOM 4556 N N . GLU A 1 558 ? 50.642 1.310 -68.728 1.00 87.62 558 GLU A N 1
ATOM 4557 C CA . GLU A 1 558 ? 50.712 0.563 -67.466 1.00 87.62 558 GLU A CA 1
ATOM 4558 C C . GLU A 1 558 ? 51.378 1.388 -66.354 1.00 87.62 558 GLU A C 1
ATOM 4560 O O . GLU A 1 558 ? 50.869 1.432 -65.231 1.00 87.62 558 GLU A O 1
ATOM 4565 N N . LEU A 1 559 ? 52.462 2.105 -66.669 1.00 87.81 559 LEU A N 1
ATOM 4566 C CA . LEU A 1 559 ? 53.157 2.991 -65.737 1.00 87.81 559 LEU A CA 1
ATOM 4567 C C . LEU A 1 559 ? 52.243 4.120 -65.238 1.00 87.81 559 LEU A C 1
ATOM 4569 O O . LEU A 1 559 ? 52.191 4.384 -64.038 1.00 87.81 559 LEU A O 1
ATOM 4573 N N . SER A 1 560 ? 51.477 4.748 -66.134 1.00 84.75 560 SER A N 1
ATOM 4574 C CA . SER A 1 560 ? 50.535 5.812 -65.768 1.00 84.75 560 SER A CA 1
ATOM 4575 C C . SER A 1 560 ? 49.423 5.323 -64.828 1.00 84.75 560 SER A C 1
ATOM 4577 O O . SER A 1 560 ? 49.061 6.017 -63.870 1.00 84.75 560 SER A O 1
ATOM 4579 N N . ILE A 1 561 ? 48.911 4.109 -65.058 1.00 87.06 561 ILE A N 1
ATOM 4580 C CA . ILE A 1 561 ? 47.908 3.475 -64.191 1.00 87.06 561 ILE A CA 1
ATOM 4581 C C . ILE A 1 561 ? 48.494 3.230 -62.796 1.00 87.06 561 ILE A C 1
ATOM 4583 O O . ILE A 1 561 ? 47.883 3.624 -61.801 1.00 87.06 561 ILE A O 1
ATOM 4587 N N . ILE A 1 562 ? 49.694 2.643 -62.717 1.00 88.75 562 ILE A N 1
ATOM 4588 C CA . ILE A 1 562 ? 50.371 2.356 -61.443 1.00 88.75 562 ILE A CA 1
ATOM 4589 C C . ILE A 1 562 ? 50.637 3.651 -60.663 1.00 88.75 562 ILE A C 1
ATOM 4591 O O . ILE A 1 562 ? 50.319 3.730 -59.479 1.00 88.75 562 ILE A O 1
ATOM 4595 N N . GLN A 1 563 ? 51.139 4.701 -61.320 1.00 87.31 563 GLN A N 1
ATOM 4596 C CA . GLN A 1 563 ? 51.395 5.999 -60.682 1.00 87.31 563 GLN A CA 1
ATOM 4597 C C . GLN A 1 563 ? 50.121 6.642 -60.123 1.00 87.31 563 GLN A C 1
ATOM 4599 O O . GLN A 1 563 ? 50.133 7.231 -59.039 1.00 87.31 563 GLN A O 1
ATOM 4604 N N . THR A 1 564 ? 49.000 6.488 -60.829 1.00 86.12 564 THR A N 1
ATOM 4605 C CA . THR A 1 564 ? 47.693 6.959 -60.356 1.00 86.12 564 THR A CA 1
ATOM 4606 C C . THR A 1 564 ? 47.229 6.176 -59.124 1.00 86.12 564 THR A C 1
ATOM 4608 O O . THR A 1 564 ? 46.754 6.780 -58.161 1.00 86.12 564 THR A O 1
ATOM 4611 N N . GLN A 1 565 ? 47.419 4.853 -59.112 1.00 89.06 565 GLN A N 1
ATOM 4612 C CA . GLN A 1 565 ? 47.109 4.001 -57.957 1.00 89.06 565 GLN A CA 1
ATOM 4613 C C . GLN A 1 565 ? 47.970 4.356 -56.737 1.00 89.06 565 GLN A C 1
ATOM 4615 O O . GLN A 1 565 ? 47.437 4.539 -55.646 1.00 89.06 565 GLN A O 1
ATOM 4620 N N . ILE A 1 566 ? 49.282 4.544 -56.923 1.00 90.12 566 ILE A N 1
ATOM 4621 C CA . ILE A 1 566 ? 50.208 4.976 -55.862 1.00 90.12 566 ILE A CA 1
ATOM 4622 C C . ILE A 1 566 ? 49.755 6.307 -55.250 1.00 90.12 566 ILE A C 1
ATOM 4624 O O . ILE A 1 566 ? 49.779 6.475 -54.027 1.00 90.12 566 ILE A O 1
ATOM 4628 N N . LYS A 1 567 ? 49.314 7.258 -56.082 1.00 88.69 567 LYS A N 1
ATOM 4629 C CA . LYS A 1 567 ? 48.797 8.545 -55.608 1.00 88.69 567 LYS A CA 1
ATOM 4630 C C . LYS A 1 567 ? 47.541 8.376 -54.741 1.00 88.69 567 LYS A C 1
ATOM 4632 O O . LYS A 1 567 ? 47.509 8.926 -53.642 1.00 88.69 567 LYS A O 1
ATOM 4637 N N . ASP A 1 568 ? 46.554 7.593 -55.183 1.00 87.69 568 ASP A N 1
ATOM 4638 C CA . ASP A 1 5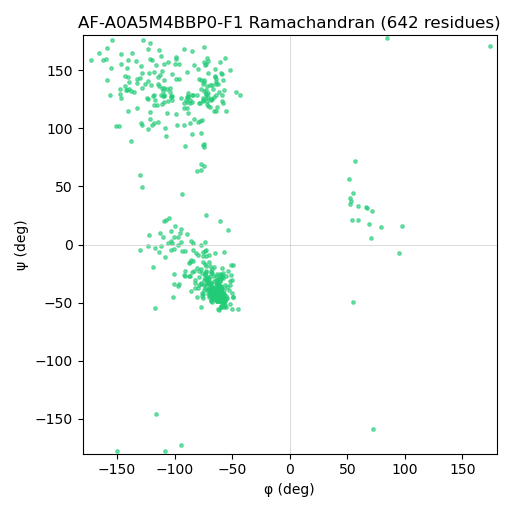68 ? 45.315 7.347 -54.419 1.00 87.69 568 ASP A CA 1
ATOM 4639 C C . ASP A 1 568 ? 45.591 6.634 -53.081 1.00 87.69 568 ASP A C 1
ATOM 4641 O O . ASP A 1 568 ? 45.049 7.012 -52.039 1.00 87.69 568 ASP A O 1
ATOM 4645 N N . VAL A 1 569 ? 46.501 5.652 -53.074 1.00 92.06 569 VAL A N 1
ATOM 4646 C CA . VAL A 1 569 ? 46.928 4.955 -51.848 1.00 92.06 569 VAL A CA 1
ATOM 4647 C C . VAL A 1 569 ? 47.554 5.929 -50.848 1.00 92.06 569 VAL A C 1
ATOM 4649 O O . VAL A 1 569 ? 47.168 5.938 -49.677 1.00 92.06 569 VAL A O 1
ATOM 4652 N N . ASN A 1 570 ? 48.474 6.788 -51.296 1.00 91.19 570 ASN A N 1
ATOM 4653 C CA . ASN A 1 570 ? 49.108 7.784 -50.431 1.00 91.19 570 ASN A CA 1
ATOM 4654 C C . ASN A 1 570 ? 48.098 8.803 -49.881 1.00 91.19 570 ASN A C 1
ATOM 4656 O O . ASN A 1 570 ? 48.106 9.091 -48.683 1.00 91.19 570 ASN A O 1
ATOM 4660 N N . GLU A 1 571 ? 47.182 9.303 -50.715 1.00 90.75 571 GLU A N 1
ATOM 4661 C CA . GLU A 1 571 ? 46.119 10.213 -50.272 1.00 90.75 571 GLU A CA 1
ATOM 4662 C C . GLU A 1 571 ? 45.218 9.571 -49.206 1.00 90.75 571 GLU A C 1
ATOM 4664 O O . GLU A 1 571 ? 44.880 10.204 -48.202 1.00 90.75 571 GLU A O 1
ATOM 4669 N N . LYS A 1 572 ? 44.838 8.302 -49.385 1.00 91.81 572 LYS A N 1
ATOM 4670 C CA . LYS A 1 572 ? 44.008 7.572 -48.415 1.00 91.81 572 LYS A CA 1
ATOM 4671 C C . LYS A 1 572 ? 44.754 7.226 -47.130 1.00 91.81 572 LYS A C 1
ATOM 4673 O O . LYS A 1 572 ? 44.134 7.247 -46.066 1.00 91.81 572 LYS A O 1
ATOM 4678 N N . LYS A 1 573 ? 46.066 6.979 -47.192 1.00 92.19 573 LYS A N 1
ATOM 4679 C CA . LYS A 1 573 ? 46.912 6.795 -46.003 1.00 92.19 573 LYS A CA 1
ATOM 4680 C C . LYS A 1 573 ? 46.944 8.062 -45.144 1.00 92.19 573 LYS A C 1
ATOM 4682 O O . LYS A 1 573 ? 46.655 7.982 -43.953 1.00 92.19 573 LYS A O 1
ATOM 4687 N N . ILE A 1 574 ? 47.152 9.228 -45.761 1.00 91.69 574 ILE A N 1
ATOM 4688 C CA . ILE A 1 574 ? 47.102 10.532 -45.073 1.00 91.69 574 ILE A CA 1
ATOM 4689 C C . ILE A 1 574 ? 45.711 10.778 -44.467 1.00 91.69 574 ILE A C 1
ATOM 4691 O O . ILE A 1 574 ? 45.594 11.180 -43.310 1.00 91.69 574 ILE A O 1
ATOM 4695 N N . LYS A 1 575 ? 44.632 10.493 -45.214 1.00 91.94 575 LYS A N 1
ATOM 4696 C CA . LYS A 1 575 ? 43.255 10.612 -44.696 1.00 91.94 575 LYS A CA 1
ATOM 4697 C C . LYS A 1 575 ? 43.014 9.716 -43.479 1.00 91.94 575 LYS A C 1
ATOM 4699 O O . LYS A 1 575 ? 42.370 10.160 -42.532 1.00 91.94 575 LYS A O 1
ATOM 4704 N N . LYS A 1 576 ? 43.529 8.481 -43.487 1.00 92.69 576 LYS A N 1
ATOM 4705 C CA . LYS A 1 576 ? 43.438 7.556 -42.347 1.00 92.69 576 LYS A CA 1
ATOM 4706 C C . LYS A 1 576 ? 44.186 8.098 -41.130 1.00 92.69 576 LYS A C 1
ATOM 4708 O O . LYS A 1 576 ? 43.611 8.098 -40.048 1.00 92.69 576 LYS A O 1
ATOM 4713 N N . GLU A 1 577 ? 45.415 8.579 -41.303 1.00 89.75 577 GLU A N 1
ATOM 4714 C CA . GLU A 1 577 ? 46.213 9.159 -40.213 1.00 89.75 577 GLU A CA 1
ATOM 4715 C C . GLU A 1 577 ? 45.516 10.380 -39.594 1.00 89.75 577 GLU A C 1
ATOM 4717 O O . GLU A 1 577 ? 45.375 10.455 -38.375 1.00 89.75 577 GLU A O 1
ATOM 4722 N N . ASN A 1 578 ? 44.989 11.290 -40.418 1.00 88.62 578 ASN A N 1
ATOM 4723 C CA . ASN A 1 578 ? 44.227 12.445 -39.935 1.00 88.62 578 ASN A CA 1
ATOM 4724 C C . ASN A 1 578 ? 42.959 12.025 -39.175 1.00 88.62 578 ASN A C 1
ATOM 4726 O O . ASN A 1 578 ? 42.692 12.539 -38.092 1.00 88.62 578 ASN A O 1
ATOM 4730 N N . LEU A 1 579 ? 42.207 11.050 -39.697 1.00 89.38 579 LEU A N 1
ATOM 4731 C CA . LEU A 1 579 ? 41.009 10.541 -39.028 1.00 89.38 579 LEU A CA 1
ATOM 4732 C C . LEU A 1 579 ? 41.344 9.859 -37.692 1.00 89.38 579 LEU A C 1
ATOM 4734 O O . LEU A 1 579 ? 40.605 10.012 -36.723 1.00 89.38 579 LEU A O 1
ATOM 4738 N N . GLN A 1 580 ? 42.463 9.135 -37.613 1.00 88.94 580 GLN A N 1
ATOM 4739 C CA . GLN A 1 580 ? 42.943 8.560 -36.355 1.00 88.94 580 GLN A CA 1
ATOM 4740 C C . GLN A 1 580 ? 43.290 9.658 -35.345 1.00 88.94 580 GLN A C 1
ATOM 4742 O O . GLN A 1 580 ? 42.845 9.578 -34.202 1.00 88.94 580 GLN A O 1
ATOM 4747 N N . LYS A 1 581 ? 43.986 10.722 -35.760 1.00 87.44 581 LYS A N 1
ATOM 4748 C CA . LYS A 1 581 ? 44.247 11.872 -34.881 1.00 87.44 581 LYS A CA 1
ATOM 4749 C C . LYS A 1 581 ? 42.958 12.488 -34.353 1.00 87.44 581 LYS A C 1
ATOM 4751 O O . LYS A 1 581 ? 42.835 12.692 -33.153 1.00 87.44 581 LYS A O 1
ATOM 4756 N N . GLU A 1 582 ? 41.950 12.694 -35.197 1.00 86.44 582 GLU A N 1
ATOM 4757 C CA . GLU A 1 582 ? 40.654 13.217 -34.746 1.00 86.44 582 GLU A CA 1
ATOM 4758 C C . GLU A 1 582 ? 39.931 12.304 -33.738 1.00 86.44 582 GLU A C 1
ATOM 4760 O O . GLU A 1 582 ? 39.213 12.790 -32.860 1.00 86.44 582 GLU A O 1
ATOM 4765 N N . ILE A 1 583 ? 40.068 10.983 -33.876 1.00 87.50 583 ILE A N 1
ATOM 4766 C CA . ILE A 1 583 ? 39.424 10.016 -32.979 1.00 87.50 583 ILE A CA 1
ATOM 4767 C C . ILE A 1 583 ? 40.147 9.962 -31.627 1.00 87.50 583 ILE A C 1
ATOM 4769 O O . ILE A 1 583 ? 39.484 9.985 -30.587 1.00 87.50 583 ILE A O 1
ATOM 4773 N N . PHE A 1 584 ? 41.482 9.902 -31.642 1.00 86.88 584 PHE A N 1
ATOM 4774 C CA . PHE A 1 584 ? 42.297 9.588 -30.464 1.00 86.88 584 PHE A CA 1
ATOM 4775 C C . PHE A 1 584 ? 42.945 10.813 -29.806 1.00 86.88 584 PHE A C 1
ATOM 4777 O O . PHE A 1 584 ? 42.875 10.951 -28.588 1.00 86.88 584 PHE A O 1
ATOM 4784 N N . GLU A 1 585 ? 43.540 11.713 -30.586 1.00 81.31 585 GLU A N 1
ATOM 4785 C CA . GLU A 1 585 ? 44.418 12.787 -30.087 1.00 81.31 585 GLU A CA 1
ATOM 4786 C C . GLU A 1 585 ? 43.701 14.144 -30.000 1.00 81.31 585 GLU A C 1
ATOM 4788 O O . GLU A 1 585 ? 43.926 14.909 -29.066 1.00 81.31 585 GLU A O 1
ATOM 4793 N N . GLY A 1 586 ? 42.772 14.413 -30.921 1.00 67.06 586 GLY A N 1
ATOM 4794 C CA . GLY A 1 586 ? 42.135 15.719 -31.086 1.00 67.06 586 GLY A CA 1
ATOM 4795 C C . GLY A 1 586 ? 42.974 16.662 -31.953 1.00 67.06 586 GLY A C 1
ATOM 4796 O O . GLY A 1 586 ? 44.053 16.311 -32.425 1.00 67.06 586 GLY A O 1
ATOM 4797 N N . ALA A 1 587 ? 42.455 17.860 -32.204 1.00 66.06 587 ALA A N 1
ATOM 4798 C CA . ALA A 1 587 ? 43.190 18.949 -32.853 1.00 66.06 587 ALA A CA 1
ATOM 4799 C C . ALA A 1 587 ? 43.434 20.069 -31.831 1.00 66.06 587 ALA A C 1
ATOM 4801 O O . ALA A 1 587 ? 42.700 20.149 -30.848 1.00 66.06 587 ALA A O 1
ATOM 4802 N N . ASP A 1 588 ? 44.379 20.984 -32.085 1.00 61.00 588 ASP A N 1
ATOM 4803 C CA . ASP A 1 588 ? 44.750 22.085 -31.165 1.00 61.00 588 ASP A CA 1
ATOM 4804 C C . ASP A 1 588 ? 43.557 22.927 -30.648 1.00 61.00 588 ASP A C 1
ATOM 4806 O O . ASP A 1 588 ? 43.671 23.633 -29.649 1.00 61.00 588 ASP A O 1
ATOM 4810 N N . THR A 1 589 ? 42.395 22.853 -31.309 1.00 58.72 589 THR A N 1
ATOM 4811 C CA . THR A 1 589 ? 41.156 23.569 -30.953 1.00 58.72 589 THR A CA 1
ATOM 4812 C C . THR A 1 589 ? 39.925 22.674 -30.727 1.00 58.72 589 THR A C 1
ATOM 4814 O O . THR A 1 589 ? 38.862 23.193 -30.385 1.00 58.72 589 THR A O 1
ATOM 4817 N N . GLN A 1 590 ? 40.020 21.345 -30.880 1.00 70.25 590 GLN A N 1
ATOM 4818 C CA . GLN A 1 590 ? 38.886 20.420 -30.715 1.00 70.25 590 GLN A CA 1
ATOM 4819 C C . GLN A 1 590 ? 39.272 19.146 -29.956 1.00 70.25 590 GLN A C 1
ATOM 4821 O O . GLN A 1 590 ? 40.235 18.465 -30.303 1.00 70.25 590 GLN A O 1
ATOM 4826 N N . LYS A 1 591 ? 38.447 18.786 -28.962 1.00 78.31 591 LYS A N 1
ATOM 4827 C CA . LYS A 1 591 ? 38.556 17.520 -28.224 1.00 78.31 591 LYS A CA 1
ATOM 4828 C C . LYS A 1 591 ? 38.462 16.319 -29.166 1.00 78.31 591 LYS A C 1
ATOM 4830 O O . LYS A 1 591 ? 37.641 16.317 -30.087 1.00 78.31 591 LYS A O 1
ATOM 4835 N N . SER A 1 592 ? 39.260 15.290 -28.883 1.00 87.44 592 SER A N 1
ATOM 4836 C CA . SER A 1 592 ? 39.167 13.998 -29.563 1.00 87.44 592 SER A CA 1
ATOM 4837 C C . SER A 1 592 ? 37.797 13.356 -29.344 1.00 87.44 592 SER A C 1
ATOM 4839 O O . SER A 1 592 ? 37.101 13.652 -28.365 1.00 87.44 592 SER A O 1
ATOM 4841 N N . LEU A 1 593 ? 37.406 12.451 -30.242 1.00 88.31 593 LEU A N 1
ATOM 4842 C CA . LEU A 1 593 ? 36.161 11.696 -30.086 1.00 88.31 593 LEU A CA 1
ATOM 4843 C C . LEU A 1 593 ? 36.137 10.919 -28.758 1.00 88.31 593 LEU A C 1
ATOM 4845 O O . LEU A 1 593 ? 35.115 10.906 -28.079 1.00 88.31 593 LEU A O 1
ATOM 4849 N N . ILE A 1 594 ? 37.270 10.335 -28.353 1.00 88.81 594 ILE A N 1
ATOM 4850 C CA . ILE A 1 594 ? 37.393 9.635 -27.065 1.00 88.81 594 ILE A CA 1
ATOM 4851 C C . ILE A 1 594 ? 37.181 10.581 -25.885 1.00 88.81 594 ILE A C 1
ATOM 4853 O O . ILE A 1 594 ? 36.417 10.252 -24.984 1.00 88.81 594 ILE A O 1
ATOM 4857 N N . SER A 1 595 ? 37.772 11.777 -25.912 1.00 88.06 595 SER A N 1
ATOM 4858 C CA . SER A 1 595 ? 37.571 12.754 -24.838 1.00 88.06 595 SER A CA 1
ATOM 4859 C C . SER A 1 595 ? 36.101 13.172 -24.714 1.00 88.06 595 SER A C 1
ATOM 4861 O O . SER A 1 595 ? 35.601 13.302 -23.600 1.00 88.06 595 SER A O 1
ATOM 4863 N N . LYS A 1 596 ? 35.376 13.312 -25.835 1.00 90.25 596 LYS A N 1
ATOM 4864 C CA . LYS A 1 596 ? 33.926 13.575 -25.814 1.00 90.25 596 LYS A CA 1
ATOM 4865 C C . LYS A 1 596 ? 33.135 12.420 -25.181 1.00 90.25 596 LYS A C 1
ATOM 4867 O O . LYS A 1 596 ? 32.194 12.670 -24.434 1.00 90.25 596 LYS A O 1
ATOM 4872 N N . ILE A 1 597 ? 33.514 11.170 -25.462 1.00 90.38 597 ILE A N 1
ATOM 4873 C CA . ILE A 1 597 ? 32.893 9.973 -24.868 1.00 90.38 597 ILE A CA 1
ATOM 4874 C C . ILE A 1 597 ? 33.142 9.927 -23.355 1.00 90.38 597 ILE A C 1
ATOM 4876 O O . ILE A 1 597 ? 32.220 9.668 -22.583 1.00 90.38 597 ILE A O 1
ATOM 4880 N N . GLU A 1 598 ? 34.374 10.193 -22.921 1.00 90.44 598 GLU A N 1
ATOM 4881 C CA . GLU A 1 598 ? 34.732 10.241 -21.501 1.00 90.44 598 GLU A CA 1
ATOM 4882 C C . GLU A 1 598 ? 33.968 11.335 -20.750 1.00 90.44 598 GLU A C 1
ATOM 4884 O O . GLU A 1 598 ? 33.445 11.080 -19.663 1.00 90.44 598 GLU A O 1
ATOM 4889 N N . ASP A 1 599 ? 33.862 12.531 -21.335 1.00 90.69 599 ASP A N 1
ATOM 4890 C CA . ASP A 1 599 ? 33.088 13.634 -20.765 1.00 90.69 599 ASP A CA 1
ATOM 4891 C C . ASP A 1 599 ? 31.610 13.259 -20.599 1.00 90.69 599 ASP A C 1
ATOM 4893 O O . ASP A 1 599 ? 31.017 13.540 -19.556 1.00 90.69 599 ASP A O 1
ATOM 4897 N N . GLU A 1 600 ? 31.021 12.587 -21.592 1.00 91.06 600 GLU A N 1
ATOM 4898 C CA . GLU A 1 600 ? 29.633 12.128 -21.531 1.00 91.06 600 GLU A CA 1
ATOM 4899 C C . GLU A 1 600 ? 29.435 11.090 -20.416 1.00 91.06 600 GLU A C 1
ATOM 4901 O O . GLU A 1 600 ? 28.541 11.239 -19.581 1.00 91.06 600 GLU A O 1
ATOM 4906 N N . TYR A 1 601 ? 30.317 10.092 -20.300 1.00 89.81 601 TYR A N 1
ATOM 4907 C CA . TYR A 1 601 ? 30.251 9.134 -19.190 1.00 89.81 601 TYR A CA 1
ATOM 4908 C C . TYR A 1 601 ? 30.452 9.794 -17.823 1.00 89.81 601 TYR A C 1
ATOM 4910 O O . TYR A 1 601 ? 29.787 9.428 -16.848 1.00 89.81 601 TYR A O 1
ATOM 4918 N N . LYS A 1 602 ? 31.347 10.781 -17.726 1.00 90.75 602 LYS A N 1
ATOM 4919 C CA . LYS A 1 602 ? 31.575 11.527 -16.486 1.00 90.75 602 LYS A CA 1
ATOM 4920 C C . LYS A 1 602 ? 30.330 12.314 -16.078 1.00 90.75 602 LYS A C 1
ATOM 4922 O O . LYS A 1 602 ? 29.922 12.242 -14.920 1.00 90.75 602 LYS A O 1
ATOM 4927 N N . LYS A 1 603 ? 29.690 12.985 -17.031 1.00 89.19 603 LYS A N 1
ATOM 4928 C CA . LYS A 1 603 ? 28.433 13.712 -16.835 1.00 89.19 603 LYS A CA 1
ATOM 4929 C C . LYS A 1 603 ? 27.306 12.782 -16.379 1.00 89.19 603 LYS A C 1
ATOM 4931 O O . LYS A 1 603 ? 26.612 13.082 -15.410 1.00 89.19 603 LYS A O 1
ATOM 4936 N N . GLN A 1 604 ? 27.168 11.614 -17.008 1.00 87.69 604 GLN A N 1
ATOM 4937 C CA . GLN A 1 604 ? 26.187 10.606 -16.593 1.00 87.69 604 GLN A CA 1
ATOM 4938 C C . GLN A 1 604 ? 26.454 10.093 -15.173 1.00 87.69 604 GLN A C 1
ATOM 4940 O O . GLN A 1 604 ? 25.524 9.963 -14.379 1.00 87.69 604 GLN A O 1
ATOM 4945 N N . LYS A 1 605 ? 27.720 9.856 -14.812 1.00 88.44 605 LYS A N 1
ATOM 4946 C CA . LYS A 1 605 ? 28.106 9.477 -13.446 1.00 88.44 605 LYS A CA 1
ATOM 4947 C C . LYS A 1 605 ? 27.718 10.548 -12.425 1.00 88.44 605 LYS A C 1
ATOM 4949 O O . LYS A 1 605 ? 27.198 10.206 -11.365 1.00 88.44 605 LYS A O 1
ATOM 4954 N N . GLU A 1 606 ? 27.977 11.819 -12.720 1.00 89.31 606 GLU A N 1
ATOM 4955 C CA . GLU A 1 606 ? 27.593 12.938 -11.851 1.00 89.31 606 GLU A CA 1
ATOM 4956 C C . GLU A 1 606 ? 26.073 12.973 -11.646 1.00 89.31 606 GLU A C 1
ATOM 4958 O O . GLU A 1 606 ? 25.609 13.037 -10.507 1.00 89.31 606 GLU A O 1
ATOM 4963 N N . TRP A 1 607 ? 25.295 12.792 -12.714 1.00 86.19 607 TRP A N 1
ATOM 4964 C CA . TRP A 1 607 ? 23.836 12.714 -12.633 1.00 86.19 607 TRP A CA 1
ATOM 4965 C C . TRP A 1 607 ? 23.319 11.546 -11.787 1.00 86.19 607 TRP A C 1
ATOM 4967 O O . TRP A 1 607 ? 22.415 11.746 -10.974 1.00 86.19 607 TRP A O 1
ATOM 4977 N N . ILE A 1 608 ? 23.911 10.352 -11.923 1.00 82.56 608 ILE A N 1
ATOM 4978 C CA . ILE A 1 608 ? 23.573 9.191 -11.079 1.00 82.56 608 ILE A CA 1
ATOM 4979 C C . ILE A 1 608 ? 23.784 9.527 -9.607 1.00 82.56 608 ILE A C 1
ATOM 4981 O O . ILE A 1 608 ? 22.923 9.250 -8.775 1.00 82.56 608 ILE A O 1
ATOM 4985 N N . LEU A 1 609 ? 24.939 10.106 -9.275 1.00 85.12 609 LEU A N 1
ATOM 4986 C CA . LEU A 1 609 ? 25.294 10.421 -7.893 1.00 85.12 609 LEU A CA 1
ATOM 4987 C C . LEU A 1 609 ? 24.373 11.494 -7.305 1.00 85.12 609 LEU A C 1
ATOM 4989 O O . LEU A 1 609 ? 23.958 11.377 -6.152 1.00 85.12 609 LEU A O 1
ATOM 4993 N N . GLU A 1 610 ? 24.021 12.514 -8.086 1.00 85.00 610 GLU A N 1
ATOM 4994 C CA . GLU A 1 610 ? 23.038 13.523 -7.691 1.00 85.00 610 GLU A CA 1
ATOM 4995 C C . GLU A 1 610 ? 21.663 12.910 -7.404 1.00 85.00 610 GLU A C 1
ATOM 4997 O O . GLU A 1 610 ? 21.073 13.186 -6.357 1.00 85.00 610 GLU A O 1
ATOM 5002 N N . ASP A 1 611 ? 21.155 12.072 -8.309 1.00 81.88 611 ASP A N 1
ATOM 5003 C CA . ASP A 1 611 ? 19.836 11.448 -8.163 1.00 81.88 611 ASP A CA 1
ATOM 5004 C C . ASP A 1 611 ? 19.822 10.465 -6.989 1.00 81.88 611 ASP A C 1
ATOM 5006 O O . ASP A 1 611 ? 18.871 10.437 -6.205 1.00 81.88 611 ASP A O 1
ATOM 5010 N N . TRP A 1 612 ? 20.920 9.735 -6.790 1.00 79.62 612 TRP A N 1
ATOM 5011 C CA . TRP A 1 612 ? 21.102 8.855 -5.641 1.00 79.62 612 TRP A CA 1
ATOM 5012 C C . TRP A 1 612 ? 21.109 9.617 -4.312 1.00 79.62 612 TRP A C 1
ATOM 5014 O O . TRP A 1 612 ? 20.445 9.210 -3.357 1.00 79.62 612 TRP A O 1
ATOM 5024 N N . ASN A 1 613 ? 21.809 10.751 -4.240 1.00 82.31 613 ASN A N 1
ATOM 5025 C CA . ASN A 1 613 ? 21.822 11.587 -3.039 1.00 82.31 613 ASN A CA 1
ATOM 5026 C C . ASN A 1 613 ? 20.426 12.149 -2.728 1.00 82.31 613 ASN A C 1
ATOM 5028 O O . ASN A 1 613 ? 19.999 12.121 -1.572 1.00 82.31 613 ASN A O 1
ATOM 5032 N N . LYS A 1 614 ? 19.674 12.575 -3.752 1.00 77.81 614 LYS A N 1
ATOM 5033 C CA . LYS A 1 614 ? 18.269 12.992 -3.596 1.00 77.81 614 LYS A CA 1
ATOM 5034 C C . LYS A 1 614 ? 17.378 11.850 -3.109 1.00 77.81 614 LYS A C 1
ATOM 5036 O O . LYS A 1 614 ? 16.495 12.079 -2.285 1.00 77.81 614 LYS A O 1
ATOM 5041 N N . PHE A 1 615 ? 17.594 10.629 -3.600 1.00 76.00 615 PHE A N 1
ATOM 5042 C CA . PHE A 1 615 ? 16.843 9.453 -3.161 1.00 76.00 615 PHE A CA 1
ATOM 5043 C C . PHE A 1 615 ? 17.140 9.088 -1.698 1.00 76.00 615 PHE A C 1
ATOM 5045 O O . PHE A 1 615 ? 16.222 8.777 -0.939 1.00 76.00 615 PHE A O 1
ATOM 5052 N N . LYS A 1 616 ? 18.404 9.188 -1.270 1.00 77.94 616 LYS A N 1
ATOM 5053 C CA . LYS A 1 616 ? 18.825 8.928 0.115 1.00 77.94 616 LYS A CA 1
ATOM 5054 C C . LYS A 1 616 ? 18.199 9.908 1.116 1.00 77.94 616 LYS A C 1
ATOM 5056 O O . LYS A 1 616 ? 17.799 9.492 2.203 1.00 77.94 616 LYS A O 1
ATOM 5061 N N . ASN A 1 617 ? 18.060 11.177 0.737 1.00 80.38 617 ASN A N 1
ATOM 5062 C CA . ASN A 1 617 ? 17.496 12.236 1.581 1.00 80.38 617 ASN A CA 1
ATOM 5063 C C . ASN A 1 617 ? 15.984 12.433 1.343 1.00 80.38 617 ASN A C 1
ATOM 5065 O O . ASN A 1 617 ? 15.493 13.556 1.254 1.00 80.38 617 ASN A O 1
ATOM 5069 N N . ILE A 1 618 ? 15.219 11.337 1.237 1.00 78.31 618 ILE A N 1
ATOM 5070 C CA . ILE A 1 618 ? 13.793 11.380 0.858 1.00 78.31 618 ILE A CA 1
ATOM 5071 C C . ILE A 1 618 ? 12.925 12.238 1.800 1.00 78.31 618 ILE A C 1
ATOM 5073 O O . ILE A 1 618 ? 11.914 12.795 1.375 1.00 78.31 618 ILE A O 1
ATOM 5077 N N . GLU A 1 619 ? 13.315 12.347 3.075 1.00 75.88 619 GLU A N 1
ATOM 5078 C CA . GLU A 1 619 ? 12.578 13.093 4.106 1.00 75.88 619 GLU A CA 1
ATOM 5079 C C . GLU A 1 619 ? 12.556 14.602 3.818 1.00 75.88 619 GLU A C 1
ATOM 5081 O O . GLU A 1 619 ? 11.556 15.268 4.091 1.00 75.88 619 GLU A O 1
ATOM 5086 N N . GLU A 1 620 ? 13.611 15.117 3.182 1.00 78.75 620 GLU A N 1
ATOM 5087 C CA . GLU A 1 620 ? 13.791 16.532 2.832 1.00 78.75 620 GLU A CA 1
ATOM 5088 C C . GLU A 1 620 ? 13.045 16.916 1.541 1.00 78.75 620 GLU A C 1
ATOM 5090 O O . GLU A 1 620 ? 12.962 18.090 1.190 1.00 78.75 620 GLU A O 1
ATOM 5095 N N . ARG A 1 621 ? 12.466 15.947 0.813 1.00 77.62 621 ARG A N 1
ATOM 5096 C CA . ARG A 1 621 ? 11.754 16.226 -0.443 1.00 77.62 621 ARG A CA 1
ATOM 5097 C C . ARG A 1 621 ? 10.352 16.757 -0.174 1.00 77.62 621 ARG A C 1
ATOM 5099 O O . ARG A 1 621 ? 9.444 15.999 0.155 1.00 77.62 621 ARG A O 1
ATOM 5106 N N . GLU A 1 622 ? 10.157 18.054 -0.379 1.00 78.19 622 GLU A N 1
ATOM 5107 C CA . GLU A 1 622 ? 8.850 18.719 -0.242 1.00 78.19 622 GLU A CA 1
ATOM 5108 C C . GLU A 1 622 ? 7.833 18.301 -1.317 1.00 78.19 622 GLU A C 1
ATOM 5110 O O . GLU A 1 622 ? 6.630 18.361 -1.090 1.00 78.19 622 GLU A O 1
ATOM 5115 N N . SER A 1 623 ? 8.304 17.811 -2.467 1.00 77.44 623 SER A N 1
ATOM 5116 C CA . SER A 1 623 ? 7.458 17.334 -3.574 1.00 77.44 623 SER A CA 1
ATOM 5117 C C . SER A 1 623 ? 6.752 16.001 -3.308 1.00 77.44 623 SER A C 1
ATOM 5119 O O . SER A 1 623 ? 5.900 15.605 -4.099 1.00 77.44 623 SER A O 1
ATOM 5121 N N . LEU A 1 624 ? 7.098 15.299 -2.223 1.00 75.31 624 LEU A N 1
ATOM 5122 C CA . LEU A 1 624 ? 6.498 14.019 -1.856 1.00 75.31 624 LEU A CA 1
ATOM 5123 C C . LEU A 1 624 ? 5.618 14.178 -0.617 1.00 75.31 624 LEU A C 1
ATOM 5125 O O . LEU A 1 624 ? 6.034 14.747 0.393 1.00 75.31 624 LEU A O 1
ATOM 5129 N N . ASN A 1 625 ? 4.419 13.602 -0.654 1.00 80.81 625 ASN A N 1
ATOM 5130 C CA . ASN A 1 625 ? 3.564 13.516 0.524 1.00 80.81 625 ASN A CA 1
ATOM 5131 C C . ASN A 1 625 ? 4.078 12.452 1.522 1.00 80.81 625 ASN A C 1
ATOM 5133 O O . ASN A 1 625 ? 4.965 11.649 1.223 1.00 80.81 625 ASN A O 1
ATOM 5137 N N . LEU A 1 626 ? 3.508 12.420 2.731 1.00 77.06 626 LEU A N 1
ATOM 5138 C CA . LEU A 1 626 ? 3.965 11.529 3.804 1.00 77.06 626 LEU A CA 1
ATOM 5139 C C . LEU A 1 626 ? 3.903 10.034 3.430 1.00 77.06 626 LEU A C 1
ATOM 5141 O O . LEU A 1 626 ? 4.793 9.268 3.804 1.00 77.06 626 LEU A O 1
ATOM 5145 N N . GLN A 1 627 ? 2.875 9.604 2.692 1.00 73.50 627 GLN A N 1
ATOM 5146 C CA . GLN A 1 627 ? 2.744 8.212 2.246 1.00 73.50 627 GLN A CA 1
ATOM 5147 C C . GLN A 1 627 ? 3.810 7.866 1.203 1.00 73.50 627 GLN A C 1
ATOM 5149 O O . GLN A 1 627 ? 4.453 6.819 1.290 1.00 73.50 627 GLN A O 1
ATOM 5154 N N . GLN A 1 628 ? 4.059 8.784 0.271 1.00 72.50 628 GLN A N 1
ATOM 5155 C CA . GLN A 1 628 ? 5.081 8.637 -0.756 1.00 72.50 628 GLN A CA 1
ATOM 5156 C C . GLN A 1 628 ? 6.489 8.549 -0.148 1.00 72.50 628 GLN A C 1
ATOM 5158 O O . GLN A 1 628 ? 7.266 7.664 -0.509 1.00 72.50 628 GLN A O 1
ATOM 5163 N N . LYS A 1 629 ? 6.794 9.383 0.856 1.00 79.31 629 LYS A N 1
ATOM 5164 C CA . LYS A 1 629 ? 8.053 9.305 1.621 1.00 79.31 629 LYS A CA 1
ATOM 5165 C C . LYS A 1 629 ? 8.229 7.943 2.300 1.00 79.31 629 LYS A C 1
ATOM 5167 O O . LYS A 1 629 ? 9.306 7.348 2.217 1.00 79.31 629 LYS A O 1
ATOM 5172 N N . LYS A 1 630 ? 7.171 7.410 2.926 1.00 78.00 630 LYS A N 1
ATOM 5173 C CA . LYS A 1 630 ? 7.193 6.083 3.572 1.00 78.00 630 LYS A CA 1
ATOM 5174 C C . LYS A 1 630 ? 7.480 4.951 2.575 1.00 78.00 630 LYS A C 1
ATOM 5176 O O . LYS A 1 630 ? 8.314 4.096 2.872 1.00 78.00 630 LYS A O 1
ATOM 5181 N N . LEU A 1 631 ? 6.847 4.966 1.399 1.00 70.38 631 LEU A N 1
ATOM 5182 C CA . LEU A 1 631 ? 7.053 3.976 0.328 1.00 70.38 631 LEU A CA 1
ATOM 5183 C C . LEU A 1 631 ? 8.497 3.966 -0.197 1.00 70.38 631 LEU A C 1
ATOM 5185 O O . LEU A 1 631 ? 9.139 2.912 -0.255 1.00 70.38 631 LEU A O 1
ATOM 5189 N N . CYS A 1 632 ? 9.052 5.138 -0.507 1.00 72.06 632 CYS A N 1
ATOM 5190 C CA . CYS A 1 632 ? 10.437 5.250 -0.965 1.00 72.06 632 CYS A CA 1
ATOM 5191 C C . CYS A 1 632 ? 11.439 4.778 0.104 1.00 72.06 632 CYS A C 1
ATOM 5193 O O . CYS A 1 632 ? 12.407 4.080 -0.202 1.00 72.06 632 CYS A O 1
ATOM 5195 N N . LYS A 1 633 ? 11.178 5.083 1.383 1.00 76.38 633 LYS A N 1
ATOM 5196 C CA . LYS A 1 633 ? 12.011 4.642 2.514 1.00 76.38 633 LYS A CA 1
ATOM 5197 C C . LYS A 1 633 ? 11.985 3.125 2.711 1.00 76.38 633 LYS A C 1
ATOM 5199 O O . LYS A 1 633 ? 13.023 2.532 3.011 1.00 76.38 633 LYS A O 1
ATOM 5204 N N . ALA A 1 634 ? 10.824 2.493 2.539 1.00 71.25 634 ALA A N 1
ATOM 5205 C CA . ALA A 1 634 ? 10.705 1.036 2.560 1.00 71.25 634 ALA A CA 1
ATOM 5206 C C . ALA A 1 634 ? 11.537 0.400 1.433 1.00 71.25 634 ALA A C 1
ATOM 5208 O O . ALA A 1 634 ? 12.306 -0.528 1.684 1.00 71.25 634 ALA A O 1
ATOM 5209 N N . SER A 1 635 ? 11.472 0.972 0.230 1.00 66.81 635 SER A N 1
ATOM 5210 C CA . SER A 1 635 ? 12.245 0.522 -0.935 1.00 66.81 635 SER A CA 1
ATOM 5211 C C . SER A 1 635 ? 13.761 0.632 -0.710 1.00 66.81 635 SER A C 1
ATOM 5213 O O . SER A 1 635 ? 14.497 -0.322 -0.962 1.00 66.81 635 SER A O 1
ATOM 5215 N N . TYR A 1 636 ? 14.234 1.748 -0.140 1.00 69.12 636 TYR A N 1
ATOM 5216 C CA . TYR A 1 636 ? 15.645 1.931 0.229 1.00 69.12 636 TYR A CA 1
ATOM 5217 C C . TYR A 1 636 ? 16.131 0.891 1.252 1.00 69.12 636 TYR A C 1
ATOM 5219 O O . TYR A 1 636 ? 17.211 0.317 1.098 1.00 69.12 636 TYR A O 1
ATOM 5227 N N . LYS A 1 637 ? 15.321 0.592 2.279 1.00 67.19 637 LYS A N 1
ATOM 5228 C CA . LYS A 1 637 ? 15.646 -0.451 3.267 1.00 67.19 637 LYS A CA 1
ATOM 5229 C C . LYS A 1 637 ? 15.771 -1.834 2.624 1.00 67.19 637 LYS A C 1
ATOM 5231 O O . LYS A 1 637 ? 16.709 -2.557 2.948 1.00 67.19 637 LYS A O 1
ATOM 5236 N N . ILE A 1 638 ? 14.864 -2.187 1.712 1.00 63.03 638 ILE A N 1
ATOM 5237 C CA . ILE A 1 638 ? 14.901 -3.466 0.984 1.00 63.03 638 ILE A CA 1
ATOM 5238 C C . ILE A 1 638 ? 16.175 -3.573 0.137 1.00 63.03 638 ILE A C 1
ATOM 5240 O O . ILE A 1 638 ? 16.812 -4.625 0.121 1.00 63.03 638 ILE A O 1
ATOM 5244 N N . TRP A 1 639 ? 16.583 -2.489 -0.527 1.00 63.19 639 TRP A N 1
ATOM 5245 C CA . TRP A 1 639 ? 17.814 -2.467 -1.317 1.00 63.19 639 TRP A CA 1
ATOM 5246 C C . TRP A 1 639 ? 19.066 -2.694 -0.456 1.00 63.19 639 TRP A C 1
ATOM 5248 O O . TRP A 1 639 ? 19.863 -3.573 -0.780 1.00 63.19 639 TRP A O 1
ATOM 5258 N N . ILE A 1 640 ? 19.192 -1.999 0.687 1.00 60.09 640 ILE A N 1
ATOM 5259 C CA . ILE A 1 640 ? 20.305 -2.215 1.634 1.00 60.09 640 ILE A CA 1
ATOM 5260 C C . ILE A 1 640 ? 20.384 -3.684 2.059 1.00 60.09 640 ILE A C 1
ATOM 5262 O O . ILE A 1 640 ? 21.474 -4.252 2.104 1.00 60.09 640 ILE A O 1
ATOM 5266 N N . LEU A 1 641 ? 19.236 -4.293 2.366 1.00 52.94 641 LEU A N 1
ATOM 5267 C CA . LEU A 1 641 ? 19.155 -5.687 2.802 1.00 52.94 641 LEU A CA 1
ATOM 5268 C C . LEU A 1 641 ? 19.546 -6.691 1.710 1.00 52.94 641 LEU A C 1
ATOM 5270 O O . LEU A 1 641 ? 20.000 -7.770 2.057 1.00 52.94 641 LEU A O 1
ATOM 5274 N N . ARG A 1 642 ? 19.379 -6.359 0.423 1.00 49.50 642 ARG A N 1
ATOM 5275 C CA . ARG A 1 642 ? 19.815 -7.204 -0.707 1.00 49.50 642 ARG A CA 1
ATOM 5276 C C . ARG A 1 642 ? 21.283 -7.011 -1.092 1.00 49.50 642 ARG A C 1
ATOM 5278 O O . ARG A 1 642 ? 21.851 -7.876 -1.745 1.00 49.50 642 ARG A O 1
ATOM 5285 N N . SER A 1 643 ? 21.859 -5.852 -0.772 1.00 51.84 643 SER A N 1
ATOM 5286 C CA . SER A 1 643 ? 23.257 -5.510 -1.083 1.00 51.84 643 SER A CA 1
ATOM 5287 C C . SER A 1 643 ? 24.273 -5.992 -0.037 1.00 51.84 643 SER A C 1
ATOM 5289 O O . SER A 1 643 ? 25.475 -5.947 -0.295 1.00 51.84 643 SER A O 1
ATOM 5291 N N . LYS A 1 644 ? 23.791 -6.411 1.137 1.00 43.34 644 LYS A N 1
ATOM 5292 C CA . LYS A 1 644 ? 24.551 -7.139 2.159 1.00 43.34 644 LYS A CA 1
ATOM 5293 C C . LYS A 1 644 ? 24.331 -8.630 1.972 1.00 43.34 644 LYS A C 1
ATOM 5295 O O . LYS A 1 644 ? 25.290 -9.376 2.260 1.00 43.34 644 LYS A O 1
#

pLDDT: mean 84.62, std 13.02, range [33.31, 98.69]

Foldseek 3Di:
DPLAFWFKFFEFEAAEDLVAPQQPDVPDDLLLLLVLCLVVRHQEYEHAHQLDFPPVSQVVNCVNCVVSNHHYWYKYWAWADPPPWGTWIKMKTAWSPAPSVVLRVQSCPVWQVVCCVVVVDDSRVTHTHPVSNLVSSVVSVIAMETEQEDPTDHPPPDPPPDPVSLVVVLVVVVSHQEYEYPAPVCVVCCVVPVCVSNVADHAYFYHQNDSYSVPGDGNFTWIFGADRTVVRVSVCSVVRVVGTDTHHDGPLQVDKAKDFQKKAFQAWFDWDPPDPDIDHRPVRMNGYDPDDDDDDDDPPPCPLVVLLLVVLQAPDDDPDDNDPTAFPQRMWIWMAGIPVDPVRIDIRTGHPPHHHYDPDDDAHPVNVVVCVPDCVVVVVLCVLLVQDDDDFDPVLVVVVVVLVVLLVVLCVVCPPPVLPLVVLVVLLVVLVVVLVVLDDPVCNVLSVVLLVLLLVLLVLVVVLVVLVVVVVVLVVVQVVVQVVVVVCCVVPVPPDDGDDSCVPCVVVVVVSVVSNVVSVVVSVVSVVVSVVSLVVCVVPDPDDSVVSSVSSSVSSNVSSVSVVSSVVSVVSVVVSVVSVCQQPPNDPPGDHSVVVVVVSVVVVVVSNVVSVVSLVPLVPDPVDDPVSSVVSVVVVVVVVVVVD

Secondary structure (DSSP, 8-state):
--TT---EEEEEEEE--TTSTT-S-TT--HHHHHHHHHHTTEEEEEE--BT---HHHHHHHHHHHHHHT-EEEEEEEEEE--SSSSPEEEEEE--TTS-HHHHHHHHHHHSTTHHHHHS---GGG--B-HHHHHHHHHHTT-EEEEE-STTS--GGGS-TT-HHHHHHHHHHHHH-SEEE-SSGGGHHHIIIIIHHHHT----EE----BS-GGG---SS-EEEES-SSHHHHHHHHHSHHHHEEESSS-GGGSS---EEEEEEESS-EE--SSS--EE-GGG-EEE--SS-------TTSSHHHHHHHHHTTB----SSPPP----EEEEEEEEES-SS-TT-EEEEEEETT--B--------HHHHHHHHHSTHHHHHHHHHTTPPPP---HHHHHHHHHHHHHHHHHHHHHTSGGG-HHHHHHHHHHHHHHHHHT--TTTHHHHHHHHHHHHHHHHHHHHHHHHHHHHHHHHHHHHHHHHHHHHHHHHH---PPP--HHHHSHHHHHHHHHHHHHHHHHHHHHHHHHHHHHHHHHTT--S-HHHHHHHHHHHHHHHHHHHHHHHHHHHHHHHHHHHHHHHHT-BTTB--HHHHHHHHHHHHHHHHHHHHHHHHTGGG-TTS-HHHHHHHHHHHHHHHHHH-

InterPro domains:
  IPR003141 Polymerase/histidinol phosphatase, N-terminal [SM00481] (11-82)
  IPR016195 Polymerase/histidinol phosphatase-like [SSF89550] (7-239)
  IPR027417 P-loop containing nucleoside triphosphate hydrolase [G3DSA:3.40.50.300] (277-503)
  IPR027417 P-loop containing nucleoside triphosphate hydrolase [SSF52540] (284-488)
  IPR052018 PHP domain-containing protein [PTHR42924] (5-145)

Sequence (644 aa):
MNNRGSEWRKWDLHFHTPSSYDYEDKGITNQQIIDKLYENKISVVAITDHHIIDIERIRELQQLGSEKGITVLPGIEFLADARGKEPIHFIAIFSEDCNLSFIWGQLENNTNIKNIKGLNKKHNEVYCDLLDTIKLVRELGGIITIHAGKKTNNIENITNSLPHAIAQKTDIASNVDVYELGASSDKQDYINIVFPAIHKYIPMVIASDNHDIKKYTLKENCWIKADPTFEGLKQIIYEPEERVKIQEYNPELDYDKPFFSSIKFKDDEKIFSNDELYFDKSTQEIPLNSNLVTIIGGRGEGKSMLMKYISTSFEIKTIEKDDDFLKNNNIEVIYSKTIKNKEEIEPFPIKKNSKHALDFIYISQGELKNIVEKQELAEAISEMANIRKITFDRNLNEEISNKLDKLHSLKNFLDNPQNNLEELQQRENTQQQFISNITTKENKEKLEKYSEILKQINTEINKKNQLSNFKQSLIQKSNELNQNIDSLNENYGLGIPIIEVEQIFVSQLDKIHELITAIDNQLGLLNERKEAIKTEFSEFYTGDLTTLLRDVDKYQNELSIIQTQIKDVNEKKIKKENLQKEIFEGADTQKSLISKIEDEYKKQKEWILEDWNKFKNIEERESLNLQQKKLCKASYKIWILRSK

Radius of gyration: 52.11 Å; Cα contacts (8 Å, |Δi|>4): 813; chains: 1; bounding box: 105×58×156 Å

Mean predicted aligned error: 16.97 Å